Protein 8ATE (pdb70)

Solvent-accessible surface area: 18907 Å² total; per-residue (Å²): 104,132,110,2,36,108,9,0,76,88,70,36,100,125,88,75,72,1,60,82,0,22,36,16,88,166,63,123,50,12,63,74,22,8,84,47,8,5,12,1,48,41,32,55,42,139,97,12,46,91,2,35,0,0,0,6,0,78,44,55,10,1,0,50,3,0,0,47,0,0,110,137,67,59,19,12,8,4,34,1,11,4,4,44,32,42,6,0,12,13,2,6,4,148,81,93,2,0,0,0,0,0,50,54,11,90,70,25,95,17,56,50,172,63,30,6,1,60,0,37,0,0,0,1,2,0,13,3,4,35,88,0,4,97,131,17,99,42,20,0,5,0,6,7,27,50,5,8,20,3,2,14,51,20,2,1,2,0,0,12,0,19,4,0,3,72,44,0,0,0,1,41,16,16,46,26,0,72,0,0,7,15,59,8,140,75,9,52,80,192,64,17,31,96,51,5,2,9,0,0,27,1,1,6,9,38,4,0,1,0,11,6,3,0,65,1,68,3,12,160,4,37,138,52,0,0,0,0,59,12,120,45,31,45,105,96,90,0,12,67,5,0,59,62,0,1,54,0,1,8,115,102,3,44,54,23,0,3,0,22,0,25,1,18,22,34,114,18,128,66,117,75,66,74,4,0,53,0,2,0,17,0,1,0,8,12,67,4,111,103,0,28,71,2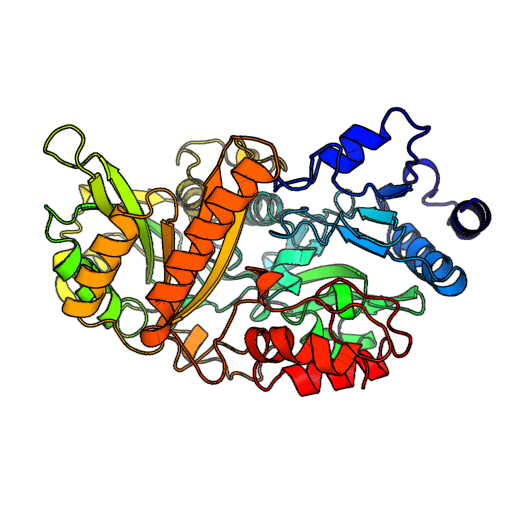0,2,98,143,14,0,72,74,0,50,12,48,96,110,47,16,64,82,22,23,6,2,66,1,12,0,40,11,31,130,28,116,49,122,29,84,27,82,51,0,57,86,42,70,24,121,93,58,26,21,17,2,26,4,2,0,0,0,77,126,29,2,83,84,134,8,0,66,70,1,2,120,57,0,49,101,8,89,43,0,44,0,21,0,0,0,0,7,13,79,0,44,107,25,88,55,89,41,2,0,5,6,0,5,66,50,8,15,2,0,0,11,0,10,0,48,7,109,65,103,46,95,128,12,12,65,118,23,13,80,39,0,91,114,0,30,39,60,0,61,102,39,9,7,154,134,43,34,7,2,1,21,34,18,27,2,49,55,19,17,81,3,132,40,48,121,51,11,70,116,34,0,84,45,0,0,56,55,2,2,44,63,11,2,100,86,0,3,112,3,0,38,166,29,0,86,69,15,12,4,50,12,29,3,0,2,0,33,143

Sequence (502 aa):
HENFIQCLLSHSQPSHPISPAIFTPQNSSFSSVLQAQIRNLRFNSTSTPKPFLIITALHESHIQAAIICARKHGLQMKIRSGGHDYEGLSYVSHVPFFVLDMFNLHSVDVDIETETAWVQTGATLGEVYYRISEKSKTHGFPAGVCPTVGVGGHIGGGGYGNMMRKYGLTVDNIVDAKLVDVSGRLLDRKSMGEDLFWAIRGGGGASFGVVLAYRIKLVRVPETVTVFQVRKTLEQNATEIVYRWQQVASKQLPDDLFVRLILDVVNGTKSGTKTVRASFLSLFLGDSNRLLSIMNESFPELGLAQSDCIETSWIRSVLFWTNFQIDDPLNILLNRTPPTLTFLKRKSDYVKQPIPKNGLEFIWKRMIELETPQMIFNPYGGKMAEIPSTATPFPHRAGNLWKIQYVTNWNEPGTDAANRYLNLTRKLYGYMTPFVSKNPRQAFFNYRDIDLGINHNGKASFEEAKAYGIKYFLGNFNRLVKIKTKVDPGNFFRNEQSIPVL

Radius of gyration: 22.34 Å; Cα contacts (8 Å, |Δi|>4): 1190; chains: 1; bounding box: 68×53×47 Å

Foldseek 3Di:
DVQLVVLLQVQADPVHHQVVQKDFVVPVCQLCVLVVLAQACQCNDPPFDFARMEGADQDLSSQLSNLQSCLVVVAAEAEAANQNQLVSLNTGDPDHYYHHYDLNLADWAQDVPQQKIKGFQNHFQLNNQLVNVVVPLFKHAFFDLDLLHTNQQQQQQFGGYQLCLPQNTQLSFFPKWWFQFSNRDTDMPVRCDPLLSQCSRRVHNLLGGRTGITIGRIDTFDQKKKKFKFKAWVVLVVLVQLLLCLVDQAAPQPSQKWWKWKWAWAQDPPGPAIIIMIITIMIGRDDPVVVVVRCVPRRCSSVDDPVRMDMDGPLLSSCVSNVHDSPPDSCVSVPSDDPDRWNKAKWKFFFLHRQPSVLVVVLGVLCRVLHFKMKMWTAHHRVQQVDALQSHLQRRRNSTGTMIMIIGTHHDDDVVVVVVRVVSSVVSVVSCVVRTDPVPGATRVSRPHCVLFFQPQPPCRQVRLCSVLCNHRPPSLVSSQDSSCVRPVVSSSDTRNHNHHD

InterPro domains:
  IPR006094 FAD linked oxidase, N-terminal [PF01565] (88-221)
  IPR012951 Berberine/berberine-like [PF08031] (477-534)
  IPR016166 FAD-binding domain, PCMH-type [PS51387] (81-255)
  IPR016167 FAD-binding, type PCMH, subdomain 1 [G3DSA:3.30.43.10] (32-139)
  IPR016169 FAD-binding, type PCMH, subdomain 2 [G3DSA:3.30.465.10] (144-534)
  IPR036318 FAD-binding, type PCMH-like superfamily [SSF56176] (30-256)

Secondary structure (DSSP, 8-state):
-HHHHHHHHHH--TTS-SGGGEE-TTSTTHHHHHHHT---GGGGSTTSPPPSEEEE--SHHHHHHHHHHHHHTTPEEEEESS---TT-TTT--SS-EEEEE-TT---EEEETTTTEEEEETTSBHHHHHHHHHHH-TTEE----S-TT-BHHHHHHTT---TTHHHH--GGGSEEEEEEE-TT--EE-HHHHHHHHHHHTTTS-GGGT-EEEEEEEEPEE--SSEEEEEEEEEGGGTHHHHHHHHHHHTTTTS-TTEEEEEEEEEEE-SSTT-EEEEEEEEEEESS-HHHHHHHHHHH-GGG---GGG-EEE-HHHHHHHHTT--TTS-GGGGG--S-S---EEEEEEEEESSPPPHHHHHHHHHHHHHS-S-EEEEEE--THHHHS-TTSSS----SS--EEEEEEEEE---SHHHHHHHHHHHHHHHHHHGGGS--SS----TTS--GGG-----STTHHHHHHHHHHHHHGGGHHHHHHHHHHH-TT--S--TTPPPP-

Nearest PDB structures (foldseek):
  8ate-assembly1_A  TM=1.002E+00  e=0.000E+00  Citrus sinensis
  4ud8-assembly1_A  TM=9.659E-01  e=8.617E-72  Arabidopsis thaliana
  4ud8-assembly2_B  TM=9.690E-01  e=2.531E-70  Arabidopsis thaliana
  7yav-assembly2_A  TM=9.411E-01  e=4.642E-63  Morus alba
  7e2v-assembly1_B  TM=9.566E-01  e=7.819E-59  Morus alba

Structure (mmCIF, N/CA/C/O backbone):
data_8ATE
#
_entry.id   8ATE
#
_cell.length_a   101.653
_cell.length_b   101.653
_cell.length_c   108.746
_cell.angle_alpha   90.00
_cell.angle_beta   90.00
_cell.angle_gamma   120.00
#
_symmetry.space_group_name_H-M   'P 32 2 1'
#
loop_
_entity.id
_entity.type
_entity.pdbx_description
1 polymer 'FAD-binding PCMH-type domain-containing protein'
2 non-polymer 'FLAVIN-ADENINE DINUCLEOTIDE'
3 non-polymer 2-acetamido-2-deoxy-beta-D-glucopyranose
4 non-polymer 'CHLORIDE ION'
5 non-polymer 'IODIDE ION'
6 non-polymer 'SODIUM ION'
7 non-polymer GLYCEROL
8 non-polymer DI(HYDROXYETHYL)ETHER
9 water water
#
loop_
_atom_site.group_PDB
_atom_site.id
_atom_site.type_symbol
_atom_site.label_atom_id
_atom_site.label_alt_id
_atom_site.label_comp_id
_atom_site.label_asym_id
_atom_site.label_entity_id
_atom_site.label_seq_id
_atom_site.pdbx_PDB_ins_code
_atom_site.Cartn_x
_atom_site.Cartn_y
_atom_site.Cartn_z
_atom_site.occupancy
_atom_site.B_iso_or_equiv
_atom_site.auth_seq_id
_atom_site.auth_comp_id
_atom_site.auth_asym_id
_atom_site.auth_atom_id
_atom_site.pdbx_PDB_model_num
ATOM 1 N N . HIS A 1 6 ? -10.544 -4.666 -9.912 1.00 86.35 6 HIS A N 1
ATOM 2 C CA . HIS A 1 6 ? -11.474 -5.782 -10.302 1.00 90.16 6 HIS A CA 1
ATOM 3 C C . HIS A 1 6 ? -11.075 -6.375 -11.666 1.00 93.11 6 HIS A C 1
ATOM 4 O O . HIS A 1 6 ? -11.922 -7.063 -12.273 1.00 89.09 6 HIS A O 1
ATOM 11 N N . GLU A 1 7 ? -9.847 -6.135 -12.145 1.00 91.71 7 GLU A N 1
ATOM 12 C CA . GLU A 1 7 ? -9.415 -6.518 -13.522 1.00 98.52 7 GLU A CA 1
ATOM 13 C C . GLU A 1 7 ? -8.928 -7.974 -13.538 1.00 96.55 7 GLU A C 1
ATOM 14 O O . GLU A 1 7 ? -8.905 -8.583 -14.630 1.00 97.97 7 GLU A O 1
ATOM 20 N N . ASN A 1 8 ? -8.561 -8.518 -12.377 1.00 97.92 8 ASN A N 1
ATOM 21 C CA . ASN A 1 8 ? -8.182 -9.948 -12.211 1.00 105.28 8 ASN A CA 1
ATOM 22 C C . ASN A 1 8 ? -9.464 -10.778 -12.282 1.00 104.70 8 ASN A C 1
ATOM 23 O O . ASN A 1 8 ? -9.424 -11.891 -12.843 1.00 119.37 8 ASN A O 1
ATOM 28 N N . PHE A 1 9 ? -10.555 -10.228 -11.743 1.00 103.75 9 PHE A N 1
ATOM 29 C CA . PHE A 1 9 ? -11.924 -10.801 -11.801 1.00 96.14 9 PHE A CA 1
ATOM 30 C C . PHE A 1 9 ? -12.417 -10.768 -13.253 1.00 91.47 9 PHE A C 1
ATOM 31 O O . PHE A 1 9 ? -12.805 -11.843 -13.765 1.00 88.58 9 PHE A O 1
ATOM 39 N N . ILE A 1 10 ? -12.376 -9.592 -13.897 1.00 80.78 10 ILE A N 1
ATOM 40 C CA . ILE A 1 10 ? -12.777 -9.410 -15.328 1.00 78.96 10 ILE A CA 1
ATOM 41 C C . ILE A 1 10 ? -11.956 -10.363 -16.199 1.00 77.95 10 ILE A C 1
ATOM 42 O O . ILE A 1 10 ? -12.495 -10.824 -17.212 1.00 84.15 10 ILE A O 1
ATOM 47 N N . GLN A 1 11 ? -10.699 -10.619 -15.825 1.00 88.16 11 GLN A N 1
ATOM 48 C CA . GLN A 1 11 ? -9.771 -11.494 -16.588 1.00 87.66 11 GLN A CA 1
ATOM 49 C C . GLN A 1 11 ? -10.133 -12.952 -16.337 1.00 78.07 11 GLN A C 1
ATOM 50 O O . GLN A 1 11 ? -10.071 -13.734 -17.294 1.00 82.92 11 GLN A O 1
ATOM 56 N N . CYS A 1 12 ? -10.457 -13.298 -15.090 1.00 81.05 12 CYS A N 1
ATOM 57 C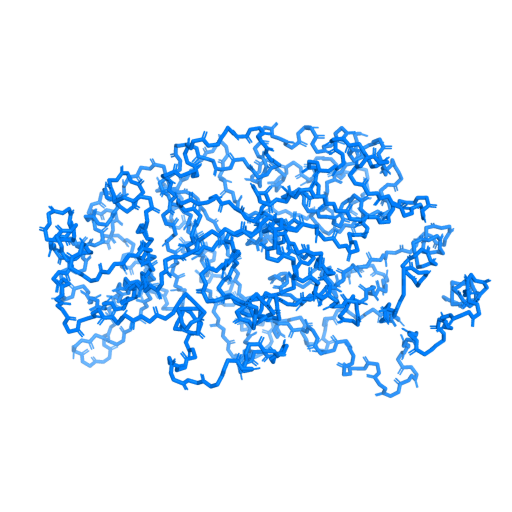 CA . CYS A 1 12 ? -10.949 -14.650 -14.703 1.00 83.73 12 CYS A CA 1
ATOM 58 C C . CYS A 1 12 ? -12.207 -14.978 -15.526 1.00 80.31 12 CYS A C 1
ATOM 59 O O . CYS A 1 12 ? -12.348 -16.155 -15.962 1.00 79.28 12 CYS A O 1
ATOM 62 N N . LEU A 1 13 ? -13.085 -13.987 -15.730 1.00 76.11 13 LEU A N 1
ATOM 63 C CA . LEU A 1 13 ? -14.373 -14.165 -16.453 1.00 80.77 13 LEU A CA 1
ATOM 64 C C . LEU A 1 13 ? -14.056 -14.519 -17.911 1.00 82.79 13 LEU A C 1
ATOM 65 O O . LEU A 1 13 ? -14.494 -15.593 -18.366 1.00 87.24 13 LEU A O 1
ATOM 70 N N . LEU A 1 14 ? -13.306 -13.659 -18.604 1.00 85.75 14 LEU A N 1
ATOM 71 C CA . LEU A 1 14 ? -12.839 -13.929 -19.991 1.00 80.44 14 LEU A CA 1
ATOM 72 C C . LEU A 1 14 ? -12.076 -15.257 -20.004 1.00 71.02 14 LEU A C 1
ATOM 73 O O . LEU A 1 14 ? -12.385 -16.095 -20.855 1.00 70.67 14 LEU A O 1
ATOM 78 N N . SER A 1 15 ? -11.189 -15.473 -19.036 1.00 75.83 15 SER A N 1
ATOM 79 C CA . SER A 1 15 ? -10.392 -16.723 -18.880 1.00 84.40 15 SER A CA 1
ATOM 80 C C . SER A 1 15 ? -11.305 -17.962 -18.896 1.00 86.11 15 SER A C 1
ATOM 81 O O . SER A 1 15 ? -10.871 -18.990 -19.436 1.00 81.35 15 SER A O 1
ATOM 84 N N . HIS A 1 16 ? -12.523 -17.871 -18.341 1.00 97.02 16 HIS A N 1
ATOM 85 C CA . HIS A 1 16 ? -13.472 -19.009 -18.152 1.00 94.07 16 HIS A CA 1
ATOM 86 C C . HIS A 1 16 ? -14.523 -19.079 -19.279 1.00 94.67 16 HIS A C 1
ATOM 87 O O . HIS A 1 16 ? -15.283 -20.066 -19.308 1.00 90.02 16 HIS A O 1
ATOM 94 N N . SER A 1 17 ? -14.553 -18.095 -20.182 1.00 94.06 17 SER A N 1
ATOM 95 C CA . SER A 1 17 ? -15.429 -18.036 -21.386 1.00 91.46 17 SER A CA 1
ATOM 96 C C . SER A 1 17 ? -15.322 -19.324 -22.219 1.00 89.71 17 SER A C 1
ATOM 97 O O . SER A 1 17 ? -14.205 -19.659 -22.645 1.00 88.62 17 SER A O 1
ATOM 100 N N . GLN A 1 18 ? -16.452 -20.002 -22.452 1.00 91.91 18 GLN A N 1
ATOM 101 C CA . GLN A 1 18 ? -16.617 -21.058 -23.490 1.00 93.27 18 GLN A CA 1
ATOM 102 C C . GLN A 1 18 ? -16.719 -20.386 -24.861 1.00 92.58 18 GLN A C 1
ATOM 103 O O . GLN A 1 18 ? -17.497 -19.447 -25.025 1.00 88.00 18 GLN A O 1
ATOM 109 N N . PRO A 1 19 ? -15.944 -20.833 -25.885 1.00 103.22 19 PRO A N 1
ATOM 110 C CA . PRO A 1 19 ? -15.901 -20.151 -27.184 1.00 96.37 19 PRO A CA 1
ATOM 111 C C . PRO A 1 19 ? -17.207 -20.246 -27.992 1.00 87.36 19 PRO A C 1
ATOM 112 O O . PRO A 1 19 ? -17.403 -19.449 -28.891 1.00 71.95 19 PRO A O 1
ATOM 116 N N . SER A 1 20 ? -18.066 -21.216 -27.668 1.00 86.17 20 SER A N 1
ATOM 117 C CA . SER A 1 20 ? -19.399 -21.388 -28.304 1.00 93.87 20 SER A CA 1
ATOM 118 C C . SER A 1 20 ? -20.352 -20.248 -27.894 1.00 93.59 20 SER A C 1
ATOM 119 O O . SER A 1 20 ? -21.223 -19.900 -28.711 1.00 83.85 20 SER A O 1
ATOM 122 N N . HIS A 1 21 ? -20.198 -19.679 -26.686 1.00 103.11 21 HIS A N 1
ATOM 123 C CA . HIS A 1 21 ? -21.065 -18.598 -26.125 1.00 95.36 21 HIS A CA 1
ATOM 124 C C . HIS A 1 21 ? -20.207 -17.520 -25.464 1.00 87.91 21 HIS A C 1
ATOM 125 O O . HIS A 1 21 ? -20.104 -17.475 -24.238 1.00 69.85 21 HIS A O 1
ATOM 132 N N . PRO A 1 22 ? -19.595 -16.602 -26.249 1.00 84.80 22 PRO A N 1
ATOM 133 C CA . PRO A 1 22 ? -18.581 -15.679 -25.725 1.00 84.40 22 PRO A CA 1
ATOM 134 C C . PRO A 1 22 ? -19.084 -14.762 -24.598 1.00 78.98 22 PRO A C 1
ATOM 135 O O . PRO A 1 22 ? -20.109 -14.132 -24.759 1.00 69.47 22 PRO A O 1
ATOM 139 N N . ILE A 1 23 ? -18.341 -14.667 -23.498 1.00 69.86 23 ILE A N 1
ATOM 140 C CA . ILE A 1 23 ? -18.808 -13.919 -22.297 1.00 74.41 23 ILE A CA 1
ATOM 141 C C . ILE A 1 23 ? -18.694 -12.401 -22.509 1.00 72.91 23 ILE A C 1
ATOM 142 O O . ILE A 1 23 ? -19.403 -11.681 -21.792 1.00 73.67 23 ILE A O 1
ATOM 147 N N . SER A 1 24 ? -17.867 -11.912 -23.444 1.00 65.70 24 SER A N 1
ATOM 148 C CA . SER A 1 24 ? -17.517 -10.463 -23.551 1.00 70.26 24 SER A CA 1
ATOM 149 C C . SER A 1 24 ? -18.748 -9.592 -23.813 1.00 70.01 24 SER A C 1
ATOM 150 O O . SER A 1 24 ? -18.887 -8.515 -23.223 1.00 67.79 24 SER A O 1
ATOM 153 N N . PRO A 1 25 ? -19.656 -9.984 -24.737 1.00 65.67 25 PRO A N 1
ATOM 154 C CA . PRO A 1 25 ? -20.853 -9.187 -25.013 1.00 68.67 25 PRO A CA 1
ATOM 155 C C . PRO A 1 25 ? -21.826 -9.106 -23.827 1.00 64.90 25 PRO A C 1
ATOM 156 O O . PRO A 1 25 ? -22.730 -8.289 -23.903 1.00 68.34 25 PRO A O 1
ATOM 160 N N . ALA A 1 26 ? -21.619 -9.945 -22.797 1.00 72.31 26 ALA A N 1
ATOM 161 C CA . ALA A 1 26 ? -22.438 -10.053 -21.561 1.00 73.34 26 ALA A CA 1
ATOM 162 C C . ALA A 1 26 ? -21.858 -9.204 -20.420 1.00 76.12 26 ALA A C 1
ATOM 163 O O . ALA A 1 26 ? -22.557 -9.036 -19.394 1.00 67.51 26 ALA A O 1
ATOM 165 N N . ILE A 1 27 ? -20.627 -8.700 -20.561 1.00 68.46 27 ILE A N 1
ATOM 166 C CA . ILE A 1 27 ? -19.969 -7.915 -19.479 1.00 66.32 27 ILE A CA 1
ATOM 167 C C . ILE A 1 27 ? -20.150 -6.425 -19.760 1.00 65.09 27 ILE A C 1
ATOM 168 O O . ILE A 1 27 ? -19.795 -5.980 -20.850 1.00 66.70 27 ILE A O 1
ATOM 173 N N . PHE A 1 28 ? -20.728 -5.712 -18.802 1.00 53.75 28 PHE A N 1
ATOM 174 C CA . PHE A 1 28 ? -20.936 -4.249 -18.827 1.00 60.07 28 PHE A CA 1
ATOM 175 C C . PHE A 1 28 ? -20.284 -3.686 -17.572 1.00 60.51 28 PHE A C 1
ATOM 176 O O . PHE A 1 28 ? -20.560 -4.193 -16.476 1.00 59.87 28 PHE A O 1
ATOM 184 N N . THR A 1 29 ? -19.377 -2.733 -17.769 1.00 61.54 29 THR A N 1
ATOM 185 C CA . THR A 1 29 ? -18.786 -1.870 -16.726 1.00 61.38 29 THR A CA 1
ATOM 186 C C . THR A 1 29 ? -19.239 -0.459 -17.053 1.00 61.65 29 THR A C 1
ATOM 187 O O . THR A 1 29 ? -19.843 -0.241 -18.108 1.00 62.67 29 THR A O 1
ATOM 191 N N . PRO A 1 30 ? -19.018 0.523 -16.154 1.00 63.97 30 PRO A N 1
ATOM 192 C CA . PRO A 1 30 ? -19.509 1.883 -16.372 1.00 71.31 30 PRO A CA 1
ATOM 193 C C . PRO A 1 30 ? -18.845 2.571 -17.576 1.00 72.50 30 PRO A C 1
ATOM 194 O O . PRO A 1 30 ? -19.432 3.501 -18.089 1.00 70.47 30 PRO A O 1
ATOM 198 N N . GLN A 1 31 ? -17.679 2.080 -18.015 1.00 76.24 31 GLN A N 1
ATOM 199 C CA . GLN A 1 31 ? -16.981 2.604 -19.223 1.00 88.55 31 GLN A CA 1
ATOM 200 C C . GLN A 1 31 ? -17.770 2.259 -20.498 1.00 91.12 31 GLN A C 1
ATOM 201 O O . GLN A 1 31 ? -17.560 2.962 -21.505 1.00 86.71 31 GLN A O 1
ATOM 207 N N . ASN A 1 32 ? -18.641 1.238 -20.486 1.00 84.60 32 ASN A N 1
ATOM 208 C CA . ASN A 1 32 ? -19.616 1.022 -21.594 1.00 80.50 32 ASN A CA 1
ATOM 209 C C . ASN A 1 32 ? -20.745 2.034 -21.372 1.00 82.08 32 ASN A C 1
ATOM 210 O O . ASN A 1 32 ? -21.158 2.212 -20.205 1.00 83.91 32 ASN A O 1
ATOM 215 N N . SER A 1 33 ? -21.186 2.736 -22.417 1.00 71.95 33 SER A N 1
ATOM 216 C CA . SER A 1 33 ? -22.242 3.771 -22.280 1.00 78.77 33 SER A CA 1
ATOM 217 C C . SER A 1 33 ? -23.600 3.077 -22.105 1.00 75.53 33 SER A C 1
ATOM 218 O O . SER A 1 33 ? -24.582 3.786 -21.833 1.00 70.93 33 SER A O 1
ATOM 221 N N . SER A 1 34 ? -23.633 1.753 -22.303 1.00 73.17 34 SER A N 1
ATOM 222 C CA . SER A 1 34 ? -24.803 0.854 -22.107 1.00 76.14 34 SER A CA 1
ATOM 223 C C . SER A 1 34 ? -25.181 0.766 -20.624 1.00 74.36 34 SER A C 1
ATOM 224 O O . SER A 1 34 ? -26.387 0.592 -20.323 1.00 76.22 34 SER A O 1
ATOM 227 N N . PHE A 1 35 ? -24.156 0.811 -19.769 1.00 66.25 35 PHE A N 1
ATOM 228 C CA . PHE A 1 35 ? -24.128 0.297 -18.379 1.00 69.54 35 PHE A CA 1
ATOM 229 C C . PHE A 1 35 ? -25.349 0.780 -17.607 1.00 67.70 35 PHE A C 1
ATOM 230 O O . PHE A 1 35 ? -26.023 -0.095 -17.054 1.00 66.39 35 PHE A O 1
ATOM 238 N N . SER A 1 36 ? -25.592 2.098 -17.612 1.00 65.03 36 SER A N 1
ATOM 239 C CA . SER A 1 36 ? -26.670 2.812 -16.875 1.00 65.74 36 SER A CA 1
ATOM 240 C C . SER A 1 36 ? -28.047 2.234 -17.223 1.00 68.80 36 SER A C 1
ATOM 241 O O . SER A 1 36 ? -28.837 1.984 -16.290 1.00 58.23 36 SER A O 1
ATOM 244 N N . SER A 1 37 ? -28.360 2.048 -18.506 1.00 60.91 37 SER A N 1
ATOM 245 C CA . SER A 1 37 ? -29.711 1.585 -18.920 1.00 66.55 37 SER A CA 1
ATOM 246 C C . SER A 1 37 ? -29.854 0.082 -18.602 1.00 64.01 37 SER A C 1
ATOM 247 O O . SER A 1 37 ? -30.958 -0.351 -18.224 1.00 61.97 37 SER A O 1
ATOM 250 N N . VAL A 1 38 ? -28.774 -0.684 -18.711 1.00 59.49 38 VAL A N 1
ATOM 251 C CA . VAL A 1 38 ? -28.755 -2.129 -18.344 1.00 60.41 38 VAL A CA 1
ATOM 252 C C . VAL A 1 38 ? -29.038 -2.267 -16.840 1.00 64.72 38 VAL A C 1
ATOM 253 O O . VAL A 1 38 ? -29.850 -3.107 -16.457 1.00 58.31 38 VAL A O 1
ATOM 257 N N . LEU A 1 39 ? -28.399 -1.456 -16.006 1.00 59.35 39 LEU A N 1
ATOM 258 C CA . LEU A 1 39 ? -28.671 -1.431 -14.550 1.00 61.51 39 LEU A CA 1
ATOM 259 C C . LEU A 1 39 ? -30.133 -1.023 -14.354 1.00 56.17 39 LEU A C 1
ATOM 260 O O . LEU A 1 39 ? -30.822 -1.642 -13.551 1.00 52.22 39 LEU A O 1
ATOM 265 N N . GLN A 1 40 ? -30.573 0.002 -15.074 1.00 52.91 40 GLN A N 1
ATOM 266 C CA . GLN A 1 40 ? -31.886 0.639 -14.864 1.00 61.19 40 GLN A CA 1
ATOM 267 C C . GLN A 1 40 ? -33.022 -0.229 -15.402 1.00 61.96 40 GLN A C 1
ATOM 268 O O . GLN A 1 40 ? -34.149 0.016 -14.934 1.00 54.74 40 GLN A O 1
ATOM 274 N N . ALA A 1 41 ? -32.755 -1.153 -16.341 1.00 52.43 41 ALA A N 1
ATOM 275 C CA . ALA A 1 41 ? -33.808 -1.822 -17.152 1.00 58.79 41 ALA A CA 1
ATOM 276 C C . ALA A 1 41 ? -34.715 -2.647 -16.226 1.00 52.57 41 ALA A C 1
ATOM 277 O O . ALA A 1 41 ? -35.972 -2.633 -16.414 1.00 45.88 41 ALA A O 1
ATOM 279 N N . GLN A 1 42 ? -34.116 -3.277 -15.215 1.00 52.36 42 GLN A N 1
ATOM 280 C CA . GLN A 1 42 ? -34.846 -4.209 -14.318 1.00 55.92 42 GLN A CA 1
ATOM 281 C C . GLN A 1 42 ? -35.095 -3.569 -12.952 1.00 49.58 42 GLN A C 1
ATOM 282 O O . GLN A 1 42 ? -35.475 -4.316 -12.058 1.00 54.66 42 GLN A O 1
ATOM 288 N N . ILE A 1 43 ? -35.002 -2.245 -12.828 1.00 48.90 43 ILE A N 1
ATOM 289 C CA . ILE A 1 43 ? -35.312 -1.524 -11.557 1.00 50.76 43 ILE A CA 1
ATOM 290 C C . ILE A 1 43 ? -36.825 -1.313 -11.463 1.00 52.06 43 ILE A C 1
ATOM 291 O O . ILE A 1 43 ? -37.443 -0.813 -12.404 1.00 52.85 43 ILE A O 1
ATOM 296 N N . ARG A 1 44 ? -37.419 -1.738 -10.352 1.00 48.38 44 ARG A N 1
ATOM 297 C CA . ARG A 1 44 ? -38.893 -1.737 -10.189 1.00 49.03 44 ARG A CA 1
ATOM 298 C C . ARG A 1 44 ? -39.254 -0.959 -8.931 1.00 47.24 44 ARG A C 1
ATOM 299 O O . ARG A 1 44 ? -40.433 -0.790 -8.672 1.00 54.13 44 ARG A O 1
ATOM 307 N N . ASN A 1 45 ? -38.255 -0.448 -8.223 1.00 50.52 45 ASN A N 1
ATOM 308 C CA . ASN A 1 45 ? -38.475 0.480 -7.082 1.00 52.30 45 ASN A CA 1
ATOM 309 C C . ASN A 1 45 ? -37.570 1.707 -7.288 1.00 48.40 45 ASN A C 1
ATOM 310 O O . ASN A 1 45 ? -36.331 1.573 -7.150 1.00 51.52 45 ASN A O 1
ATOM 315 N N . LEU A 1 46 ? -38.167 2.852 -7.603 1.00 54.74 46 LEU A N 1
ATOM 316 C CA . LEU A 1 46 ? -37.431 4.113 -7.908 1.00 53.22 46 LEU A CA 1
ATOM 317 C C . LEU A 1 46 ? -36.625 4.581 -6.688 1.00 52.68 46 LEU A C 1
ATOM 318 O O . LEU A 1 46 ? -35.637 5.268 -6.895 1.00 47.93 46 LEU A O 1
ATOM 323 N N . ARG A 1 47 ? -36.961 4.146 -5.472 1.00 50.52 47 ARG A N 1
ATOM 324 C CA . ARG A 1 47 ? -36.115 4.406 -4.266 1.00 51.18 47 ARG A CA 1
ATOM 325 C C . ARG A 1 47 ? -34.658 4.013 -4.508 1.00 52.56 47 ARG A C 1
ATOM 326 O O . ARG A 1 47 ? -33.765 4.663 -3.909 1.00 53.40 47 ARG A O 1
ATOM 334 N N . PHE A 1 48 ? -34.437 2.959 -5.291 1.00 47.08 48 PHE A N 1
ATOM 335 C CA . PHE A 1 48 ? -33.113 2.337 -5.532 1.00 51.07 48 PHE A CA 1
ATOM 336 C C . PHE A 1 48 ? -32.606 2.707 -6.929 1.00 51.17 48 PHE A C 1
ATOM 337 O O . PHE A 1 48 ? -31.710 2.041 -7.471 1.00 46.43 48 PHE A O 1
ATOM 345 N N . ASN A 1 49 ? -33.122 3.801 -7.473 1.00 49.85 49 ASN A N 1
ATOM 346 C CA . ASN A 1 49 ? -32.524 4.388 -8.689 1.00 53.44 49 ASN A CA 1
ATOM 347 C C . ASN A 1 49 ? -31.971 5.793 -8.421 1.00 57.70 49 ASN A C 1
ATOM 348 O O . ASN A 1 49 ? -31.621 6.482 -9.396 1.00 59.19 49 ASN A O 1
ATOM 353 N N . SER A 1 50 ? -31.891 6.228 -7.171 1.00 59.64 50 SER A N 1
ATOM 354 C CA . SER A 1 50 ? -31.335 7.561 -6.824 1.00 57.43 50 SER A CA 1
ATOM 355 C C . SER A 1 50 ? -29.823 7.543 -7.075 1.00 63.59 50 SER A C 1
ATOM 356 O O . SER A 1 50 ? -29.181 6.464 -6.938 1.00 57.81 50 SER A O 1
ATOM 359 N N . THR A 1 51 ? -29.265 8.713 -7.380 1.00 71.63 51 THR A N 1
ATOM 360 C CA . THR A 1 51 ? -27.804 8.930 -7.539 1.00 66.51 51 THR A CA 1
ATOM 361 C C . THR A 1 51 ? -27.108 8.370 -6.293 1.00 59.56 51 THR A C 1
ATOM 362 O O . THR A 1 51 ? -26.069 7.707 -6.437 1.00 63.19 51 THR A O 1
ATOM 366 N N . SER A 1 52 ? -27.688 8.538 -5.105 1.00 62.95 52 SER A N 1
ATOM 367 C CA . SER A 1 52 ? -27.051 8.092 -3.832 1.00 69.92 52 SER A CA 1
ATOM 368 C C . SER A 1 52 ? -27.163 6.570 -3.634 1.00 67.07 52 SER A C 1
ATOM 369 O O . SER A 1 52 ? -26.476 6.066 -2.742 1.00 63.35 52 SER A O 1
ATOM 372 N N . THR A 1 53 ? -27.969 5.844 -4.424 1.00 66.28 53 THR A N 1
ATOM 373 C CA . THR A 1 53 ? -28.054 4.355 -4.360 1.00 59.39 53 THR A CA 1
ATOM 374 C C . THR A 1 53 ? -26.750 3.760 -4.862 1.00 50.94 53 THR A C 1
ATOM 375 O O . THR A 1 53 ? -26.329 4.089 -5.958 1.00 53.21 53 THR A O 1
ATOM 379 N N . PRO A 1 54 ? -26.101 2.861 -4.092 1.00 55.26 54 PRO A N 1
ATOM 380 C CA . PRO A 1 54 ? -24.893 2.154 -4.522 1.00 55.23 54 PRO A CA 1
ATOM 381 C C . PRO A 1 54 ? -25.036 1.355 -5.822 1.00 62.77 54 PRO A C 1
ATOM 382 O O . PRO A 1 54 ? -25.957 0.578 -5.944 1.00 63.40 54 PRO A O 1
ATOM 386 N N . LYS A 1 55 ? -24.108 1.572 -6.751 1.00 65.40 55 LYS A N 1
ATOM 387 C CA . LYS A 1 55 ? -24.128 0.978 -8.105 1.00 58.15 55 LYS A CA 1
ATOM 388 C C . LYS A 1 55 ? -23.174 -0.203 -8.110 1.00 60.98 55 LYS A C 1
ATOM 389 O O . LYS A 1 55 ? -22.164 -0.217 -7.422 1.00 54.67 55 LYS A O 1
ATOM 395 N N . PRO A 1 56 ? -23.479 -1.262 -8.875 1.00 57.01 56 PRO A N 1
ATOM 396 C CA . PRO A 1 56 ? -22.547 -2.366 -9.005 1.00 54.66 56 PRO A CA 1
ATOM 397 C C . PRO A 1 56 ? -21.400 -1.829 -9.875 1.00 60.19 56 PRO A C 1
ATOM 398 O O . PRO A 1 56 ? -21.628 -0.879 -10.598 1.00 52.90 56 PRO A O 1
ATOM 402 N N . PHE A 1 57 ? -20.223 -2.444 -9.813 1.00 56.69 57 PHE A N 1
ATOM 403 C CA . PHE A 1 57 ? -19.050 -2.003 -10.610 1.00 66.69 57 PHE A CA 1
ATOM 404 C C . PHE A 1 57 ? -19.111 -2.700 -11.966 1.00 67.99 57 PHE A C 1
ATOM 405 O O . PHE A 1 57 ? -18.391 -2.314 -12.894 1.00 69.01 57 PHE A O 1
ATOM 413 N N . LEU A 1 58 ? -19.985 -3.696 -12.081 1.00 69.45 58 LEU A N 1
ATOM 414 C CA . LEU A 1 58 ? -20.082 -4.550 -13.292 1.00 69.91 58 LEU A CA 1
ATOM 415 C C . LEU A 1 58 ? -21.445 -5.255 -13.337 1.00 66.10 58 LEU A C 1
ATOM 416 O O . LEU A 1 58 ? -22.002 -5.563 -12.277 1.00 61.45 58 LEU A O 1
ATOM 421 N N . ILE A 1 59 ? -21.970 -5.487 -14.535 1.00 66.89 59 ILE A N 1
ATOM 422 C CA . ILE A 1 59 ? -23.201 -6.296 -14.756 1.00 59.70 59 ILE A CA 1
ATOM 423 C C . ILE A 1 59 ? -22.854 -7.348 -15.795 1.00 63.12 59 ILE A C 1
ATOM 424 O O . ILE A 1 59 ? -22.409 -6.953 -16.882 1.00 58.58 59 ILE A O 1
ATOM 429 N N . ILE A 1 60 ? -23.023 -8.621 -15.453 1.00 59.74 60 ILE A N 1
ATOM 430 C CA . ILE A 1 60 ? -23.037 -9.733 -16.441 1.00 56.23 60 ILE A CA 1
ATOM 431 C C . ILE A 1 60 ? -24.505 -9.984 -16.788 1.00 61.81 60 ILE A C 1
ATOM 432 O O . ILE A 1 60 ? -25.267 -10.349 -15.872 1.00 61.13 60 ILE A O 1
ATOM 437 N N . THR A 1 61 ? -24.888 -9.752 -18.041 1.00 58.02 61 THR A N 1
ATOM 438 C CA . THR A 1 61 ? -26.205 -10.148 -18.597 1.00 58.71 61 THR A CA 1
ATOM 439 C C . THR A 1 61 ? -26.058 -11.564 -19.165 1.00 55.35 61 THR A C 1
ATOM 440 O O . THR A 1 61 ? -25.906 -11.695 -20.380 1.00 58.28 61 THR A O 1
ATOM 444 N N . ALA A 1 62 ? -26.085 -12.576 -18.299 1.00 51.35 62 ALA A N 1
ATOM 445 C CA . ALA A 1 62 ? -25.837 -13.995 -18.640 1.00 55.23 62 ALA A CA 1
ATOM 446 C C . ALA A 1 62 ? -26.616 -14.353 -19.913 1.00 62.33 62 ALA A C 1
ATOM 447 O O . ALA A 1 62 ? -27.816 -14.014 -19.974 1.00 54.18 62 ALA A O 1
ATOM 449 N N . LEU A 1 63 ? -25.933 -14.916 -20.921 1.00 55.82 63 LEU A N 1
ATOM 450 C CA . LEU A 1 63 ? -26.546 -15.309 -22.219 1.00 60.50 63 LEU A CA 1
ATOM 451 C C . LEU A 1 63 ? -26.552 -16.832 -22.295 1.00 56.59 63 LEU A C 1
ATOM 452 O O . LEU A 1 63 ? -27.181 -17.353 -23.201 1.00 62.26 63 LEU A O 1
ATOM 457 N N . HIS A 1 64 ? -25.876 -17.505 -21.368 1.00 57.19 64 HIS A N 1
ATOM 458 C CA . HIS A 1 64 ? -25.692 -18.976 -21.389 1.00 59.09 64 HIS A CA 1
ATOM 459 C C . HIS A 1 64 ? -25.341 -19.447 -19.980 1.00 60.41 64 HIS A C 1
ATOM 460 O O . HIS A 1 64 ? -24.805 -18.649 -19.197 1.00 63.16 64 HIS A O 1
ATOM 467 N N . GLU A 1 65 ? -25.583 -20.723 -19.702 1.00 67.00 65 GLU A N 1
ATOM 468 C CA . GLU A 1 65 ? -25.332 -21.346 -18.377 1.00 73.26 65 GLU A CA 1
ATOM 469 C C . GLU A 1 65 ? -23.861 -21.108 -18.005 1.00 68.19 65 GLU A C 1
ATOM 470 O O . GLU A 1 65 ? -23.554 -21.056 -16.814 1.00 65.03 65 GLU A O 1
ATOM 476 N N . SER A 1 66 ? -22.982 -20.969 -19.000 1.00 67.49 66 SER A N 1
ATOM 477 C CA . SER A 1 66 ? -21.512 -20.859 -18.819 1.00 65.81 66 SER A CA 1
ATOM 478 C C . SER A 1 66 ? -21.170 -19.499 -18.200 1.00 63.12 66 SER A C 1
ATOM 479 O O . SER A 1 66 ? -20.202 -19.426 -17.417 1.00 64.57 66 SER A O 1
ATOM 482 N N . HIS A 1 67 ? -21.949 -18.458 -18.513 1.00 57.37 67 HIS A N 1
ATOM 483 C CA . HIS A 1 67 ? -21.736 -17.092 -17.970 1.00 57.81 67 HIS A CA 1
ATOM 484 C C . HIS A 1 67 ? -21.996 -17.094 -16.453 1.00 63.50 67 HIS A C 1
ATOM 485 O O . HIS A 1 67 ? -21.206 -16.459 -15.711 1.00 69.26 67 HIS A O 1
ATOM 492 N N . ILE A 1 68 ? -23.016 -17.839 -16.011 1.00 60.38 68 ILE A N 1
ATOM 493 C CA . ILE A 1 68 ? -23.378 -18.044 -14.579 1.00 59.45 68 ILE A CA 1
ATOM 494 C C . ILE A 1 68 ? -22.238 -18.795 -13.886 1.00 58.62 68 ILE A C 1
ATOM 495 O O . ILE A 1 68 ? -21.795 -18.343 -12.816 1.00 63.69 68 ILE A O 1
ATOM 500 N N . GLN A 1 69 ? -21.825 -19.925 -14.464 1.00 60.57 69 GLN A N 1
ATOM 501 C CA . GLN A 1 69 ? -20.721 -20.776 -13.952 1.00 62.46 69 GLN A CA 1
ATOM 502 C C . GLN A 1 69 ? -19.466 -19.920 -13.777 1.00 61.62 69 GLN A C 1
ATOM 503 O O . GLN A 1 69 ? -18.871 -19.960 -12.691 1.00 63.54 69 GLN A O 1
ATOM 509 N N . ALA A 1 70 ? -19.101 -19.154 -14.802 1.00 66.82 70 ALA A N 1
ATOM 510 C CA . ALA A 1 70 ? -17.941 -18.239 -14.775 1.00 69.89 70 ALA A CA 1
ATOM 511 C C . ALA A 1 70 ? -18.084 -17.308 -13.568 1.00 70.24 70 ALA A C 1
ATOM 512 O O . ALA A 1 70 ? -17.165 -17.285 -12.720 1.00 67.01 70 ALA A O 1
ATOM 514 N N . ALA A 1 71 ? -19.204 -16.586 -13.499 1.00 59.30 71 ALA A N 1
ATOM 515 C CA . ALA A 1 71 ? -19.410 -15.478 -12.540 1.00 59.05 71 ALA A CA 1
ATOM 516 C C . ALA A 1 71 ? -19.326 -16.032 -11.126 1.00 61.06 71 ALA A C 1
ATOM 517 O O . ALA A 1 71 ? -18.763 -15.343 -10.269 1.00 60.76 71 ALA A O 1
ATOM 519 N N . ILE A 1 72 ? -19.889 -17.224 -10.907 1.00 60.34 72 ILE A N 1
ATOM 520 C CA . ILE A 1 72 ? -19.871 -17.902 -9.582 1.00 64.55 72 ILE A CA 1
ATOM 521 C C . ILE A 1 72 ? -18.419 -18.236 -9.238 1.00 72.35 72 ILE A C 1
ATOM 522 O O . ILE A 1 72 ? -17.973 -17.873 -8.138 1.00 63.82 72 ILE A O 1
ATOM 527 N N . ILE A 1 73 ? -17.709 -18.894 -10.152 1.00 73.31 73 ILE A N 1
ATOM 528 C CA . ILE A 1 73 ? -16.352 -19.445 -9.855 1.00 79.66 73 ILE A CA 1
ATOM 529 C C . ILE A 1 73 ? -15.390 -18.285 -9.607 1.00 69.43 73 ILE A C 1
ATOM 530 O O . ILE A 1 73 ? -14.636 -18.352 -8.625 1.00 64.06 73 ILE A O 1
ATOM 535 N N . CYS A 1 74 ? -15.461 -17.256 -10.450 1.00 66.14 74 CYS A N 1
ATOM 536 C CA . CYS A 1 74 ? -14.551 -16.088 -10.412 1.00 70.40 74 CYS A CA 1
ATOM 537 C C . CYS A 1 74 ? -14.854 -15.244 -9.179 1.00 70.47 74 CYS A C 1
ATOM 538 O O . CYS A 1 74 ? -13.911 -15.012 -8.394 1.00 67.00 74 CYS A O 1
ATOM 541 N N . ALA A 1 75 ? -16.120 -14.863 -8.989 1.00 66.58 75 ALA A N 1
ATOM 542 C CA . ALA A 1 75 ? -16.568 -14.052 -7.834 1.00 73.38 75 ALA A CA 1
ATOM 543 C C . ALA A 1 75 ? -16.145 -14.742 -6.539 1.00 66.58 75 ALA A C 1
ATOM 544 O O . ALA A 1 75 ? -15.900 -14.030 -5.542 1.00 72.96 75 ALA A O 1
ATOM 546 N N . ARG A 1 76 ? -16.073 -16.073 -6.556 1.00 65.16 76 ARG A N 1
ATOM 547 C CA . ARG A 1 76 ? -15.883 -16.897 -5.335 1.00 68.94 76 ARG A CA 1
ATOM 548 C C . ARG A 1 76 ? -14.402 -16.815 -4.964 1.00 75.34 76 ARG A C 1
ATOM 549 O O . ARG A 1 76 ? -14.125 -16.330 -3.869 1.00 65.59 76 ARG A O 1
ATOM 557 N N . LYS A 1 77 ? -13.494 -17.194 -5.873 1.00 85.17 77 LYS A N 1
ATOM 558 C CA . LYS A 1 77 ? -12.026 -17.193 -5.596 1.00 88.39 77 LYS A CA 1
ATOM 559 C C . LYS A 1 77 ? -11.527 -15.745 -5.438 1.00 82.18 77 LYS A C 1
ATOM 560 O O . LYS A 1 77 ? -10.545 -15.562 -4.707 1.00 83.52 77 LYS A O 1
ATOM 566 N N . HIS A 1 78 ? -12.221 -14.748 -6.002 1.00 77.57 78 HIS A N 1
ATOM 567 C CA . HIS A 1 78 ? -11.911 -13.299 -5.826 1.00 81.17 78 HIS A CA 1
ATOM 568 C C . HIS A 1 78 ? -12.742 -12.671 -4.685 1.00 79.46 78 HIS A C 1
ATOM 569 O O . HIS A 1 78 ? -12.666 -11.439 -4.537 1.00 73.20 78 HIS A O 1
ATOM 576 N N . GLY A 1 79 ? -13.488 -13.464 -3.895 1.00 71.35 79 GLY A N 1
ATOM 577 C CA . GLY A 1 79 ? -14.228 -12.998 -2.700 1.00 64.36 79 GLY A CA 1
ATOM 578 C C . GLY A 1 79 ? -15.211 -11.872 -2.996 1.00 64.98 79 GLY A C 1
ATOM 579 O O . GLY A 1 79 ? -15.406 -11.006 -2.124 1.00 68.61 79 GLY A O 1
ATOM 580 N N . LEU A 1 80 ? -15.840 -11.859 -4.172 1.00 64.28 80 LEU A N 1
ATOM 581 C CA . LEU A 1 80 ? -16.703 -10.721 -4.582 1.00 73.95 80 LEU A CA 1
ATOM 582 C C . LEU A 1 80 ? -18.174 -11.021 -4.261 1.00 64.25 80 LEU A C 1
ATOM 583 O O . LEU A 1 80 ? -18.599 -12.179 -4.363 1.00 66.14 80 LEU A O 1
ATOM 588 N N . GLN A 1 81 ? -18.897 -9.986 -3.847 1.00 63.09 81 GLN A N 1
ATOM 589 C CA . GLN A 1 81 ? -20.361 -10.009 -3.633 1.00 62.95 81 GLN A CA 1
ATOM 590 C C . GLN A 1 81 ? -21.029 -10.016 -5.006 1.00 62.87 81 GLN A C 1
ATOM 591 O O . GLN A 1 81 ? -20.849 -9.026 -5.765 1.00 62.28 81 GLN A O 1
ATOM 597 N N . MET A 1 82 ? -21.773 -11.085 -5.295 1.00 61.95 82 MET A N 1
ATOM 598 C CA . MET A 1 82 ? -22.655 -11.215 -6.482 1.00 56.10 82 MET A CA 1
ATOM 599 C C . MET A 1 82 ? -24.113 -10.999 -6.058 1.00 56.35 82 MET A C 1
ATOM 600 O O . MET A 1 82 ? -24.514 -11.581 -5.068 1.00 54.19 82 MET A O 1
ATOM 605 N N . LYS A 1 83 ? -24.857 -10.165 -6.780 1.00 60.12 83 LYS A N 1
ATOM 606 C CA . LYS A 1 83 ? -26.324 -10.043 -6.628 1.00 57.30 83 LYS A CA 1
ATOM 607 C C . LYS A 1 83 ? -26.960 -10.650 -7.877 1.00 57.13 83 LYS A C 1
ATOM 608 O O . LYS A 1 83 ? -26.570 -10.258 -8.993 1.00 55.70 83 LYS A O 1
ATOM 614 N N . ILE A 1 84 ? -27.844 -11.625 -7.687 1.00 51.72 84 ILE A N 1
ATOM 615 C CA . ILE A 1 84 ? -28.561 -12.283 -8.813 1.00 53.07 84 ILE A CA 1
ATOM 616 C C . ILE A 1 84 ? -29.827 -11.479 -9.042 1.00 49.96 84 ILE A C 1
ATOM 617 O O . ILE A 1 84 ? -30.513 -11.192 -8.060 1.00 49.67 84 ILE A O 1
ATOM 622 N N . ARG A 1 85 ? -30.100 -11.141 -10.297 1.00 51.11 85 ARG A N 1
ATOM 623 C CA . ARG A 1 85 ? -31.311 -10.393 -10.673 1.00 45.46 85 ARG A CA 1
ATOM 624 C C . ARG A 1 85 ? -32.021 -11.056 -11.847 1.00 52.44 85 ARG A C 1
ATOM 625 O O . ARG A 1 85 ? -31.377 -11.273 -12.890 1.00 47.51 85 ARG A O 1
ATOM 633 N N . SER A 1 86 ? -33.325 -11.309 -11.712 1.00 48.26 86 SER A N 1
ATOM 634 C CA . SER A 1 86 ? -34.143 -11.811 -12.850 1.00 47.51 86 SER A CA 1
ATOM 635 C C . SER A 1 86 ? -35.106 -10.714 -13.297 1.00 46.45 86 SER A C 1
ATOM 636 O O . SER A 1 86 ? -34.864 -10.099 -14.335 1.00 47.40 86 SER A O 1
ATOM 639 N N . GLY A 1 87 ? -36.150 -10.435 -12.530 1.00 42.32 87 GLY A N 1
ATOM 640 C CA . GLY A 1 87 ? -37.151 -9.439 -12.940 1.00 38.29 87 GLY A CA 1
ATOM 641 C C . GLY A 1 87 ? -36.966 -8.144 -12.189 1.00 39.77 87 GLY A C 1
ATOM 642 O O . GLY A 1 87 ? -37.678 -7.167 -12.491 1.00 41.43 87 GLY A O 1
ATOM 643 N N . GLY A 1 88 ? -36.058 -8.141 -11.217 1.00 46.56 88 GLY A N 1
ATOM 644 C CA . GLY A 1 88 ? -35.693 -6.938 -10.460 1.00 43.94 88 GLY A CA 1
ATOM 645 C C . GLY A 1 88 ? -36.814 -6.394 -9.595 1.00 45.57 88 GLY A C 1
ATOM 646 O O . GLY A 1 88 ? -36.720 -5.238 -9.203 1.00 45.60 88 GLY A O 1
ATOM 647 N N . HIS A 1 89 ? -37.822 -7.197 -9.249 1.00 44.32 89 HIS A N 1
ATOM 648 C CA . HIS A 1 89 ? -38.992 -6.706 -8.487 1.00 39.59 89 HIS A CA 1
ATOM 649 C C . HIS A 1 89 ? -38.715 -6.641 -6.986 1.00 40.15 89 HIS A C 1
ATOM 650 O O . HIS A 1 89 ? -39.594 -6.146 -6.274 1.00 41.51 89 HIS A O 1
ATOM 657 N N . ASP A 1 90 ? -37.612 -7.208 -6.517 1.00 41.00 90 ASP A N 1
ATOM 658 C CA . ASP A 1 90 ? -37.263 -7.164 -5.078 1.00 43.45 90 ASP A CA 1
ATOM 659 C C . ASP A 1 90 ? -37.675 -5.799 -4.539 1.00 47.33 90 ASP A C 1
ATOM 660 O O . ASP A 1 90 ? -37.112 -4.773 -4.963 1.00 42.83 90 ASP A O 1
ATOM 665 N N . TYR A 1 91 ? -38.583 -5.795 -3.583 1.00 41.96 91 TYR A N 1
ATOM 666 C CA . TYR A 1 91 ? -39.087 -4.573 -2.931 1.00 42.68 91 TYR A CA 1
ATOM 667 C C . TYR A 1 91 ? -37.971 -3.795 -2.241 1.00 46.94 91 TYR A C 1
ATOM 668 O O . TYR A 1 91 ? -38.178 -2.589 -2.086 1.00 43.01 91 TYR A O 1
ATOM 677 N N . GLU A 1 92 ? -36.856 -4.444 -1.883 1.00 43.64 92 GLU A N 1
ATOM 678 C CA . GLU A 1 92 ? -35.707 -3.787 -1.210 1.00 49.10 92 GLU A CA 1
ATOM 679 C C . GLU A 1 92 ? -34.542 -3.593 -2.179 1.00 47.59 92 GLU A C 1
ATOM 680 O O . GLU A 1 92 ? -33.486 -3.233 -1.706 1.00 48.70 92 GLU A O 1
ATOM 686 N N . GLY A 1 93 ? -34.736 -3.812 -3.485 1.00 49.40 93 GLY A N 1
ATOM 687 C CA . GLY A 1 93 ? -33.657 -3.795 -4.496 1.00 51.47 93 GLY A CA 1
ATOM 688 C C . GLY A 1 93 ? -32.476 -4.709 -4.202 1.00 48.87 93 GLY A C 1
ATOM 689 O O . GLY A 1 93 ? -31.408 -4.445 -4.761 1.00 55.65 93 GLY A O 1
ATOM 690 N N . LEU A 1 94 ? -32.620 -5.789 -3.432 1.00 51.56 94 LEU A N 1
ATOM 691 C CA . LEU A 1 94 ? -31.449 -6.645 -3.054 1.00 47.53 94 LEU A CA 1
ATOM 692 C C . LEU A 1 94 ? -30.865 -7.353 -4.278 1.00 45.86 94 LEU A C 1
ATOM 693 O O . LEU A 1 94 ? -29.722 -7.898 -4.196 1.00 51.33 94 LEU A O 1
ATOM 698 N N . SER A 1 95 ? -31.571 -7.352 -5.394 1.00 47.57 95 SER A N 1
ATOM 699 C CA . SER A 1 95 ? -31.063 -7.962 -6.647 1.00 47.26 95 SER A CA 1
ATOM 700 C C . SER A 1 95 ? -30.039 -7.043 -7.331 1.00 47.37 95 SER A C 1
ATOM 701 O O . SER A 1 95 ? -29.320 -7.564 -8.213 1.00 50.36 95 SER A O 1
ATOM 704 N N . TYR A 1 96 ? -30.015 -5.736 -7.020 1.00 55.21 96 TYR A N 1
ATOM 705 C CA . TYR A 1 96 ? -29.167 -4.752 -7.763 1.00 52.38 96 TYR A CA 1
ATOM 706 C C . TYR A 1 96 ? -28.553 -3.661 -6.872 1.00 56.04 96 TYR A C 1
ATOM 707 O O . TYR A 1 96 ? -28.016 -2.679 -7.431 1.00 54.70 96 TYR A O 1
ATOM 716 N N . VAL A 1 97 ? -28.594 -3.832 -5.549 1.00 56.01 97 VAL A N 1
ATOM 717 C CA . VAL A 1 97 ? -28.098 -2.847 -4.550 1.00 55.11 97 VAL A CA 1
ATOM 718 C C . VAL A 1 97 ? -27.340 -3.629 -3.483 1.00 57.17 97 VAL A C 1
ATOM 719 O O . VAL A 1 97 ? -27.740 -4.745 -3.113 1.00 53.56 97 VAL A O 1
ATOM 723 N N . SER A 1 98 ? -26.273 -3.029 -2.994 1.00 61.54 98 SER A N 1
ATOM 724 C CA . SER A 1 98 ? -25.381 -3.630 -1.978 1.00 60.03 98 SER A CA 1
ATOM 725 C C . SER A 1 98 ? -24.508 -2.503 -1.436 1.00 59.11 98 SER A C 1
ATOM 726 O O . SER A 1 98 ? -24.282 -1.539 -2.184 1.00 64.31 98 SER A O 1
ATOM 729 N N . HIS A 1 99 ? -24.089 -2.594 -0.179 1.00 65.66 99 HIS A N 1
ATOM 730 C CA . HIS A 1 99 ? -23.303 -1.544 0.514 1.00 69.22 99 HIS A CA 1
ATOM 731 C C . HIS A 1 99 ? -21.819 -1.931 0.522 1.00 75.09 99 HIS A C 1
ATOM 732 O O . HIS A 1 99 ? -20.983 -1.054 0.820 1.00 83.02 99 HIS A O 1
ATOM 739 N N . VAL A 1 100 ? -21.496 -3.161 0.118 1.00 75.66 100 VAL A N 1
ATOM 740 C CA . VAL A 1 100 ? -20.105 -3.567 -0.246 1.00 74.94 100 VAL A CA 1
ATOM 741 C C . VAL A 1 100 ? -19.985 -3.494 -1.763 1.00 74.65 100 VAL A C 1
ATOM 742 O O . VAL A 1 100 ? -20.996 -3.470 -2.459 1.00 68.05 100 VAL A O 1
ATOM 746 N N . PRO A 1 101 ? -18.760 -3.408 -2.333 1.00 82.40 101 PRO A N 1
ATOM 747 C CA . PRO A 1 101 ? -18.607 -3.443 -3.786 1.00 75.46 101 PRO A CA 1
ATOM 748 C C . PRO A 1 101 ? -19.258 -4.742 -4.276 1.00 71.84 101 PRO A C 1
ATOM 749 O O . PRO A 1 101 ? -19.148 -5.745 -3.596 1.00 69.79 101 PRO A O 1
ATOM 753 N N . PHE A 1 102 ? -19.948 -4.701 -5.411 1.00 68.97 102 PHE A N 1
ATOM 754 C CA . PHE A 1 102 ? -20.705 -5.875 -5.914 1.00 65.84 102 PHE A CA 1
ATOM 755 C C . PHE A 1 102 ? -20.943 -5.759 -7.410 1.00 63.07 102 PHE A C 1
ATOM 756 O O . PHE A 1 102 ? -21.017 -4.631 -7.924 1.00 60.96 102 PHE A O 1
ATOM 764 N N . PHE A 1 103 ? -21.129 -6.908 -8.053 1.00 64.48 103 PHE A N 1
ATOM 765 C CA . PHE A 1 103 ? -21.652 -6.989 -9.437 1.00 62.07 103 PHE A CA 1
ATOM 766 C C . PHE A 1 103 ? -22.989 -7.727 -9.421 1.00 60.52 103 PHE A C 1
ATOM 767 O O . PHE A 1 103 ? -23.255 -8.548 -8.518 1.00 59.42 103 PHE A O 1
ATOM 775 N N . VAL A 1 104 ? -23.799 -7.425 -10.426 1.00 55.48 104 VAL A N 1
ATOM 776 C CA . VAL A 1 104 ? -25.129 -8.050 -10.637 1.00 52.67 104 VAL A CA 1
ATOM 777 C C . VAL A 1 104 ? -25.017 -9.107 -11.722 1.00 53.92 104 VAL A C 1
ATOM 778 O O . VAL A 1 104 ? -24.517 -8.781 -12.822 1.00 54.67 104 VAL A O 1
ATOM 782 N N . LEU A 1 105 ? -25.481 -10.317 -11.434 1.00 51.51 105 LEU A N 1
ATOM 783 C CA . LEU A 1 105 ? -25.702 -11.337 -12.484 1.00 54.68 105 LEU A CA 1
ATOM 784 C C . LEU A 1 105 ? -27.168 -11.235 -12.906 1.00 57.84 105 LEU A C 1
ATOM 785 O O . LEU A 1 105 ? -28.059 -11.558 -12.077 1.00 50.99 105 LEU A O 1
ATOM 790 N N . ASP A 1 106 ? -27.375 -10.694 -14.105 1.00 52.07 106 ASP A N 1
ATOM 791 C CA . ASP A 1 106 ? -28.689 -10.325 -14.682 1.00 53.59 106 ASP A CA 1
ATOM 792 C C . ASP A 1 106 ? -29.105 -11.497 -15.547 1.00 52.64 106 ASP A C 1
ATOM 793 O O . ASP A 1 106 ? -28.318 -11.904 -16.401 1.00 52.29 106 ASP A O 1
ATOM 798 N N . MET A 1 107 ? -30.305 -12.008 -15.331 1.00 50.73 107 MET A N 1
ATOM 799 C CA . MET A 1 107 ? -30.713 -13.303 -15.900 1.00 50.65 107 MET A CA 1
ATOM 800 C C . MET A 1 107 ? -31.710 -13.111 -17.038 1.00 44.96 107 MET A C 1
ATOM 801 O O . MET A 1 107 ? -32.056 -14.120 -17.626 1.00 48.27 107 MET A O 1
ATOM 806 N N . PHE A 1 108 ? -32.089 -11.875 -17.363 1.00 47.28 108 PHE A N 1
ATOM 807 C CA . PHE A 1 108 ? -33.233 -11.563 -18.260 1.00 48.00 108 PHE A CA 1
ATOM 808 C C . PHE A 1 108 ? -33.066 -12.190 -19.646 1.00 52.41 108 PHE A C 1
ATOM 809 O O . PHE A 1 108 ? -34.116 -12.414 -20.275 1.00 53.22 108 PHE A O 1
ATOM 817 N N . ASN A 1 109 ? -31.843 -12.411 -20.139 1.00 54.97 109 ASN A N 1
ATOM 818 C CA . ASN A 1 109 ? -31.617 -13.013 -21.486 1.00 55.14 109 ASN A CA 1
ATOM 819 C C . ASN A 1 109 ? -31.889 -14.517 -21.445 1.00 51.49 109 ASN A C 1
ATOM 820 O O . ASN A 1 109 ? -32.014 -15.111 -22.496 1.00 50.46 109 ASN A O 1
ATOM 825 N N . LEU A 1 110 ? -31.901 -15.124 -20.260 1.00 60.56 110 LEU A N 1
ATOM 826 C CA . LEU A 1 110 ? -32.272 -16.548 -20.084 1.00 54.81 110 LEU A CA 1
ATOM 827 C C . LEU A 1 110 ? -33.756 -16.595 -19.709 1.00 59.60 110 LEU A C 1
ATOM 828 O O . LEU A 1 110 ? -34.065 -16.610 -18.490 1.00 52.81 110 LEU A O 1
ATOM 833 N N . HIS A 1 111 ? -34.627 -16.507 -20.717 1.00 51.91 111 HIS A N 1
ATOM 834 C CA . HIS A 1 111 ? -36.098 -16.383 -20.545 1.00 52.39 111 HIS A CA 1
ATOM 835 C C . HIS A 1 111 ? -36.836 -17.424 -21.390 1.00 45.80 111 HIS A C 1
ATOM 836 O O . HIS A 1 111 ? -38.029 -17.194 -21.730 1.00 50.36 111 HIS A O 1
ATOM 843 N N . SER A 1 112 ? -36.214 -18.562 -21.663 1.00 49.82 112 SER A N 1
ATOM 844 C CA . SER A 1 112 ? -36.874 -19.638 -22.439 1.00 49.54 112 SER A CA 1
ATOM 845 C C . SER A 1 112 ? -38.041 -20.184 -21.633 1.00 52.31 112 SER A C 1
ATOM 846 O O . SER A 1 112 ? -37.882 -20.498 -20.410 1.00 49.52 112 SER A O 1
ATOM 849 N N . VAL A 1 113 ? -39.165 -20.300 -22.319 1.00 50.29 113 VAL A N 1
ATOM 850 C CA . VAL A 1 113 ? -40.387 -20.931 -21.774 1.00 48.92 113 VAL A CA 1
ATOM 851 C C . VAL A 1 113 ? -40.766 -22.014 -22.770 1.00 49.63 113 VAL A C 1
ATOM 852 O O . VAL A 1 113 ? -41.120 -21.636 -23.886 1.00 50.49 113 VAL A O 1
ATOM 856 N N . ASP A 1 114 ? -40.636 -23.282 -22.362 1.00 47.95 114 ASP A N 1
ATOM 857 C CA . ASP A 1 114 ? -40.919 -24.478 -23.194 1.00 47.93 114 ASP A CA 1
ATOM 858 C C . ASP A 1 114 ? -42.120 -25.199 -22.571 1.00 47.97 114 ASP A C 1
ATOM 859 O O . ASP A 1 114 ? -41.951 -25.960 -21.583 1.00 50.06 114 ASP A O 1
ATOM 864 N N . VAL A 1 115 ? -43.294 -24.881 -23.089 1.00 45.36 115 VAL A N 1
ATOM 865 C CA . VAL A 1 115 ? -44.604 -25.404 -22.621 1.00 53.08 115 VAL A CA 1
ATOM 866 C C . VAL A 1 115 ? -44.812 -26.789 -23.236 1.00 51.87 115 VAL A C 1
ATOM 867 O O . VAL A 1 115 ? -44.741 -26.890 -24.475 1.00 49.46 115 VAL A O 1
ATOM 871 N N . ASP A 1 116 ? -45.088 -27.782 -22.387 1.00 50.22 116 ASP A N 1
ATOM 872 C CA . ASP A 1 116 ? -45.484 -29.152 -22.795 1.00 46.21 116 ASP A CA 1
ATOM 873 C C . ASP A 1 116 ? -46.875 -29.447 -22.254 1.00 47.16 116 ASP A C 1
ATOM 874 O O . ASP A 1 116 ? -46.994 -29.907 -21.097 1.00 47.29 116 ASP A O 1
ATOM 879 N N . ILE A 1 117 ? -47.894 -29.233 -23.069 1.00 46.69 117 ILE A N 1
ATOM 880 C CA . ILE A 1 117 ? -49.300 -29.473 -22.639 1.00 52.74 117 ILE A CA 1
ATOM 881 C C . ILE A 1 117 ? -49.549 -30.970 -22.385 1.00 52.12 117 ILE A C 1
ATOM 882 O O . ILE A 1 117 ? -50.349 -31.241 -21.484 1.00 53.01 117 ILE A O 1
ATOM 887 N N . GLU A 1 118 ? -48.877 -31.881 -23.103 1.00 51.07 118 GLU A N 1
ATOM 888 C CA . GLU A 1 118 ? -48.996 -33.361 -22.947 1.00 59.09 118 GLU A CA 1
ATOM 889 C C . GLU A 1 118 ? -48.752 -33.765 -21.486 1.00 58.33 118 GLU A C 1
ATOM 890 O O . GLU A 1 118 ? -49.569 -34.516 -20.933 1.00 55.08 118 GLU A O 1
ATOM 896 N N . THR A 1 119 ? -47.645 -33.311 -20.896 1.00 50.16 119 THR A N 1
ATOM 897 C CA . THR A 1 119 ? -47.234 -33.649 -19.519 1.00 52.09 119 THR A CA 1
ATOM 898 C C . THR A 1 119 ? -47.725 -32.579 -18.545 1.00 47.12 119 THR A C 1
ATOM 899 O O . THR A 1 119 ? -47.415 -32.731 -17.354 1.00 53.44 119 THR A O 1
ATOM 903 N N . GLU A 1 120 ? -48.445 -31.564 -19.037 1.00 45.71 120 GLU A N 1
ATOM 904 C CA . GLU A 1 120 ? -48.861 -30.345 -18.280 1.00 46.33 120 GLU A CA 1
ATOM 905 C C . GLU A 1 120 ? -47.655 -29.834 -17.481 1.00 46.20 120 GLU A C 1
ATOM 906 O O . GLU A 1 120 ? -47.704 -29.793 -16.261 1.00 45.95 120 GLU A O 1
ATOM 912 N N . THR A 1 121 ? -46.569 -29.527 -18.164 1.00 43.84 121 THR A N 1
ATOM 913 C CA . THR A 1 121 ? -45.341 -29.027 -17.528 1.00 43.10 121 THR A CA 1
ATOM 914 C C . THR A 1 121 ? -44.740 -27.983 -18.456 1.00 46.14 121 THR A C 1
ATOM 915 O O . THR A 1 121 ? -45.198 -27.844 -19.602 1.00 47.74 121 THR A O 1
ATOM 919 N N . ALA A 1 122 ? -43.739 -27.276 -17.969 1.00 43.69 122 ALA A N 1
ATOM 920 C CA . ALA A 1 122 ? -43.092 -26.203 -18.733 1.00 41.76 122 ALA A CA 1
ATOM 921 C C . ALA A 1 122 ? -41.761 -25.950 -18.061 1.00 45.29 122 ALA A C 1
ATOM 922 O O . ALA A 1 122 ? -41.727 -25.900 -16.813 1.00 44.47 122 ALA A O 1
ATOM 924 N N . TRP A 1 123 ? -40.702 -25.944 -18.867 1.00 45.47 123 TRP A N 1
ATOM 925 C CA . TRP A 1 123 ? -39.336 -25.579 -18.446 1.00 46.16 123 TRP A CA 1
ATOM 926 C C . TRP A 1 123 ? -39.243 -24.088 -18.617 1.00 42.44 123 TRP A C 1
ATOM 927 O O . TRP A 1 123 ? -39.557 -23.571 -19.720 1.00 45.13 123 TRP A O 1
ATOM 938 N N . VAL A 1 124 ? -39.048 -23.414 -17.498 1.00 47.33 124 VAL A N 1
ATOM 939 C CA . VAL A 1 124 ? -39.117 -21.940 -17.486 1.00 44.77 124 VAL A CA 1
ATOM 940 C C . VAL A 1 124 ? -37.796 -21.478 -16.914 1.00 47.27 124 VAL A C 1
ATOM 941 O O . VAL A 1 124 ? -37.449 -21.878 -15.774 1.00 46.49 124 VAL A O 1
ATOM 945 N N . GLN A 1 125 ? -37.068 -20.733 -17.729 1.00 44.87 125 GLN A N 1
ATOM 946 C CA . GLN A 1 125 ? -35.822 -20.099 -17.283 1.00 44.10 125 GLN A CA 1
ATOM 947 C C . GLN A 1 125 ? -36.207 -18.940 -16.373 1.00 44.63 125 GLN A C 1
ATOM 948 O O . GLN A 1 125 ? -37.285 -18.305 -16.587 1.00 44.62 125 GLN A O 1
ATOM 954 N N . THR A 1 126 ? -35.351 -18.697 -15.382 1.00 47.69 126 THR A N 1
ATOM 955 C CA . THR A 1 126 ? -35.635 -17.818 -14.227 1.00 47.38 126 THR A CA 1
ATOM 956 C C . THR A 1 126 ? -35.672 -16.370 -14.684 1.00 46.55 126 THR A C 1
ATOM 957 O O . THR A 1 126 ? -36.224 -15.538 -13.948 1.00 45.39 126 THR A O 1
ATOM 961 N N . GLY A 1 127 ? -35.102 -16.093 -15.858 1.00 47.41 127 GLY A N 1
ATOM 962 C CA . GLY A 1 127 ? -35.083 -14.752 -16.449 1.00 47.50 127 GLY A CA 1
ATOM 963 C C . GLY A 1 127 ? -36.412 -14.428 -17.095 1.00 45.35 127 GLY A C 1
ATOM 964 O O . GLY A 1 127 ? -36.640 -13.273 -17.404 1.00 45.71 127 GLY A O 1
ATOM 965 N N . ALA A 1 128 ? -37.269 -15.420 -17.288 1.00 50.81 128 ALA A N 1
ATOM 966 C CA . ALA A 1 128 ? -38.618 -15.220 -17.842 1.00 39.30 128 ALA A CA 1
ATOM 967 C C . ALA A 1 128 ? -39.448 -14.423 -16.843 1.00 39.12 128 ALA A C 1
ATOM 968 O O . ALA A 1 128 ? -39.165 -14.407 -15.631 1.00 43.98 128 ALA A O 1
ATOM 970 N N . THR A 1 129 ? -40.437 -13.728 -17.338 1.00 41.05 129 THR A N 1
ATOM 971 C CA . THR A 1 129 ? -41.407 -13.023 -16.474 1.00 43.60 129 THR A CA 1
ATOM 972 C C . THR A 1 129 ? -42.649 -13.908 -16.363 1.00 43.71 129 THR A C 1
ATOM 973 O O . THR A 1 129 ? -42.801 -14.822 -17.203 1.00 41.76 129 THR A O 1
ATOM 977 N N . LEU A 1 130 ? -43.478 -13.643 -15.356 1.00 40.59 130 LEU A N 1
ATOM 978 C CA . LEU A 1 130 ? -44.753 -14.349 -15.170 1.00 38.77 130 LEU A CA 1
ATOM 979 C C . LEU A 1 130 ? -45.580 -14.134 -16.428 1.00 43.02 130 LEU A C 1
ATOM 980 O O . LEU A 1 130 ? -46.168 -15.107 -16.854 1.00 39.48 130 LEU A O 1
ATOM 985 N N . GLY A 1 131 ? -45.594 -12.920 -16.981 1.00 40.04 131 GLY A N 1
ATOM 986 C CA . GLY A 1 131 ? -46.385 -12.622 -18.189 1.00 40.15 131 GLY A CA 1
ATOM 987 C C . GLY A 1 131 ? -45.935 -13.465 -19.373 1.00 41.38 131 GLY A C 1
ATOM 988 O O . GLY A 1 131 ? -46.796 -13.969 -20.094 1.00 45.72 131 GLY A O 1
ATOM 989 N N . GLU A 1 132 ? -44.633 -13.638 -19.566 1.00 42.11 132 GLU A N 1
ATOM 990 C CA . GLU A 1 132 ? -44.102 -14.498 -20.647 1.00 46.48 132 GLU A CA 1
ATOM 991 C C . GLU A 1 132 ? -44.587 -15.928 -20.413 1.00 47.82 132 GLU A C 1
ATOM 992 O O . GLU A 1 132 ? -45.016 -16.575 -21.378 1.00 46.79 132 GLU A O 1
ATOM 998 N N . VAL A 1 133 ? -44.481 -16.424 -19.184 1.00 46.76 133 VAL A N 1
ATOM 999 C CA . VAL A 1 133 ? -44.937 -17.797 -18.863 1.00 42.20 133 VAL A CA 1
ATOM 1000 C C . VAL A 1 133 ? -46.443 -17.882 -19.167 1.00 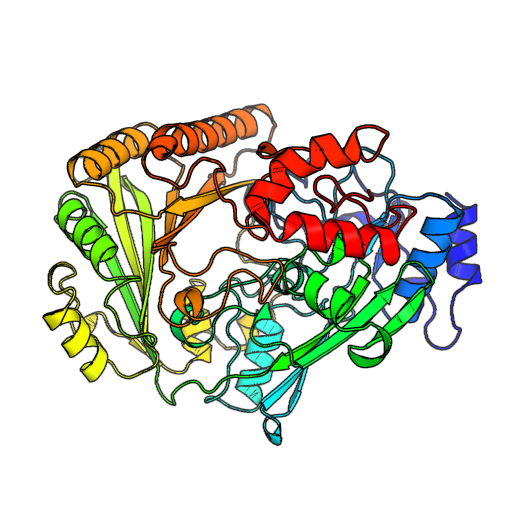40.39 133 VAL A C 1
ATOM 1001 O O . VAL A 1 133 ? -46.870 -18.780 -19.892 1.00 39.45 133 VAL A O 1
ATOM 1005 N N . TYR A 1 134 ? -47.242 -16.956 -18.671 1.00 35.90 134 TYR A N 1
ATOM 1006 C CA . TYR A 1 134 ? -48.699 -17.028 -18.886 1.00 38.58 134 TYR A CA 1
ATOM 1007 C C . TYR A 1 134 ? -48.983 -16.975 -20.388 1.00 46.29 134 TYR A C 1
ATOM 1008 O O . TYR A 1 134 ? -49.739 -17.792 -20.889 1.00 44.30 134 TYR A O 1
ATOM 1017 N N . TYR A 1 135 ? -48.409 -16.001 -21.083 1.00 45.76 135 TYR A N 1
ATOM 1018 C CA . TYR A 1 135 ? -48.554 -15.858 -22.549 1.00 41.43 135 TYR A CA 1
ATOM 1019 C C . TYR A 1 135 ? -48.215 -17.171 -23.237 1.00 41.02 135 TYR A C 1
ATOM 1020 O O . TYR A 1 135 ? -48.920 -17.549 -24.134 1.00 44.57 135 TYR A O 1
ATOM 1029 N N . ARG A 1 136 ? -47.119 -17.807 -22.846 1.00 40.68 136 ARG A N 1
ATOM 1030 C CA . ARG A 1 136 ? -46.644 -19.012 -23.549 1.00 44.21 136 ARG A CA 1
ATOM 1031 C C . ARG A 1 136 ? -47.584 -20.176 -23.249 1.00 47.26 136 ARG A C 1
ATOM 1032 O O . ARG A 1 136 ? -47.718 -21.050 -24.116 1.00 45.15 136 ARG A O 1
ATOM 1040 N N . ILE A 1 137 ? -48.212 -20.225 -22.075 1.00 45.28 137 ILE A N 1
ATOM 1041 C CA . ILE A 1 137 ? -49.176 -21.333 -21.789 1.00 45.39 137 ILE A CA 1
ATOM 1042 C C . ILE A 1 137 ? -50.394 -21.111 -22.684 1.00 40.38 137 ILE A C 1
ATOM 1043 O O . ILE A 1 137 ? -50.861 -22.070 -23.336 1.00 43.49 137 ILE A O 1
ATOM 1048 N N . SER A 1 138 ? -50.880 -19.886 -22.689 1.00 36.93 138 SER A N 1
ATOM 1049 C CA . SER A 1 138 ? -52.151 -19.493 -23.329 1.00 45.04 138 SER A CA 1
ATOM 1050 C C . SER A 1 138 ? -52.045 -19.677 -24.845 1.00 48.46 138 SER A C 1
ATOM 1051 O O . SER A 1 138 ? -53.085 -19.714 -25.491 1.00 47.28 138 SER A O 1
ATOM 1054 N N . GLU A 1 139 ? -50.838 -19.615 -25.399 1.00 47.96 139 GLU A N 1
ATOM 1055 C CA . GLU A 1 139 ? -50.610 -19.816 -26.853 1.00 49.46 139 GLU A CA 1
ATOM 1056 C C . GLU A 1 139 ? -50.873 -21.285 -27.208 1.00 44.52 139 GLU A C 1
ATOM 1057 O O . GLU A 1 139 ? -51.268 -21.542 -28.338 1.00 42.41 139 GLU A O 1
ATOM 1063 N N . LYS A 1 140 ? -50.584 -22.214 -26.296 1.00 43.58 140 LYS A N 1
ATOM 1064 C CA . LYS A 1 140 ? -50.824 -23.655 -26.536 1.00 43.37 140 LYS A CA 1
ATOM 1065 C C . LYS A 1 140 ? -52.227 -24.042 -26.084 1.00 43.91 140 LYS A C 1
ATOM 1066 O O . LYS A 1 140 ? -52.797 -24.954 -26.700 1.00 46.42 140 LYS A O 1
ATOM 1072 N N . SER A 1 141 ? -52.744 -23.459 -25.006 1.00 41.67 141 SER A N 1
ATOM 1073 C CA . SER A 1 141 ? -53.998 -23.954 -24.396 1.00 39.42 141 SER A CA 1
ATOM 1074 C C . SER A 1 141 ? -54.630 -22.863 -23.553 1.00 45.77 141 SER A C 1
ATOM 1075 O O . SER A 1 141 ? -53.932 -22.348 -22.672 1.00 39.32 141 SER A O 1
ATOM 1078 N N . LYS A 1 142 ? -55.921 -22.627 -23.788 1.00 43.30 142 LYS A N 1
ATOM 1079 C CA . LYS A 1 142 ? -56.757 -21.716 -22.985 1.00 43.75 142 LYS A CA 1
ATOM 1080 C C . LYS A 1 142 ? -57.250 -22.404 -21.709 1.00 40.90 142 LYS A C 1
ATOM 1081 O O . LYS A 1 142 ? -57.865 -21.709 -20.920 1.00 39.76 142 LYS A O 1
ATOM 1087 N N . THR A 1 143 ? -56.965 -23.691 -21.497 1.00 40.46 143 THR A N 1
ATOM 1088 C CA . THR A 1 143 ? -57.476 -24.448 -20.320 1.00 43.40 143 THR A CA 1
ATOM 1089 C C . THR A 1 143 ? -56.304 -24.864 -19.443 1.00 40.20 143 THR A C 1
ATOM 1090 O O . THR A 1 143 ? -56.545 -25.667 -18.570 1.00 38.36 143 THR A O 1
ATOM 1094 N N . HIS A 1 144 ? -55.093 -24.323 -19.653 1.00 39.63 144 HIS A N 1
ATOM 1095 C CA . HIS A 1 144 ? -53.995 -24.514 -18.676 1.00 41.29 144 HIS A CA 1
ATOM 1096 C C . HIS A 1 144 ? -53.513 -23.151 -18.201 1.00 45.54 144 HIS A C 1
ATOM 1097 O O . HIS A 1 144 ? -53.719 -22.164 -18.900 1.00 42.94 144 HIS A O 1
ATOM 1104 N N . GLY A 1 145 ? -52.917 -23.151 -17.017 1.00 44.26 145 GLY A N 1
ATOM 1105 C CA . GLY A 1 145 ? -52.433 -21.950 -16.335 1.00 42.77 145 GLY A CA 1
ATOM 1106 C C . GLY A 1 145 ? -51.352 -22.362 -15.381 1.00 40.58 145 GLY A C 1
ATOM 1107 O O . GLY A 1 145 ? -50.884 -23.504 -15.455 1.00 37.80 145 GLY A O 1
ATOM 1108 N N . PHE A 1 146 ? -50.961 -21.458 -14.501 1.00 39.76 146 PHE A N 1
ATOM 1109 C CA . PHE A 1 146 ? -49.937 -21.745 -13.493 1.00 38.98 146 PHE A CA 1
ATOM 1110 C C . PHE A 1 146 ? -50.173 -20.789 -12.330 1.00 41.12 146 PHE A C 1
ATOM 1111 O O . PHE A 1 146 ? -50.549 -19.652 -12.583 1.00 39.17 146 PHE A O 1
ATOM 1119 N N . PRO A 1 147 ? -50.245 -21.295 -11.072 1.00 40.94 147 PRO A N 1
ATOM 1120 C CA . PRO A 1 147 ? -50.715 -20.482 -9.959 1.00 38.03 147 PRO A CA 1
ATOM 1121 C C . PRO A 1 147 ? -49.627 -19.563 -9.405 1.00 35.96 147 PRO A C 1
ATOM 1122 O O . PRO A 1 147 ? -49.271 -19.663 -8.248 1.00 49.15 147 PRO A O 1
ATOM 1126 N N . ALA A 1 148 ? -49.211 -18.616 -10.211 1.00 36.21 148 ALA A N 1
ATOM 1127 C CA . ALA A 1 148 ? -48.187 -17.633 -9.818 1.00 39.25 148 ALA A CA 1
ATOM 1128 C C . ALA A 1 148 ? -48.853 -16.270 -9.656 1.00 37.10 148 ALA A C 1
ATOM 1129 O O . ALA A 1 148 ? -50.096 -16.171 -9.669 1.00 35.74 148 ALA A O 1
ATOM 1131 N N . GLY A 1 149 ? -48.022 -15.251 -9.526 1.00 38.33 149 GLY A N 1
ATOM 1132 C CA . GLY A 1 149 ? -48.389 -13.909 -9.071 1.00 35.61 149 GLY A CA 1
ATOM 1133 C C . GLY A 1 149 ? -49.096 -13.123 -10.132 1.00 38.63 149 GLY A C 1
ATOM 1134 O O . GLY A 1 149 ? -49.146 -13.571 -11.278 1.00 41.77 149 GLY A O 1
ATOM 1135 N N . VAL A 1 150 ? -49.628 -11.980 -9.730 1.00 40.96 150 VAL A N 1
ATOM 1136 C CA . VAL A 1 150 ? -50.533 -11.153 -10.565 1.00 45.61 150 VAL A CA 1
ATOM 1137 C C . VAL A 1 150 ? -49.687 -10.305 -11.496 1.00 49.14 150 VAL A C 1
ATOM 1138 O O . VAL A 1 150 ? -50.159 -10.037 -12.612 1.00 45.47 150 VAL A O 1
ATOM 1142 N N . CYS A 1 151 ? -48.472 -9.954 -11.085 1.00 46.41 151 CYS A N 1
ATOM 1143 C CA . CYS A 1 151 ? -47.678 -8.893 -11.754 1.00 47.64 151 CYS A CA 1
ATOM 1144 C C . CYS A 1 151 ? -46.949 -9.528 -12.940 1.00 42.85 151 CYS A C 1
ATOM 1145 O O . CYS A 1 151 ? -45.979 -10.277 -12.803 1.00 42.50 151 CYS A O 1
ATOM 1148 N N . PRO A 1 152 ? -47.338 -9.199 -14.180 1.00 41.42 152 PRO A N 1
ATOM 1149 C CA . PRO A 1 152 ? -46.731 -9.834 -15.339 1.00 43.42 152 PRO A CA 1
ATOM 1150 C C . PRO A 1 152 ? -45.216 -9.657 -15.467 1.00 42.09 152 PRO A C 1
ATOM 1151 O O . PRO A 1 152 ? -44.599 -10.506 -16.090 1.00 41.78 152 PRO A O 1
ATOM 1155 N N . THR A 1 153 ? -44.639 -8.591 -14.911 1.00 42.74 153 THR A N 1
ATOM 1156 C CA . THR A 1 153 ? -43.208 -8.263 -15.142 1.00 40.97 153 THR A CA 1
ATOM 1157 C C . THR A 1 153 ? -42.385 -8.896 -14.032 1.00 45.55 153 THR A C 1
ATOM 1158 O O . THR A 1 153 ? -41.149 -8.800 -14.067 1.00 43.93 153 THR A O 1
ATOM 1162 N N . VAL A 1 154 ? -43.033 -9.559 -13.072 1.00 44.31 154 VAL A N 1
ATOM 1163 C CA . VAL A 1 154 ? -42.238 -10.257 -12.039 1.00 39.13 154 VAL A CA 1
ATOM 1164 C C . VAL A 1 154 ? -41.422 -11.348 -12.714 1.00 43.69 154 VAL A C 1
ATOM 1165 O O . VAL A 1 154 ? -41.934 -12.037 -13.605 1.00 50.39 154 VAL A O 1
ATOM 1169 N N . GLY A 1 155 ? -40.204 -11.509 -12.226 1.00 38.29 155 GLY A N 1
ATOM 1170 C CA . GLY A 1 155 ? -39.235 -12.509 -12.679 1.00 44.67 155 GLY A CA 1
ATOM 1171 C C . GLY A 1 155 ? -39.469 -13.835 -11.998 1.00 45.41 155 GLY A C 1
ATOM 1172 O O . GLY A 1 155 ? -39.841 -13.872 -10.774 1.00 42.60 155 GLY A O 1
ATOM 1173 N N . VAL A 1 156 ? -39.254 -14.898 -12.756 1.00 42.63 156 VAL A N 1
ATOM 1174 C CA . VAL A 1 156 ? -39.531 -16.277 -12.282 1.00 45.53 156 VAL A CA 1
ATOM 1175 C C . VAL A 1 156 ? -38.544 -16.585 -11.160 1.00 45.37 156 VAL A C 1
ATOM 1176 O O . VAL A 1 156 ? -38.960 -17.242 -10.167 1.00 48.08 156 VAL A O 1
ATOM 1180 N N . GLY A 1 157 ? -37.291 -16.147 -11.317 1.00 47.56 157 GLY A N 1
ATOM 1181 C CA . GLY A 1 157 ? -36.203 -16.455 -10.373 1.00 43.85 157 GLY A CA 1
ATOM 1182 C C . GLY A 1 157 ? -36.594 -16.090 -8.956 1.00 42.03 157 GLY A C 1
ATOM 1183 O O . GLY A 1 157 ? -36.618 -16.956 -8.073 1.00 44.66 157 GLY A O 1
ATOM 1184 N N . GLY A 1 158 ? -36.931 -14.829 -8.753 1.00 45.02 158 GLY A N 1
ATOM 1185 C CA . GLY A 1 158 ? -37.227 -14.341 -7.405 1.00 42.28 158 GLY A CA 1
ATOM 1186 C C . GLY A 1 158 ? -38.586 -14.836 -6.983 1.00 47.17 158 GLY A C 1
ATOM 1187 O O . GLY A 1 158 ? -38.741 -15.228 -5.822 1.00 41.62 158 GLY A O 1
ATOM 1188 N N . HIS A 1 159 ? -39.528 -14.888 -7.919 1.00 42.80 159 HIS A N 1
ATOM 1189 C CA . HIS A 1 159 ? -40.946 -15.154 -7.600 1.00 43.31 159 HIS A CA 1
ATOM 1190 C C . HIS A 1 159 ? -41.090 -16.562 -7.004 1.00 40.83 159 HIS A C 1
ATOM 1191 O O . HIS A 1 159 ? -41.717 -16.737 -5.936 1.00 40.14 159 HIS A O 1
ATOM 1198 N N . ILE A 1 160 ? -40.544 -17.543 -7.690 1.00 39.40 160 ILE A N 1
ATOM 1199 C CA . ILE A 1 160 ? -40.633 -18.964 -7.289 1.00 42.12 160 ILE A CA 1
ATOM 1200 C C . ILE A 1 160 ? -39.667 -19.198 -6.142 1.00 43.21 160 ILE A C 1
ATOM 1201 O O . ILE A 1 160 ? -40.085 -19.814 -5.135 1.00 44.54 160 ILE A O 1
ATOM 1206 N N . GLY A 1 161 ? -38.450 -18.686 -6.278 1.00 44.55 161 GLY A N 1
ATOM 1207 C CA . GLY A 1 161 ? -37.423 -18.777 -5.236 1.00 43.62 161 GLY A CA 1
ATOM 1208 C C . GLY A 1 161 ? -38.025 -18.462 -3.890 1.00 45.74 161 GLY A C 1
ATOM 1209 O O . GLY A 1 161 ? -37.776 -19.218 -2.958 1.00 56.50 161 GLY A O 1
ATOM 1210 N N . GLY A 1 162 ? -38.819 -17.391 -3.826 1.00 42.89 162 GLY A N 1
ATOM 1211 C CA . GLY A 1 162 ? -39.342 -16.809 -2.588 1.00 40.34 162 GLY A CA 1
ATOM 1212 C C . GLY A 1 162 ? -40.732 -17.314 -2.234 1.00 44.12 162 GLY A C 1
ATOM 1213 O O . GLY A 1 162 ? -41.299 -16.779 -1.269 1.00 41.47 162 GLY A O 1
ATOM 1214 N N . GLY A 1 163 ? -41.297 -18.269 -2.987 1.00 38.98 163 GLY A N 1
ATOM 1215 C CA . GLY A 1 163 ? -42.576 -18.893 -2.612 1.00 42.03 163 GLY A CA 1
ATOM 1216 C C . GLY A 1 163 ? -43.755 -18.125 -3.167 1.00 43.65 163 GLY A C 1
ATOM 1217 O O . GLY A 1 163 ? -44.682 -17.837 -2.418 1.00 44.72 163 GLY A O 1
ATOM 1218 N N . GLY A 1 164 ? -43.713 -17.783 -4.443 1.00 38.95 164 GLY A N 1
ATOM 1219 C CA . GLY A 1 164 ? -44.712 -16.922 -5.075 1.00 38.32 164 GLY A CA 1
ATOM 1220 C C . GLY A 1 164 ? -46.121 -17.471 -4.993 1.00 37.23 164 GLY A C 1
ATOM 1221 O O . GLY A 1 164 ? -46.356 -18.690 -5.099 1.00 37.30 164 GLY A O 1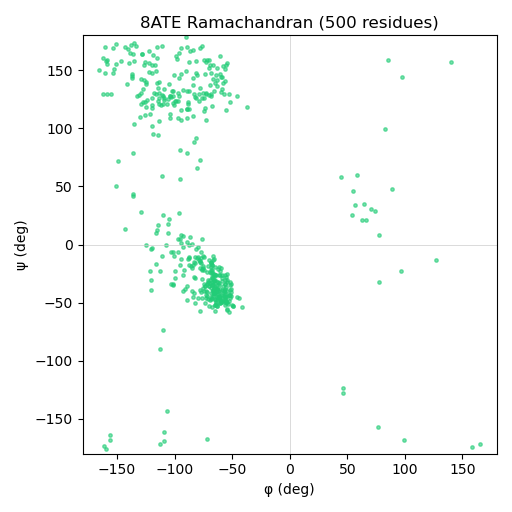
ATOM 1222 N N . TYR A 1 165 ? -47.067 -16.574 -4.835 1.00 38.70 165 TYR A N 1
ATOM 1223 C CA . TYR A 1 165 ? -48.487 -16.953 -4.743 1.00 36.98 165 TYR A CA 1
ATOM 1224 C C . TYR A 1 165 ? -49.244 -16.110 -5.746 1.00 40.24 165 TYR A C 1
ATOM 1225 O O . TYR A 1 165 ? -48.723 -15.091 -6.199 1.00 38.93 165 TYR A O 1
ATOM 1234 N N . GLY A 1 166 ? -50.464 -16.519 -6.044 1.00 34.49 166 GLY A N 1
ATOM 1235 C CA . GLY A 1 166 ? -51.356 -15.674 -6.817 1.00 35.20 166 GLY A CA 1
ATOM 1236 C C . GLY A 1 166 ? -52.751 -16.072 -6.508 1.00 35.86 166 GLY A C 1
ATOM 1237 O O . GLY A 1 166 ? -52.999 -16.771 -5.503 1.00 34.34 166 GLY A O 1
ATOM 1238 N N . ASN A 1 167 ? -53.647 -15.638 -7.356 1.00 35.18 167 ASN A N 1
ATOM 1239 C CA . ASN A 1 167 ? -55.077 -15.675 -7.057 1.00 34.17 167 ASN A CA 1
ATOM 1240 C C . ASN A 1 167 ? -55.643 -17.096 -7.198 1.00 36.78 167 ASN A C 1
ATOM 1241 O O . ASN A 1 167 ? -56.864 -17.243 -6.980 1.00 37.27 167 ASN A O 1
ATOM 1246 N N . MET A 1 168 ? -54.830 -18.120 -7.464 1.00 39.99 168 MET A N 1
ATOM 1247 C CA . MET A 1 168 ? -55.345 -19.504 -7.456 1.00 40.89 168 MET A CA 1
ATOM 1248 C C . MET A 1 168 ? -54.714 -20.318 -6.332 1.00 39.22 168 MET A C 1
ATOM 1249 O O . MET A 1 168 ? -54.910 -21.548 -6.316 1.00 40.74 168 MET A O 1
ATOM 1254 N N . MET A 1 169 ? -54.105 -19.677 -5.329 1.00 39.53 169 MET A N 1
ATOM 1255 C CA . MET A 1 169 ? -53.413 -20.455 -4.274 1.00 36.79 169 MET A CA 1
ATOM 1256 C C . MET A 1 169 ? -54.438 -21.264 -3.482 1.00 36.29 169 MET A C 1
ATOM 1257 O O . MET A 1 169 ? -54.062 -22.283 -2.945 1.00 41.11 169 MET A O 1
ATOM 1262 N N . ARG A 1 170 ? -55.666 -20.790 -3.325 1.00 37.84 170 ARG A N 1
ATOM 1263 C CA . ARG A 1 170 ? -56.645 -21.556 -2.523 1.00 39.09 170 ARG A CA 1
ATOM 1264 C C . ARG A 1 170 ? -56.985 -22.871 -3.239 1.00 40.36 170 ARG A C 1
ATOM 1265 O O . ARG A 1 170 ? -57.372 -23.822 -2.555 1.00 39.78 170 ARG A O 1
ATOM 1273 N N . LYS A 1 171 ? -56.846 -22.915 -4.553 1.00 41.91 171 LYS A N 1
ATOM 1274 C CA . LYS A 1 171 ? -57.128 -24.131 -5.347 1.00 39.90 171 LYS A CA 1
ATOM 1275 C C . LYS A 1 171 ? -55.856 -24.970 -5.446 1.00 43.96 171 LYS A C 1
ATOM 1276 O O . LYS A 1 171 ? -55.924 -26.150 -5.166 1.00 36.86 171 LYS A O 1
ATOM 1282 N N . TYR A 1 172 ? -54.719 -24.360 -5.780 1.00 39.23 172 TYR A N 1
ATOM 1283 C CA . TYR A 1 172 ? -53.531 -25.077 -6.296 1.00 36.72 172 TYR A CA 1
ATOM 1284 C C . TYR A 1 172 ? -52.315 -24.857 -5.405 1.00 38.37 172 TYR A C 1
ATOM 1285 O O . TYR A 1 172 ? -51.295 -25.472 -5.656 1.00 38.92 172 TYR A O 1
ATOM 1294 N N . GLY A 1 173 ? -52.450 -24.029 -4.372 1.00 40.96 173 GLY A N 1
ATOM 1295 C CA . GLY A 1 173 ? -51.324 -23.702 -3.487 1.00 41.48 173 GLY A CA 1
ATOM 1296 C C . GLY A 1 173 ? -50.438 -22.714 -4.199 1.00 40.61 173 GLY A C 1
ATOM 1297 O O . GLY A 1 173 ? -50.891 -22.091 -5.166 1.00 36.62 173 GLY A O 1
ATOM 1298 N N . LEU A 1 174 ? -49.194 -22.678 -3.788 1.00 39.89 174 LEU A N 1
ATOM 1299 C CA . LEU A 1 174 ? -48.187 -21.753 -4.307 1.00 40.84 174 LEU A CA 1
ATOM 1300 C C . LEU A 1 174 ? -47.589 -22.318 -5.577 1.00 39.31 174 LEU A C 1
ATOM 1301 O O . LEU A 1 174 ? -47.658 -23.485 -5.888 1.00 37.27 174 LEU A O 1
ATOM 1306 N N . THR A 1 175 ? -46.890 -21.437 -6.209 1.00 35.87 175 THR A N 1
ATOM 1307 C CA . THR A 1 175 ? -45.913 -21.721 -7.269 1.00 39.18 175 THR A CA 1
ATOM 1308 C C . THR A 1 175 ? -45.018 -22.897 -6.836 1.00 40.02 175 THR A C 1
ATOM 1309 O O . THR A 1 175 ? -44.810 -23.823 -7.603 1.00 39.57 175 THR A O 1
ATOM 1313 N N . VAL A 1 176 ? -44.544 -22.887 -5.607 1.00 39.71 176 VAL A N 1
ATOM 1314 C CA . VAL A 1 176 ? -43.508 -23.830 -5.118 1.00 38.47 176 VAL A CA 1
ATOM 1315 C C . VAL A 1 176 ? -44.182 -25.158 -4.801 1.00 39.40 176 VAL A C 1
ATOM 1316 O O . VAL A 1 176 ? -43.468 -26.113 -4.526 1.00 44.54 176 VAL A O 1
ATOM 1320 N N . ASP A 1 177 ? -45.511 -25.198 -4.793 1.00 38.10 177 ASP A N 1
ATOM 1321 C CA . ASP A 1 177 ? -46.286 -26.442 -4.600 1.00 37.63 177 ASP A CA 1
ATOM 1322 C C . ASP A 1 177 ? -46.509 -27.118 -5.968 1.00 38.82 177 ASP A C 1
ATOM 1323 O O . ASP A 1 177 ? -47.251 -28.137 -6.021 1.00 41.60 177 ASP A O 1
ATOM 1328 N N . ASN A 1 178 ? -46.000 -26.513 -7.043 1.00 38.89 178 ASN A N 1
ATOM 1329 C CA . ASN A 1 178 ? -46.279 -26.889 -8.455 1.00 38.91 178 ASN A CA 1
ATOM 1330 C C . ASN A 1 178 ? -44.981 -26.882 -9.267 1.00 43.51 178 ASN A C 1
ATOM 1331 O O . ASN A 1 178 ? -45.006 -26.440 -10.413 1.00 43.95 178 ASN A O 1
ATOM 1336 N N . ILE A 1 179 ? -43.903 -27.393 -8.691 1.00 41.37 179 ILE A N 1
ATOM 1337 C CA . ILE A 1 179 ? -42.579 -27.531 -9.366 1.00 46.65 179 ILE A CA 1
ATOM 1338 C C . ILE A 1 179 ? -42.269 -29.021 -9.453 1.00 50.39 179 ILE A C 1
ATOM 1339 O O . ILE A 1 179 ? -42.363 -29.661 -8.380 1.00 49.13 179 ILE A O 1
ATOM 1344 N N . VAL A 1 180 ? -41.899 -29.532 -10.631 1.00 44.24 180 VAL A N 1
ATOM 1345 C CA . VAL A 1 180 ? -41.531 -30.975 -10.773 1.00 48.45 180 VAL A CA 1
ATOM 1346 C C . VAL A 1 180 ? -40.011 -31.102 -10.759 1.00 47.53 180 VAL A C 1
ATOM 1347 O O . VAL A 1 180 ? -39.512 -32.156 -10.379 1.00 46.41 180 VAL A O 1
ATOM 1351 N N . ASP A 1 181 ? -39.297 -30.075 -11.205 1.00 45.25 181 ASP A N 1
ATOM 1352 C CA . ASP A 1 181 ? -37.832 -30.177 -11.378 1.00 45.53 181 ASP A CA 1
ATOM 1353 C C . ASP A 1 181 ? -37.303 -28.757 -11.420 1.00 46.18 181 ASP A C 1
ATOM 1354 O O . ASP A 1 181 ? -38.119 -27.827 -11.495 1.00 47.48 181 ASP A O 1
ATOM 1359 N N . ALA A 1 182 ? -35.990 -28.605 -11.360 1.00 45.00 182 ALA A N 1
ATOM 1360 C CA . ALA A 1 182 ? -35.326 -27.300 -11.539 1.00 46.91 182 ALA A CA 1
ATOM 1361 C C . ALA A 1 182 ? -33.875 -27.537 -11.933 1.00 46.95 182 ALA A C 1
ATOM 1362 O O . ALA A 1 182 ? -33.359 -28.608 -11.640 1.00 45.48 182 ALA A O 1
ATOM 1364 N N . LYS A 1 183 ? -33.270 -26.531 -12.544 1.00 48.95 183 LYS A N 1
ATOM 1365 C CA . LYS A 1 183 ? -31.831 -26.488 -12.826 1.00 56.17 183 LYS A CA 1
ATOM 1366 C C . LYS A 1 183 ? -31.236 -25.356 -12.000 1.00 53.43 183 LYS A C 1
ATOM 1367 O O . LYS A 1 183 ? -31.801 -24.262 -11.998 1.00 50.89 183 LYS A O 1
ATOM 1373 N N . LEU A 1 184 ? -30.111 -25.623 -11.352 1.00 54.25 184 LEU A N 1
ATOM 1374 C CA . LEU A 1 184 ? -29.452 -24.681 -10.421 1.00 53.12 184 LEU A CA 1
ATOM 1375 C C . LEU A 1 184 ? -27.947 -24.812 -10.629 1.00 57.12 184 LEU A C 1
ATOM 1376 O O . LEU A 1 184 ? -27.467 -25.965 -10.843 1.00 52.10 184 LEU A O 1
ATOM 1381 N N . VAL A 1 185 ? -27.234 -23.689 -10.640 1.00 56.43 185 VAL A N 1
ATOM 1382 C CA . VAL A 1 185 ? -25.744 -23.701 -10.576 1.00 56.26 185 VAL A CA 1
ATOM 1383 C C . VAL A 1 185 ? -25.341 -23.430 -9.130 1.00 52.63 185 VAL A C 1
ATOM 1384 O O . VAL A 1 185 ? -25.797 -22.393 -8.582 1.00 55.55 185 VAL A O 1
ATOM 1388 N N . ASP A 1 186 ? -24.560 -24.341 -8.539 1.00 52.07 186 ASP A N 1
ATOM 1389 C CA . ASP A 1 186 ? -24.124 -24.288 -7.112 1.00 56.83 186 ASP A CA 1
ATOM 1390 C C . ASP A 1 186 ? -22.804 -23.521 -6.991 1.00 57.19 186 ASP A C 1
ATOM 1391 O O . ASP A 1 186 ? -22.265 -23.083 -8.025 1.00 56.90 186 ASP A O 1
ATOM 1396 N N . VAL A 1 187 ? -22.325 -23.379 -5.755 1.00 58.00 187 VAL A N 1
ATOM 1397 C CA . VAL A 1 187 ? -21.088 -22.638 -5.362 1.00 61.23 187 VAL A CA 1
ATOM 1398 C C . VAL A 1 187 ? -19.871 -23.193 -6.120 1.00 58.56 187 VAL A C 1
ATOM 1399 O O . VAL A 1 187 ? -19.000 -22.399 -6.459 1.00 60.59 187 VAL A O 1
ATOM 1403 N N . SER A 1 188 ? -19.845 -24.497 -6.400 1.00 60.93 188 SER A N 1
ATOM 1404 C CA . SER A 1 188 ? -18.763 -25.185 -7.160 1.00 66.76 188 SER A CA 1
ATOM 1405 C C . SER A 1 188 ? -18.886 -24.933 -8.665 1.00 67.47 188 SER A C 1
ATOM 1406 O O . SER A 1 188 ? -18.031 -25.418 -9.391 1.00 61.81 188 SER A O 1
ATOM 1409 N N . GLY A 1 189 ? -19.948 -24.278 -9.133 1.00 71.38 189 GLY A N 1
ATOM 1410 C CA . GLY A 1 189 ? -20.197 -24.095 -10.575 1.00 63.04 189 GLY A CA 1
ATOM 1411 C C . GLY A 1 189 ? -20.755 -25.346 -11.257 1.00 58.66 189 GLY A C 1
ATOM 1412 O O . GLY A 1 189 ? -20.866 -25.316 -12.487 1.00 55.70 189 GLY A O 1
ATOM 1413 N N . ARG A 1 190 ? -21.128 -26.408 -10.532 1.00 60.20 190 ARG A N 1
ATOM 1414 C CA . ARG A 1 190 ? -21.865 -27.558 -11.130 1.00 61.89 190 ARG A CA 1
ATOM 1415 C C . ARG A 1 190 ? -23.288 -27.109 -11.483 1.00 65.33 190 ARG A C 1
ATOM 1416 O O . ARG A 1 190 ? -23.959 -26.492 -10.618 1.00 65.42 190 ARG A O 1
ATOM 1424 N N . LEU A 1 191 ? -23.687 -27.363 -12.731 1.00 66.23 191 LEU A N 1
ATOM 1425 C CA . LEU A 1 191 ? -25.086 -27.373 -13.220 1.00 64.30 191 LEU A CA 1
ATOM 1426 C C . LEU A 1 191 ? -25.783 -28.647 -12.716 1.00 70.43 191 LEU A C 1
ATOM 1427 O O . LEU A 1 191 ? -25.393 -29.755 -13.134 1.00 73.63 191 LEU A O 1
ATOM 1432 N N . LEU A 1 192 ? -26.794 -28.478 -11.859 1.00 62.28 192 LEU A N 1
ATOM 1433 C CA . LEU A 1 192 ? -27.535 -29.563 -11.175 1.00 57.37 192 LEU A CA 1
ATOM 1434 C C . LEU A 1 192 ? -29.017 -29.502 -11.561 1.00 57.41 192 LEU A C 1
ATOM 1435 O O . LEU A 1 192 ? -29.554 -28.405 -11.702 1.00 52.36 192 LEU A O 1
ATOM 1440 N N . ASP A 1 193 ? -29.688 -30.644 -11.623 1.00 57.11 193 ASP A N 1
ATOM 1441 C CA . ASP A 1 193 ? -31.168 -30.664 -11.678 1.00 54.17 193 ASP A CA 1
ATOM 1442 C C . ASP A 1 193 ? -31.688 -31.264 -10.376 1.00 54.95 193 ASP A C 1
ATOM 1443 O O . ASP A 1 193 ? -30.875 -31.478 -9.444 1.00 55.62 193 ASP A O 1
ATOM 1448 N N . ARG A 1 194 ? -32.990 -31.526 -10.285 1.00 54.09 194 ARG A N 1
ATOM 1449 C CA . ARG A 1 194 ? -33.574 -32.076 -9.035 1.00 56.31 194 ARG A CA 1
ATOM 1450 C C . ARG A 1 194 ? -32.726 -33.276 -8.587 1.00 59.98 194 ARG A C 1
ATOM 1451 O O . ARG A 1 194 ? -32.263 -33.317 -7.415 1.00 54.95 194 ARG A O 1
ATOM 1459 N N . LYS A 1 195 ? -32.539 -34.219 -9.509 1.00 62.04 195 LYS A N 1
ATOM 1460 C CA . LYS A 1 195 ? -31.857 -35.520 -9.283 1.00 66.53 195 LYS A CA 1
ATOM 1461 C C . LYS A 1 195 ? -30.449 -35.321 -8.686 1.00 59.35 195 LYS A C 1
ATOM 1462 O O . LYS A 1 195 ? -30.177 -35.924 -7.643 1.00 64.35 195 LYS A O 1
ATOM 1468 N N . SER A 1 196 ? -29.578 -34.534 -9.326 1.00 58.59 196 SER A N 1
ATOM 1469 C CA . SER A 1 196 ? -28.169 -34.295 -8.902 1.00 59.09 196 SER A CA 1
ATOM 1470 C C . SER A 1 196 ? -28.096 -33.322 -7.710 1.00 59.17 196 SER A C 1
ATOM 1471 O O . SER A 1 196 ? -27.177 -33.413 -6.907 1.00 56.93 196 SER A O 1
ATOM 1474 N N . MET A 1 197 ? -29.049 -32.406 -7.609 1.00 61.56 197 MET A N 1
ATOM 1475 C CA . MET A 1 197 ? -29.163 -31.374 -6.547 1.00 60.85 197 MET A CA 1
ATOM 1476 C C . MET A 1 197 ? -29.543 -32.004 -5.194 1.00 58.27 197 MET A C 1
ATOM 1477 O O . MET A 1 197 ? -29.087 -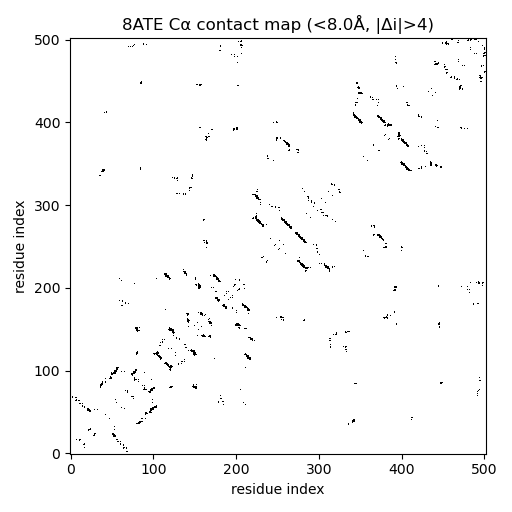31.496 -4.135 1.00 50.89 197 MET A O 1
ATOM 1482 N N . GLY A 1 198 ? -30.371 -33.051 -5.211 1.00 54.11 198 GLY A N 1
ATOM 1483 C CA . GLY A 1 198 ? -30.946 -33.684 -3.998 1.00 58.77 198 GLY A CA 1
ATOM 1484 C C . GLY A 1 198 ? -32.232 -33.006 -3.493 1.00 48.16 198 GLY A C 1
ATOM 1485 O O . GLY A 1 198 ? -32.462 -31.856 -3.777 1.00 49.07 198 GLY A O 1
ATOM 1486 N N . GLU A 1 199 ? -33.039 -33.699 -2.714 1.00 47.82 199 GLU A N 1
ATOM 1487 C CA . GLU A 1 199 ? -34.355 -33.183 -2.245 1.00 57.27 199 GLU A CA 1
ATOM 1488 C C . GLU A 1 199 ? -34.180 -32.004 -1.271 1.00 53.11 199 GLU A C 1
ATOM 1489 O O . GLU A 1 199 ? -35.070 -31.177 -1.231 1.00 56.69 199 GLU A O 1
ATOM 1495 N N . ASP A 1 200 ? -33.066 -31.927 -0.539 1.00 50.78 200 ASP A N 1
ATOM 1496 C CA . ASP A 1 200 ? -32.762 -30.831 0.415 1.00 52.12 200 ASP A CA 1
ATOM 1497 C C . ASP A 1 200 ? -32.666 -29.522 -0.373 1.00 55.45 200 ASP A C 1
ATOM 1498 O O . ASP A 1 200 ? -33.398 -28.567 -0.048 1.00 51.39 200 ASP A O 1
ATOM 1503 N N . LEU A 1 201 ? -31.842 -29.489 -1.415 1.00 50.63 201 LEU A N 1
ATOM 1504 C CA . LEU A 1 201 ? -31.605 -28.232 -2.158 1.00 51.48 201 LEU A CA 1
ATOM 1505 C C . LEU A 1 201 ? -32.856 -27.942 -2.988 1.00 52.05 201 LEU A C 1
ATOM 1506 O O . LEU A 1 201 ? -33.276 -26.775 -3.064 1.00 48.36 201 LEU A O 1
ATOM 1511 N N . PHE A 1 202 ? -33.522 -28.967 -3.507 1.00 46.36 202 PHE A N 1
ATOM 1512 C CA . PHE A 1 202 ? -34.741 -28.752 -4.325 1.00 49.00 202 PHE A CA 1
ATOM 1513 C C . PHE A 1 202 ? -35.870 -28.171 -3.457 1.00 44.98 202 PHE A C 1
ATOM 1514 O O . PHE A 1 202 ? -36.690 -27.397 -3.951 1.00 45.12 202 PHE A O 1
ATOM 1522 N N . TRP A 1 203 ? -35.934 -28.568 -2.196 1.00 41.62 203 TRP A N 1
ATOM 1523 C CA . TRP A 1 203 ? -36.819 -27.973 -1.170 1.00 42.47 203 TRP A CA 1
ATOM 1524 C C . TRP A 1 203 ? -36.458 -26.506 -0.914 1.00 42.39 203 TRP A C 1
ATOM 1525 O O . TRP A 1 203 ? -37.358 -25.662 -0.957 1.00 44.15 203 TRP A O 1
ATOM 1536 N N . ALA A 1 204 ? -35.186 -26.229 -0.613 1.00 45.97 204 ALA A N 1
ATOM 1537 C CA . ALA A 1 204 ? -34.678 -24.890 -0.230 1.00 47.57 204 ALA A CA 1
ATOM 1538 C C . ALA A 1 204 ? -34.997 -23.863 -1.319 1.00 48.46 204 ALA A C 1
ATOM 1539 O O . ALA A 1 204 ? -35.345 -22.700 -0.977 1.00 44.17 204 ALA A O 1
ATOM 1541 N N . ILE A 1 205 ? -34.883 -24.239 -2.591 1.00 41.44 205 ILE A N 1
ATOM 1542 C CA . ILE A 1 205 ? -35.040 -23.217 -3.669 1.00 45.42 205 ILE A CA 1
ATOM 1543 C C . ILE A 1 205 ? -36.522 -23.070 -4.036 1.00 50.37 205 ILE A C 1
ATOM 1544 O O . ILE A 1 205 ? -36.844 -22.317 -4.970 1.00 49.88 205 ILE A O 1
ATOM 1549 N N . ARG A 1 206 ? -37.408 -23.724 -3.301 1.00 47.16 206 ARG A N 1
ATOM 1550 C CA . ARG A 1 206 ? -38.858 -23.604 -3.539 1.00 46.15 206 ARG A CA 1
ATOM 1551 C C . ARG A 1 206 ? -39.460 -22.865 -2.365 1.00 44.97 206 ARG A C 1
ATOM 1552 O O . ARG A 1 206 ? -40.325 -23.440 -1.686 1.00 44.89 206 ARG A O 1
ATOM 1560 N N . GLY A 1 207 ? -38.982 -21.645 -2.132 1.00 46.38 207 GLY A N 1
ATOM 1561 C CA . GLY A 1 207 ? -39.553 -20.746 -1.125 1.00 49.86 207 GLY A CA 1
ATOM 1562 C C . GLY A 1 207 ? -38.528 -20.213 -0.140 1.00 45.27 207 GLY A C 1
ATOM 1563 O O . GLY A 1 207 ? -38.913 -19.320 0.605 1.00 44.84 207 GLY A O 1
ATOM 1564 N N . GLY A 1 208 ? -37.315 -20.771 -0.088 1.00 47.64 208 GLY A N 1
ATOM 1565 C CA . GLY A 1 208 ? -36.299 -20.418 0.920 1.00 49.20 208 GLY A CA 1
ATOM 1566 C C . GLY A 1 208 ? -35.353 -19.329 0.441 1.00 47.70 208 GLY A C 1
ATOM 1567 O O . GLY A 1 208 ? -34.418 -19.016 1.173 1.00 50.64 208 GLY A O 1
ATOM 1568 N N . GLY A 1 209 ? -35.623 -18.738 -0.716 1.00 48.31 209 GLY A N 1
ATOM 1569 C CA . GLY A 1 209 ? -34.795 -17.682 -1.327 1.00 50.63 209 GLY A CA 1
ATOM 1570 C C . GLY A 1 209 ? -33.646 -18.313 -2.067 1.00 50.86 209 GLY A C 1
ATOM 1571 O O . GLY A 1 209 ? -32.657 -18.715 -1.385 1.00 52.37 209 GLY A O 1
ATOM 1572 N N . GLY A 1 210 ? -33.784 -18.446 -3.392 1.00 49.06 210 GLY A N 1
ATOM 1573 C CA . GLY A 1 210 ? -32.808 -19.140 -4.244 1.00 51.49 210 GLY A CA 1
ATOM 1574 C C . GLY A 1 210 ? -31.404 -18.609 -4.018 1.00 52.80 210 GLY A C 1
ATOM 1575 O O . GLY A 1 210 ? -30.471 -19.437 -3.974 1.00 51.31 210 GLY A O 1
ATOM 1576 N N . ALA A 1 211 ? -31.283 -17.283 -3.835 1.00 55.13 211 ALA A N 1
ATOM 1577 C CA . ALA A 1 211 ? -30.011 -16.519 -3.814 1.00 56.90 211 ALA A CA 1
ATOM 1578 C C . ALA A 1 211 ? -29.153 -16.890 -2.596 1.00 57.57 211 ALA A C 1
ATOM 1579 O O . ALA A 1 211 ? -27.999 -16.406 -2.541 1.00 57.11 211 ALA A O 1
ATOM 1581 N N . SER A 1 212 ? -29.693 -17.651 -1.633 1.00 51.15 212 SER A N 1
ATOM 1582 C CA . SER A 1 212 ? -28.932 -18.188 -0.479 1.00 48.83 212 SER A CA 1
ATOM 1583 C C . SER A 1 212 ? -28.222 -19.487 -0.856 1.00 52.52 212 SER A C 1
ATOM 1584 O O . SER A 1 212 ? -27.305 -19.870 -0.108 1.00 52.75 212 SER A O 1
ATOM 1587 N N . PHE A 1 213 ? -28.628 -20.143 -1.945 1.00 50.82 213 PHE A N 1
ATOM 1588 C CA . PHE A 1 213 ? -28.222 -21.541 -2.265 1.00 54.98 213 PHE A CA 1
ATOM 1589 C C . PHE A 1 213 ? -27.508 -21.657 -3.615 1.00 55.48 213 PHE A C 1
ATOM 1590 O O . PHE A 1 213 ? -26.766 -22.647 -3.812 1.00 54.95 213 PHE A O 1
ATOM 1598 N N . GLY A 1 214 ? -27.733 -20.708 -4.523 1.00 50.25 214 GLY A N 1
ATOM 1599 C CA . GLY A 1 214 ? -27.156 -20.784 -5.869 1.00 49.38 214 GLY A CA 1
ATOM 1600 C C . GLY A 1 214 ? -27.927 -19.938 -6.841 1.00 48.05 214 GLY A C 1
ATOM 1601 O O . GLY A 1 214 ? -28.803 -19.155 -6.412 1.00 58.88 214 GLY A O 1
ATOM 1602 N N . VAL A 1 215 ? -27.549 -20.052 -8.100 1.00 44.07 215 VAL A N 1
ATOM 1603 C CA . VAL A 1 215 ? -28.235 -19.404 -9.244 1.00 48.56 215 VAL A CA 1
ATOM 1604 C C . VAL A 1 215 ? -29.157 -20.460 -9.826 1.00 50.55 215 VAL A C 1
ATOM 1605 O O . VAL A 1 215 ? -28.646 -21.488 -10.333 1.00 47.86 215 VAL A O 1
ATOM 1609 N N . VAL A 1 216 ? -30.458 -20.257 -9.625 1.00 48.90 216 VAL A N 1
ATOM 1610 C CA . VAL A 1 216 ? -31.478 -21.149 -10.222 1.00 51.02 216 VAL A CA 1
ATOM 1611 C C . VAL A 1 216 ? -31.525 -20.732 -11.680 1.00 43.52 216 VAL A C 1
ATOM 1612 O O . VAL A 1 216 ? -31.633 -19.537 -11.947 1.00 45.10 216 VAL A O 1
ATOM 1616 N N . LEU A 1 217 ? -31.348 -21.686 -12.586 1.00 48.96 217 LEU A N 1
ATOM 1617 C CA . LEU A 1 217 ? -31.340 -21.377 -14.036 1.00 46.44 217 LEU A CA 1
ATOM 1618 C C . LEU A 1 217 ? -32.752 -21.555 -14.602 1.00 45.20 217 LEU A C 1
ATOM 1619 O O . LEU A 1 217 ? -33.156 -20.743 -15.477 1.00 42.77 217 LEU A O 1
ATOM 1624 N N . ALA A 1 218 ? -33.459 -22.600 -14.161 1.00 51.91 218 ALA A N 1
ATOM 1625 C CA . ALA A 1 218 ? -34.825 -22.925 -14.633 1.00 48.10 218 ALA A CA 1
ATOM 1626 C C . ALA A 1 218 ? -35.608 -23.693 -13.558 1.00 47.08 218 ALA A C 1
ATOM 1627 O O . ALA A 1 218 ? -35.027 -24.439 -12.748 1.00 45.82 218 ALA A O 1
ATOM 1629 N N . TYR A 1 219 ? -36.913 -23.466 -13.524 1.00 44.12 219 TYR A N 1
ATOM 1630 C CA . TYR A 1 219 ? -37.882 -24.348 -12.845 1.00 47.08 219 TYR A CA 1
ATOM 1631 C C . TYR A 1 219 ? -38.603 -25.128 -13.946 1.00 47.05 219 TYR A C 1
ATOM 1632 O O . TYR A 1 219 ? -38.946 -24.529 -15.020 1.00 43.99 219 TYR A O 1
ATOM 1641 N N . ARG A 1 220 ? -38.814 -26.418 -13.709 1.00 41.79 220 ARG A N 1
ATOM 1642 C CA . ARG A 1 220 ? -39.849 -27.156 -14.467 1.00 41.64 220 ARG A CA 1
ATOM 1643 C C . ARG A 1 220 ? -41.164 -27.027 -13.713 1.00 42.58 220 ARG A C 1
ATOM 1644 O O . ARG A 1 220 ? -41.336 -27.659 -12.661 1.00 40.67 220 ARG A O 1
ATOM 1652 N N . ILE A 1 221 ? -42.094 -26.260 -14.244 1.00 38.29 221 ILE A N 1
ATOM 1653 C CA . ILE A 1 221 ? -43.340 -25.977 -13.489 1.00 42.15 221 ILE A CA 1
ATOM 1654 C C . ILE A 1 221 ? -44.423 -26.966 -13.910 1.00 43.21 221 ILE A C 1
ATOM 1655 O O . ILE A 1 221 ? -44.478 -27.370 -15.075 1.00 45.97 221 ILE A O 1
ATOM 1660 N N . LYS A 1 222 ? -45.266 -27.323 -12.970 1.00 45.91 222 LYS A N 1
ATOM 1661 C CA . LYS A 1 222 ? -46.455 -28.144 -13.250 1.00 44.77 222 LYS A CA 1
ATOM 1662 C C . LYS A 1 222 ? -47.604 -27.198 -13.601 1.00 45.73 222 LYS A C 1
ATOM 1663 O O . LYS A 1 222 ? -48.027 -26.440 -12.722 1.00 46.16 222 LYS A O 1
ATOM 1669 N N . LEU A 1 223 ? -48.127 -27.271 -14.815 1.00 44.49 223 LEU A N 1
ATOM 1670 C CA . LEU A 1 223 ? -49.325 -26.485 -15.210 1.00 41.57 223 LEU A CA 1
ATOM 1671 C C . LEU A 1 223 ? -50.529 -27.057 -14.476 1.00 42.83 223 LEU A C 1
ATOM 1672 O O . LEU A 1 223 ? -50.451 -28.162 -13.963 1.00 43.03 223 LEU A O 1
ATOM 1677 N N . VAL A 1 224 ? -51.566 -26.260 -14.362 1.00 39.91 224 VAL A N 1
ATOM 1678 C CA . VAL A 1 224 ? -52.822 -26.664 -13.702 1.00 39.45 224 VAL A CA 1
ATOM 1679 C C . VAL A 1 224 ? -53.938 -26.399 -14.694 1.00 42.24 224 VAL A C 1
ATOM 1680 O O . VAL A 1 224 ? -53.755 -25.550 -15.637 1.00 43.59 224 VAL A O 1
ATOM 1684 N N . ARG A 1 225 ? -55.017 -27.143 -14.521 1.00 47.83 225 ARG A N 1
ATOM 1685 C CA . ARG A 1 225 ? -56.248 -26.998 -15.321 1.00 47.89 225 ARG A CA 1
ATOM 1686 C C . ARG A 1 225 ? -56.907 -25.716 -14.853 1.00 46.03 225 ARG A C 1
ATOM 1687 O O . ARG A 1 225 ? -56.978 -25.458 -13.654 1.00 46.48 225 ARG A O 1
ATOM 1695 N N . VAL A 1 226 ? -57.265 -24.873 -15.797 1.00 42.33 226 VAL A N 1
ATOM 1696 C CA . VAL A 1 226 ? -58.227 -23.804 -15.512 1.00 42.13 226 VAL A CA 1
ATOM 1697 C C . VAL A 1 226 ? -59.454 -24.092 -16.376 1.00 45.77 226 VAL A C 1
ATOM 1698 O O . VAL A 1 226 ? -59.357 -24.612 -17.488 1.00 49.22 226 VAL A O 1
ATOM 1702 N N . PRO A 1 227 ? -60.643 -23.706 -15.892 1.00 48.68 227 PRO A N 1
ATOM 1703 C CA . PRO A 1 227 ? -61.880 -23.840 -16.648 1.00 47.94 227 PRO A CA 1
ATOM 1704 C C . PRO A 1 227 ? -61.872 -23.057 -17.964 1.00 44.07 227 PRO A C 1
ATOM 1705 O O . PRO A 1 227 ? -61.104 -22.135 -18.128 1.00 41.21 227 PRO A O 1
ATOM 1709 N N . GLU A 1 228 ? -62.799 -23.430 -18.839 1.00 43.52 228 GLU A N 1
ATOM 1710 C CA . GLU A 1 228 ? -62.938 -22.890 -20.213 1.00 46.42 228 GLU A CA 1
ATOM 1711 C C . GLU A 1 228 ? -63.370 -21.441 -20.058 1.00 49.67 228 GLU A C 1
ATOM 1712 O O . GLU A 1 228 ? -62.984 -20.630 -20.912 1.00 51.34 228 GLU A O 1
ATOM 1718 N N . THR A 1 229 ? -64.073 -21.171 -18.948 1.00 47.86 229 THR A N 1
ATOM 1719 C CA . THR A 1 229 ? -64.599 -19.846 -18.542 1.00 52.41 229 THR A CA 1
ATOM 1720 C C . THR A 1 229 ? -64.240 -19.614 -17.079 1.00 46.66 229 THR A C 1
ATOM 1721 O O . THR A 1 229 ? -64.541 -20.472 -16.260 1.00 41.21 229 THR A O 1
ATOM 1725 N N . VAL A 1 230 ? -63.627 -18.481 -16.766 1.00 41.41 230 VAL A N 1
ATOM 1726 C CA . VAL A 1 230 ? -63.472 -18.048 -15.346 1.00 41.20 230 VAL A CA 1
ATOM 1727 C C . VAL A 1 230 ? -64.265 -16.767 -15.137 1.00 46.51 230 VAL A C 1
ATOM 1728 O O . VAL A 1 230 ? -64.632 -16.132 -16.126 1.00 43.24 230 VAL A O 1
ATOM 1732 N N . THR A 1 231 ? -64.574 -16.448 -13.887 1.00 44.78 231 THR A N 1
ATOM 1733 C CA . THR A 1 231 ? -65.287 -15.210 -13.548 1.00 42.97 231 THR A CA 1
ATOM 1734 C C . THR A 1 231 ? -64.368 -14.317 -12.721 1.00 45.57 231 THR A C 1
ATOM 1735 O O . THR A 1 231 ? -63.688 -14.785 -11.809 1.00 42.63 231 THR A O 1
ATOM 1739 N N . VAL A 1 232 ? -64.409 -13.041 -13.028 1.00 41.81 232 VAL A N 1
ATOM 1740 C CA . VAL A 1 232 ? -63.759 -11.992 -12.223 1.00 42.46 232 VAL A CA 1
ATOM 1741 C C . VAL A 1 232 ? -64.821 -10.970 -11.876 1.00 46.94 232 VAL A C 1
ATOM 1742 O O . VAL A 1 232 ? -65.844 -10.850 -12.595 1.00 44.56 232 VAL A O 1
ATOM 1746 N N . PHE A 1 233 ? -64.546 -10.250 -10.802 1.00 42.53 233 PHE A N 1
ATOM 1747 C CA . PHE A 1 233 ? -65.282 -9.026 -10.437 1.00 42.17 233 PHE A CA 1
ATOM 1748 C C . PHE A 1 233 ? -64.331 -8.120 -9.668 1.00 43.89 233 PHE A C 1
ATOM 1749 O O . PHE A 1 233 ? -63.293 -8.601 -9.089 1.00 42.31 233 PHE A O 1
ATOM 1757 N N . GLN A 1 234 ? -64.639 -6.832 -9.719 1.00 45.23 234 GLN A N 1
ATOM 1758 C CA . GLN A 1 234 ? -64.221 -5.883 -8.674 1.00 44.74 234 GLN A CA 1
ATOM 1759 C C . GLN A 1 234 ? -65.426 -5.079 -8.189 1.00 50.04 234 GLN A C 1
ATOM 1760 O O . GLN A 1 234 ? -66.069 -4.401 -9.000 1.00 56.46 234 GLN A O 1
ATOM 1766 N N . VAL A 1 235 ? -65.714 -5.173 -6.901 1.00 50.85 235 VAL A N 1
ATOM 1767 C CA . VAL A 1 235 ? -66.810 -4.415 -6.234 1.00 51.50 235 VAL A CA 1
ATOM 1768 C C . VAL A 1 235 ? -66.139 -3.534 -5.190 1.00 55.40 235 VAL A C 1
ATOM 1769 O O . VAL A 1 235 ? -65.240 -4.053 -4.475 1.00 47.65 235 VAL A O 1
ATOM 1773 N N . ARG A 1 236 ? -66.486 -2.248 -5.188 1.00 55.35 236 ARG A N 1
ATOM 1774 C CA . ARG A 1 236 ? -65.897 -1.220 -4.288 1.00 57.17 236 ARG A CA 1
ATOM 1775 C C . ARG A 1 236 ? -66.995 -0.737 -3.338 1.00 51.45 236 ARG A C 1
ATOM 1776 O O . ARG A 1 236 ? -68.124 -0.497 -3.779 1.00 52.66 236 ARG A O 1
ATOM 1784 N N . LYS A 1 237 ? -66.685 -0.716 -2.049 1.00 53.77 237 LYS A N 1
ATOM 1785 C CA . LYS A 1 237 ? -67.596 -0.242 -0.984 1.00 52.56 237 LYS A CA 1
ATOM 1786 C C . LYS A 1 237 ? -66.827 0.771 -0.140 1.00 58.11 237 LYS A C 1
ATOM 1787 O O . LYS A 1 237 ? -65.698 0.448 0.226 1.00 51.47 237 LYS A O 1
ATOM 1793 N N . THR A 1 238 ? -67.392 1.952 0.133 1.00 55.03 238 THR A N 1
ATOM 1794 C CA . THR A 1 238 ? -66.794 2.924 1.093 1.00 49.15 238 THR A CA 1
ATOM 1795 C C . THR A 1 238 ? -67.359 2.574 2.475 1.00 49.73 238 THR A C 1
ATOM 1796 O O . THR A 1 238 ? -68.344 1.779 2.536 1.00 46.11 238 THR A O 1
ATOM 1800 N N . LEU A 1 239 ? -66.822 3.162 3.548 1.00 48.64 239 LEU A N 1
ATOM 1801 C CA . LEU A 1 239 ? -67.465 3.048 4.887 1.00 49.11 239 LEU A CA 1
ATOM 1802 C C . LEU A 1 239 ? -68.946 3.453 4.801 1.00 53.86 239 LEU A C 1
ATOM 1803 O O . LEU A 1 239 ? -69.776 2.858 5.509 1.00 56.03 239 LEU A O 1
ATOM 1808 N N . GLU A 1 240 ? -69.289 4.389 3.918 1.00 54.27 240 GLU A N 1
ATOM 1809 C CA . GLU A 1 240 ? -70.675 4.902 3.816 1.00 64.98 240 GLU A CA 1
ATOM 1810 C C . GLU A 1 240 ? -71.543 3.853 3.110 1.00 65.89 240 GLU A C 1
ATOM 1811 O O . GLU A 1 240 ? -72.760 3.885 3.310 1.00 61.43 240 GLU A O 1
ATOM 1817 N N . GLN A 1 241 ? -70.948 2.916 2.364 1.00 63.36 241 GLN A N 1
ATOM 1818 C CA . GLN A 1 241 ? -71.702 1.762 1.788 1.00 63.31 241 GLN A CA 1
ATOM 1819 C C . GLN A 1 241 ? -71.558 0.531 2.692 1.00 57.85 241 GLN A C 1
ATOM 1820 O O . GLN A 1 241 ? -71.685 -0.578 2.192 1.00 56.54 241 GLN A O 1
ATOM 1826 N N . ASN A 1 242 ? -71.343 0.714 3.990 1.00 57.53 242 ASN A N 1
ATOM 1827 C CA . ASN A 1 242 ? -71.438 -0.397 4.967 1.00 58.57 242 ASN A CA 1
ATOM 1828 C C . ASN A 1 242 ? -70.191 -1.286 4.801 1.00 57.37 242 ASN A C 1
ATOM 1829 O O . ASN A 1 242 ? -70.255 -2.489 5.076 1.00 55.69 242 ASN A O 1
ATOM 1834 N N . ALA A 1 243 ? -69.072 -0.717 4.368 1.00 51.60 243 ALA A N 1
ATOM 1835 C CA . ALA A 1 243 ? -67.828 -1.467 4.144 1.00 53.35 243 ALA A CA 1
ATOM 1836 C C . ALA A 1 243 ? -67.425 -2.192 5.433 1.00 54.31 243 ALA A C 1
ATOM 1837 O O . ALA A 1 243 ? -66.849 -3.267 5.292 1.00 50.12 243 ALA A O 1
ATOM 1839 N N . THR A 1 244 ? -67.730 -1.679 6.631 1.00 48.96 244 THR A N 1
ATOM 1840 C CA . THR A 1 244 ? -67.257 -2.339 7.873 1.00 49.39 244 THR A CA 1
ATOM 1841 C C . THR A 1 244 ? -67.911 -3.722 7.997 1.00 52.37 244 THR A C 1
ATOM 1842 O O . THR A 1 244 ? -67.169 -4.690 8.260 1.00 46.98 244 THR A O 1
ATOM 1846 N N . GLU A 1 245 ? -69.224 -3.796 7.787 1.00 47.03 245 GLU A N 1
ATOM 1847 C CA . GLU A 1 245 ? -70.031 -5.043 7.849 1.00 56.08 245 GLU A CA 1
ATOM 1848 C C . GLU A 1 245 ? -69.547 -5.995 6.762 1.00 46.07 245 GLU A C 1
ATOM 1849 O O . GLU A 1 245 ? -69.496 -7.197 7.007 1.00 46.04 245 GLU A O 1
ATOM 1855 N N . ILE A 1 246 ? -69.205 -5.438 5.604 1.00 45.05 246 ILE A N 1
ATOM 1856 C CA . ILE A 1 246 ? -68.860 -6.240 4.404 1.00 45.68 246 ILE A CA 1
ATOM 1857 C C . ILE A 1 246 ? -67.475 -6.848 4.614 1.00 44.94 246 ILE A C 1
ATOM 1858 O O . ILE A 1 246 ? -67.305 -8.071 4.348 1.00 45.74 246 ILE A O 1
ATOM 1863 N N . VAL A 1 247 ? -66.511 -6.016 5.002 1.00 41.51 247 VAL A N 1
ATOM 1864 C CA . VAL A 1 247 ? -65.135 -6.463 5.354 1.00 43.45 247 VAL A CA 1
ATOM 1865 C C . VAL A 1 247 ? -65.256 -7.512 6.464 1.00 44.45 247 VAL A C 1
ATOM 1866 O O . VAL A 1 247 ? -64.551 -8.517 6.401 1.00 46.45 247 VAL A O 1
ATOM 1870 N N . TYR A 1 248 ? -66.120 -7.273 7.439 1.00 40.49 248 TYR A N 1
ATOM 1871 C CA . TYR A 1 248 ? -66.210 -8.123 8.638 1.00 44.74 248 TYR A CA 1
ATOM 1872 C C . TYR A 1 248 ? -66.644 -9.500 8.154 1.00 46.02 248 TYR A C 1
ATOM 1873 O O . TYR A 1 248 ? -66.123 -10.488 8.624 1.00 46.80 248 TYR A O 1
ATOM 1882 N N . ARG A 1 249 ? -67.560 -9.530 7.196 1.00 47.05 249 ARG A N 1
ATOM 1883 C CA . ARG A 1 249 ? -68.139 -10.804 6.723 1.00 48.47 249 ARG A CA 1
ATOM 1884 C C . ARG A 1 249 ? -67.077 -11.491 5.869 1.00 45.20 249 ARG A C 1
ATOM 1885 O O . ARG A 1 249 ? -66.940 -12.699 5.976 1.00 41.73 249 ARG A O 1
ATOM 1893 N N . TRP A 1 250 ? -66.354 -10.713 5.060 1.00 41.00 250 TRP A N 1
ATOM 1894 C CA . TRP A 1 250 ? -65.248 -11.221 4.220 1.00 42.70 250 TRP A CA 1
ATOM 1895 C C . TRP A 1 250 ? -64.300 -12.033 5.098 1.00 43.77 250 TRP A C 1
ATOM 1896 O O . TRP A 1 250 ? -63.877 -13.134 4.709 1.00 40.99 250 TRP A O 1
ATOM 1907 N N . GLN A 1 251 ? -63.989 -11.508 6.265 1.00 40.13 251 GLN A N 1
ATOM 1908 C CA . GLN A 1 251 ? -63.008 -12.109 7.187 1.00 43.67 251 GLN A CA 1
ATOM 1909 C C . GLN A 1 251 ? -63.485 -13.492 7.606 1.00 40.02 251 GLN A C 1
ATOM 1910 O O . GLN A 1 251 ? -62.634 -14.320 7.918 1.00 43.59 251 GLN A O 1
ATOM 1916 N N . GLN A 1 252 ? -64.794 -13.681 7.708 1.00 41.62 252 GLN A N 1
ATOM 1917 C CA . GLN A 1 252 ? -65.335 -14.938 8.277 1.00 45.42 252 GLN A CA 1
ATOM 1918 C C . GLN A 1 252 ? -65.430 -15.968 7.144 1.00 44.85 252 GLN A C 1
ATOM 1919 O O . GLN A 1 252 ? -65.414 -17.147 7.453 1.00 42.36 252 GLN A O 1
ATOM 1925 N N . VAL A 1 253 ? -65.419 -15.556 5.871 1.00 42.37 253 VAL A N 1
ATOM 1926 C CA . VAL A 1 253 ? -65.710 -16.526 4.786 1.00 40.61 253 VAL A CA 1
ATOM 1927 C C . VAL A 1 253 ? -64.554 -16.657 3.812 1.00 39.46 253 VAL A C 1
ATOM 1928 O O . VAL A 1 253 ? -64.408 -17.761 3.272 1.00 38.09 253 VAL A O 1
ATOM 1932 N N . ALA A 1 254 ? -63.749 -15.617 3.575 1.00 38.73 254 ALA A N 1
ATOM 1933 C CA . ALA A 1 254 ? -62.853 -15.595 2.403 1.00 40.86 254 ALA A CA 1
ATOM 1934 C C . ALA A 1 254 ? -61.824 -16.732 2.429 1.00 42.14 254 ALA A C 1
ATOM 1935 O O . ALA A 1 254 ? -61.424 -17.188 1.340 1.00 35.46 254 ALA A O 1
ATOM 1937 N N . SER A 1 255 ? -61.328 -17.135 3.593 1.00 37.71 255 SER A N 1
ATOM 1938 C CA . SER A 1 255 ? -60.399 -18.292 3.728 1.00 42.51 255 SER A CA 1
ATOM 1939 C C . SER A 1 255 ? -61.138 -19.520 4.257 1.00 43.66 255 SER A C 1
ATOM 1940 O O . SER A 1 255 ? -60.734 -20.632 3.914 1.00 46.32 255 SER A O 1
ATOM 1943 N N . LYS A 1 256 ? -62.120 -19.322 5.115 1.00 43.49 256 LYS A N 1
ATOM 1944 C CA . LYS A 1 256 ? -62.728 -20.422 5.894 1.00 47.67 256 LYS A CA 1
ATOM 1945 C C . LYS A 1 256 ? -63.830 -21.121 5.105 1.00 41.76 256 LYS A C 1
ATOM 1946 O O . LYS A 1 256 ? -63.928 -22.315 5.278 1.00 46.15 256 LYS A O 1
ATOM 1952 N N . GLN A 1 257 ? -64.671 -20.404 4.352 1.00 45.26 257 GLN A N 1
ATOM 1953 C CA . GLN A 1 257 ? -65.976 -20.929 3.859 1.00 47.84 257 GLN A CA 1
ATOM 1954 C C . GLN A 1 257 ? -66.049 -20.913 2.324 1.00 49.25 257 GLN A C 1
ATOM 1955 O O . GLN A 1 257 ? -66.712 -21.798 1.780 1.00 44.20 257 GLN A O 1
ATOM 1961 N N . LEU A 1 258 ? -65.536 -19.886 1.645 1.00 40.25 258 LEU A N 1
ATOM 1962 C CA . LEU A 1 258 ? -65.681 -19.797 0.172 1.00 39.95 258 LEU A CA 1
ATOM 1963 C C . LEU A 1 258 ? -64.951 -20.984 -0.454 1.00 41.48 258 LEU A C 1
ATOM 1964 O O . LEU A 1 258 ? -63.897 -21.454 0.023 1.00 39.39 258 LEU A O 1
ATOM 1969 N N . PRO A 1 259 ? -65.596 -21.613 -1.449 1.00 42.43 259 PRO A N 1
ATOM 1970 C CA . PRO A 1 259 ? -65.016 -22.778 -2.102 1.00 41.63 259 PRO A CA 1
ATOM 1971 C C . PRO A 1 259 ? -63.616 -22.415 -2.598 1.00 42.08 259 PRO A C 1
ATOM 1972 O O . PRO A 1 259 ? -63.374 -21.209 -2.904 1.00 40.13 259 PRO A O 1
ATOM 1976 N N . ASP A 1 260 ? -62.786 -23.445 -2.755 1.00 37.37 260 ASP A N 1
ATOM 1977 C CA . ASP A 1 260 ? -61.348 -23.370 -3.106 1.00 42.88 260 ASP A CA 1
ATOM 1978 C C . ASP A 1 260 ? -61.209 -22.696 -4.486 1.00 42.86 260 ASP A C 1
ATOM 1979 O O . ASP A 1 260 ? -60.142 -22.203 -4.836 1.00 44.08 260 ASP A O 1
ATOM 1984 N N . ASP A 1 261 ? -62.278 -22.682 -5.262 1.00 37.86 261 ASP A N 1
ATOM 1985 C CA . ASP A 1 261 ? -62.279 -22.125 -6.629 1.00 35.97 261 ASP A CA 1
ATOM 1986 C C . ASP A 1 261 ? -62.356 -20.599 -6.567 1.00 38.33 261 ASP A C 1
ATOM 1987 O O . ASP A 1 261 ? -62.174 -19.953 -7.618 1.00 35.62 261 ASP A O 1
ATOM 1992 N N . LEU A 1 262 ? -62.710 -20.058 -5.398 1.00 36.92 262 LEU A N 1
ATOM 1993 C CA . LEU A 1 262 ? -63.032 -18.634 -5.273 1.00 42.94 262 LEU A CA 1
ATOM 1994 C C . LEU A 1 262 ? -61.936 -17.942 -4.470 1.00 41.56 262 LEU A C 1
ATOM 1995 O O . LEU A 1 262 ? -61.682 -18.287 -3.325 1.00 38.29 262 LEU A O 1
ATOM 2000 N N . PHE A 1 263 ? -61.319 -16.969 -5.104 1.00 43.82 263 PHE A N 1
ATOM 2001 C CA . PHE A 1 263 ? -60.353 -16.099 -4.437 1.00 36.24 263 PHE A CA 1
ATOM 2002 C C . PHE A 1 263 ? -60.962 -14.713 -4.393 1.00 42.37 263 PHE A C 1
ATOM 2003 O O . PHE A 1 263 ? -61.217 -14.157 -5.464 1.00 41.75 263 PHE A O 1
ATOM 2011 N N . VAL A 1 264 ? -61.150 -14.155 -3.200 1.00 36.77 264 VAL A N 1
ATOM 2012 C CA . VAL A 1 264 ? -61.617 -12.743 -3.050 1.00 38.95 264 VAL A CA 1
ATOM 2013 C C . VAL A 1 264 ? -60.547 -11.958 -2.292 1.00 38.87 264 VAL A C 1
ATOM 2014 O O . VAL A 1 264 ? -60.406 -12.119 -1.078 1.00 40.06 264 VAL A O 1
ATOM 2018 N N . ARG A 1 265 ? -59.769 -11.174 -3.020 1.00 37.62 265 ARG A N 1
ATOM 2019 C CA . ARG A 1 265 ? -58.754 -10.287 -2.421 1.00 39.69 265 ARG A CA 1
ATOM 2020 C C . ARG A 1 265 ? -59.504 -9.046 -1.930 1.00 38.97 265 ARG A C 1
ATOM 2021 O O . ARG A 1 265 ? -60.500 -8.635 -2.550 1.00 41.70 265 ARG A O 1
ATOM 2029 N N . LEU A 1 266 ? -59.049 -8.474 -0.841 1.00 42.03 266 LEU A N 1
ATOM 2030 C CA . LEU A 1 266 ? -59.611 -7.207 -0.317 1.00 39.76 266 LEU A CA 1
ATOM 2031 C C . LEU A 1 266 ? -58.474 -6.194 -0.297 1.00 38.84 266 LEU A C 1
ATOM 2032 O O . LEU A 1 266 ? -57.391 -6.484 0.277 1.00 39.16 266 LEU A O 1
ATOM 2037 N N . ILE A 1 267 ? -58.672 -5.110 -1.037 1.00 40.85 26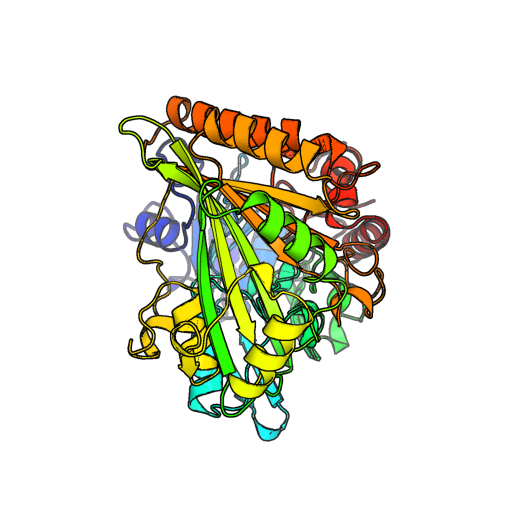7 ILE A N 1
ATOM 2038 C CA . ILE A 1 267 ? -57.750 -3.947 -1.062 1.00 39.37 267 ILE A CA 1
ATOM 2039 C C . ILE A 1 267 ? -58.421 -2.820 -0.274 1.00 38.67 267 ILE A C 1
ATOM 2040 O O . ILE A 1 267 ? -59.554 -2.408 -0.583 1.00 41.77 267 ILE A O 1
ATOM 2045 N N . LEU A 1 268 ? -57.701 -2.317 0.704 1.00 40.63 268 LEU A N 1
ATOM 2046 C CA . LEU A 1 268 ? -58.164 -1.214 1.569 1.00 43.51 268 LEU A CA 1
ATOM 2047 C C . LEU A 1 268 ? -57.307 0.011 1.274 1.00 39.61 268 LEU A C 1
ATOM 2048 O O . LEU A 1 268 ? -56.072 -0.036 1.429 1.00 44.60 268 LEU A O 1
ATOM 2053 N N . ASP A 1 269 ? -57.946 1.074 0.833 1.00 44.70 269 ASP A N 1
ATOM 2054 C CA . ASP A 1 269 ? -57.194 2.319 0.574 1.00 45.11 269 ASP A CA 1
ATOM 2055 C C . ASP A 1 269 ? -58.032 3.515 1.035 1.00 45.45 269 ASP A C 1
ATOM 2056 O O . ASP A 1 269 ? -59.216 3.338 1.415 1.00 45.87 269 ASP A O 1
ATOM 2061 N N . VAL A 1 270 ? -57.399 4.680 1.097 1.00 47.79 270 VAL A N 1
ATOM 2062 C CA . VAL A 1 270 ? -58.100 5.891 1.590 1.00 45.10 270 VAL A CA 1
ATOM 2063 C C . VAL A 1 270 ? -58.441 6.704 0.359 1.00 44.78 270 VAL A C 1
ATOM 2064 O O . VAL A 1 270 ? -57.551 6.901 -0.442 1.00 39.08 270 VAL A O 1
ATOM 2068 N N . VAL A 1 271 ? -59.705 7.075 0.218 1.00 46.69 271 VAL A N 1
ATOM 2069 C CA . VAL A 1 271 ? -60.165 7.901 -0.935 1.00 53.64 271 VAL A CA 1
ATOM 2070 C C . VAL A 1 271 ? -60.939 9.105 -0.388 1.00 52.83 271 VAL A C 1
ATOM 2071 O O . VAL A 1 271 ? -61.350 9.071 0.800 1.00 48.98 271 VAL A O 1
ATOM 2075 N N . ASN A 1 272 ? -61.133 10.119 -1.231 1.00 54.81 272 ASN A N 1
ATOM 2076 C CA . ASN A 1 272 ? -62.015 11.282 -0.950 1.00 59.10 272 ASN A CA 1
ATOM 2077 C C . ASN A 1 272 ? -63.398 10.768 -0.536 1.00 60.66 272 ASN A C 1
ATOM 2078 O O . ASN A 1 272 ? -63.951 9.913 -1.253 1.00 53.74 272 ASN A O 1
ATOM 2083 N N . GLY A 1 273 ? -63.927 11.268 0.586 1.00 61.20 273 GLY A N 1
ATOM 2084 C CA . GLY A 1 273 ? -65.267 10.914 1.087 1.00 66.57 273 GLY A CA 1
ATOM 2085 C C . GLY A 1 273 ? -66.346 11.535 0.224 1.00 74.15 273 GLY A C 1
ATOM 2086 O O . GLY A 1 273 ? -66.007 12.025 -0.868 1.00 63.65 273 GLY A O 1
ATOM 2087 N N . THR A 1 274 ? -67.594 11.529 0.697 1.00 85.19 274 THR A N 1
ATOM 2088 C CA . THR A 1 274 ? -68.759 12.146 0.000 1.00 90.35 274 THR A CA 1
ATOM 2089 C C . THR A 1 274 ? -68.796 13.654 0.333 1.00 81.90 274 THR A C 1
ATOM 2090 O O . THR A 1 274 ? -68.930 14.433 -0.608 1.00 67.58 274 THR A O 1
ATOM 2094 N N . LYS A 1 275 ? -68.624 14.067 1.597 1.00 83.63 275 LYS A N 1
ATOM 2095 C CA . LYS A 1 275 ? -68.411 15.503 1.969 1.00 83.95 275 LYS A CA 1
ATOM 2096 C C . LYS A 1 275 ? -67.023 15.933 1.466 1.00 85.97 275 LYS A C 1
ATOM 2097 O O . LYS A 1 275 ? -66.067 15.150 1.600 1.00 89.98 275 LYS A O 1
ATOM 2099 N N . SER A 1 276 ? -66.923 17.129 0.882 1.00 83.08 276 SER A N 1
ATOM 2100 C CA . SER A 1 276 ? -65.692 17.674 0.252 1.00 92.49 276 SER A CA 1
ATOM 2101 C C . SER A 1 276 ? -64.557 17.791 1.286 1.00 92.31 276 SER A C 1
ATOM 2102 O O . SER A 1 276 ? -64.864 18.047 2.465 1.00 84.39 276 SER A O 1
ATOM 2105 N N . GLY A 1 277 ? -63.296 17.592 0.871 1.00 88.96 277 GLY A N 1
ATOM 2106 C CA . GLY A 1 277 ? -62.107 17.650 1.751 1.00 81.86 277 GLY A CA 1
ATOM 2107 C C . GLY A 1 277 ? -61.934 16.400 2.612 1.00 83.56 277 GLY A C 1
ATOM 2108 O O . GLY A 1 277 ? -60.778 16.043 2.890 1.00 80.87 277 GLY A O 1
ATOM 2109 N N . THR A 1 278 ? -63.031 15.747 3.024 1.00 82.69 278 THR A N 1
ATOM 2110 C CA . THR A 1 278 ? -63.032 14.563 3.934 1.00 83.08 278 THR A CA 1
ATOM 2111 C C . THR A 1 278 ? -62.528 13.312 3.202 1.00 77.18 278 THR A C 1
ATOM 2112 O O . THR A 1 278 ? -62.643 13.240 1.964 1.00 66.66 278 THR A O 1
ATOM 2116 N N . LYS A 1 279 ? -62.033 12.336 3.959 1.00 70.85 279 LYS A N 1
ATOM 2117 C CA . LYS A 1 279 ? -61.522 11.052 3.414 1.00 64.70 279 LYS A CA 1
ATOM 2118 C C . LYS A 1 279 ? -62.340 9.911 4.002 1.00 59.63 279 LYS A C 1
ATOM 2119 O O . LYS A 1 279 ? -62.946 10.067 5.084 1.00 60.41 279 LYS A O 1
ATOM 2125 N N . THR A 1 280 ? -62.384 8.806 3.274 1.00 53.21 280 THR A N 1
ATOM 2126 C CA . THR A 1 280 ? -63.045 7.571 3.727 1.00 54.86 280 THR A CA 1
ATOM 2127 C C . THR A 1 280 ? -62.146 6.395 3.339 1.00 51.16 280 THR A C 1
ATOM 2128 O O . THR A 1 280 ? -61.150 6.574 2.590 1.00 50.28 280 THR A O 1
ATOM 2132 N N . VAL A 1 281 ? -62.507 5.228 3.831 1.00 51.34 281 VAL A N 1
ATOM 2133 C CA . VAL A 1 281 ? -61.826 3.973 3.452 1.00 46.45 281 VAL A CA 1
ATOM 2134 C C . VAL A 1 281 ? -62.668 3.339 2.359 1.00 46.15 281 VAL A C 1
ATOM 2135 O O . VAL A 1 281 ? -63.924 3.228 2.500 1.00 40.66 281 VAL A O 1
ATOM 2139 N N . ARG A 1 282 ? -61.986 2.966 1.296 1.00 46.54 282 ARG A N 1
ATOM 2140 C CA . ARG A 1 282 ? -62.619 2.166 0.232 1.00 47.79 282 ARG A CA 1
ATOM 2141 C C . ARG A 1 282 ? -62.139 0.725 0.367 1.00 43.91 282 ARG A C 1
ATOM 2142 O O . ARG A 1 282 ? -60.909 0.496 0.411 1.00 40.09 282 ARG A O 1
ATOM 2150 N N . ALA A 1 283 ? -63.092 -0.197 0.405 1.00 43.88 283 ALA A N 1
ATOM 2151 C CA . ALA A 1 283 ? -62.809 -1.647 0.425 1.00 42.30 283 ALA A CA 1
ATOM 2152 C C . ALA A 1 283 ? -63.107 -2.160 -0.977 1.00 43.91 283 ALA A C 1
ATOM 2153 O O . ALA A 1 283 ? -64.256 -2.068 -1.409 1.00 42.69 283 ALA A O 1
ATOM 2155 N N . SER A 1 284 ? -62.074 -2.569 -1.694 1.00 43.17 284 SER A N 1
ATOM 2156 C CA . SER A 1 284 ? -62.201 -3.137 -3.050 1.00 43.17 284 SER A CA 1
ATOM 2157 C C . SER A 1 284 ? -62.121 -4.660 -2.932 1.00 46.09 284 SER A C 1
ATOM 2158 O O . SER A 1 284 ? -61.118 -5.135 -2.425 1.00 45.05 284 SER A O 1
ATOM 2161 N N . PHE A 1 285 ? -63.131 -5.376 -3.425 1.00 40.23 285 PHE A N 1
ATOM 2162 C CA . PHE A 1 285 ? -63.155 -6.857 -3.475 1.00 39.46 285 PHE A CA 1
ATOM 2163 C C . PHE A 1 285 ? -62.883 -7.299 -4.910 1.00 39.06 285 PHE A C 1
ATOM 2164 O O . PHE A 1 285 ? -63.688 -7.001 -5.782 1.00 44.87 285 PHE A O 1
ATOM 2172 N N . LEU A 1 286 ? -61.707 -7.867 -5.134 1.00 38.24 286 LEU A N 1
ATOM 2173 C CA . LEU A 1 286 ? -61.169 -8.287 -6.453 1.00 38.94 286 LEU A CA 1
ATOM 2174 C C . LEU A 1 286 ? -61.074 -9.801 -6.441 1.00 39.56 286 LEU A C 1
ATOM 2175 O O . LEU A 1 286 ? -60.488 -10.340 -5.514 1.00 42.24 286 LEU A O 1
ATOM 2180 N N . SER A 1 287 ? -61.669 -10.468 -7.419 1.00 42.08 287 SER A N 1
ATOM 2181 C CA . SER A 1 287 ? -61.927 -11.911 -7.340 1.00 40.05 287 SER A CA 1
ATOM 2182 C C . SER A 1 287 ? -61.603 -12.602 -8.661 1.00 39.17 287 SER A C 1
ATOM 2183 O O . SER A 1 287 ? -61.704 -11.971 -9.721 1.00 36.37 287 SER A O 1
ATOM 2186 N N . LEU A 1 288 ? -61.099 -13.825 -8.544 1.00 38.35 288 LEU A N 1
ATOM 2187 C CA . LEU A 1 288 ? -61.018 -14.859 -9.588 1.00 36.26 288 LEU A CA 1
ATOM 2188 C C . LEU A 1 288 ? -61.829 -16.035 -9.076 1.00 39.86 288 LEU A C 1
ATOM 2189 O O . LEU A 1 288 ? -61.558 -16.500 -7.973 1.00 37.33 288 LEU A O 1
ATOM 2194 N N . PHE A 1 289 ? -62.877 -16.364 -9.795 1.00 37.59 289 PHE A N 1
ATOM 2195 C CA . PHE A 1 289 ? -63.629 -17.597 -9.586 1.00 36.90 289 PHE A CA 1
ATOM 2196 C C . PHE A 1 289 ? -63.300 -18.531 -10.733 1.00 36.91 289 PHE A C 1
ATOM 2197 O O . PHE A 1 289 ? -63.557 -18.152 -11.897 1.00 43.27 289 PHE A O 1
ATOM 2205 N N . LEU A 1 290 ? -62.767 -19.697 -10.413 1.00 41.00 290 LEU A N 1
ATOM 2206 C CA . LEU A 1 290 ? -62.527 -20.776 -11.396 1.00 43.61 290 LEU A CA 1
ATOM 2207 C C . LEU A 1 290 ? -63.860 -21.478 -11.673 1.00 42.24 290 LEU A C 1
ATOM 2208 O O . LEU A 1 290 ? -64.031 -22.608 -11.251 1.00 47.07 290 LEU A O 1
ATOM 2213 N N . GLY A 1 291 ? -64.742 -20.807 -12.406 1.00 41.85 291 GLY A N 1
ATOM 2214 C CA . GLY A 1 291 ? -66.070 -21.326 -12.763 1.00 44.16 291 GLY A CA 1
ATOM 2215 C C . GLY A 1 291 ? -66.915 -20.189 -13.259 1.00 44.88 291 GLY A C 1
ATOM 2216 O O . GLY A 1 291 ? -66.353 -19.083 -13.432 1.00 42.15 291 GLY A O 1
ATOM 2217 N N . ASP A 1 292 ? -68.204 -20.431 -13.473 1.00 47.47 292 ASP A N 1
ATOM 2218 C CA . ASP A 1 292 ? -69.101 -19.468 -14.158 1.00 52.87 292 ASP A CA 1
ATOM 2219 C C . ASP A 1 292 ? -69.861 -18.635 -13.137 1.00 48.66 292 ASP A C 1
ATOM 2220 O O . ASP A 1 292 ? -69.915 -19.014 -11.972 1.00 47.70 292 ASP A O 1
ATOM 2225 N N . SER A 1 293 ? -70.450 -17.550 -13.614 1.00 47.10 293 SER A N 1
ATOM 2226 C CA . SER A 1 293 ? -71.113 -16.504 -12.810 1.00 51.43 293 SER A CA 1
ATOM 2227 C C . SER A 1 293 ? -72.307 -17.091 -12.065 1.00 49.59 293 SER A C 1
ATOM 2228 O O . SER A 1 293 ? -72.592 -16.609 -10.970 1.00 52.98 293 SER A O 1
ATOM 2231 N N . ASN A 1 294 ? -72.988 -18.084 -12.633 1.00 49.20 294 ASN A N 1
ATOM 2232 C CA . ASN A 1 294 ? -74.205 -18.641 -11.995 1.00 56.10 294 ASN A CA 1
ATOM 2233 C C . ASN A 1 294 ? -73.790 -19.369 -10.724 1.00 50.43 294 ASN A C 1
ATOM 2234 O O . ASN A 1 294 ? -74.408 -19.131 -9.694 1.00 51.29 294 ASN A O 1
ATOM 2239 N N . ARG A 1 295 ? -72.761 -20.198 -10.790 1.00 43.34 295 ARG A N 1
ATOM 2240 C CA . ARG A 1 295 ? -72.273 -20.867 -9.571 1.00 44.45 295 ARG A CA 1
ATOM 2241 C C . ARG A 1 295 ? -71.728 -19.791 -8.617 1.00 47.66 295 ARG A C 1
ATOM 2242 O O . ARG A 1 295 ? -72.073 -19.836 -7.438 1.00 50.68 295 ARG A O 1
ATOM 2250 N N . LEU A 1 296 ? -70.998 -18.788 -9.106 1.00 48.31 296 LEU A N 1
ATOM 2251 C CA . LEU A 1 296 ? -70.435 -17.726 -8.227 1.00 48.04 296 LEU A CA 1
ATOM 2252 C C . LEU A 1 296 ? -71.591 -17.016 -7.508 1.00 51.89 296 LEU A C 1
ATOM 2253 O O . LEU A 1 296 ? -71.536 -16.846 -6.269 1.00 47.32 296 LEU A O 1
ATOM 2258 N N . LEU A 1 297 ? -72.611 -16.606 -8.250 1.00 48.30 297 LEU A N 1
ATOM 2259 C CA . LEU A 1 297 ? -73.708 -15.782 -7.688 1.00 55.20 297 LEU A CA 1
ATOM 2260 C C . LEU A 1 297 ? -74.456 -16.568 -6.619 1.00 56.11 297 LEU A C 1
ATOM 2261 O O . LEU A 1 297 ? -74.833 -15.931 -5.619 1.00 53.56 297 LEU A O 1
ATOM 2266 N N . SER A 1 298 ? -74.594 -17.889 -6.784 1.00 55.25 298 SER A N 1
ATOM 2267 C CA . SER A 1 298 ? -75.196 -18.773 -5.758 1.00 52.90 298 SER A CA 1
ATOM 2268 C C . SER A 1 298 ? -74.309 -18.796 -4.510 1.00 52.25 298 SER A C 1
ATOM 2269 O O . SER A 1 298 ? -74.833 -18.754 -3.400 1.00 50.22 298 SER A O 1
ATOM 2272 N N . ILE A 1 299 ? -72.997 -18.869 -4.692 1.00 48.05 299 ILE A N 1
ATOM 2273 C CA . ILE A 1 299 ? -72.045 -18.917 -3.557 1.00 50.42 299 ILE A CA 1
ATOM 2274 C C . ILE A 1 299 ? -72.156 -17.597 -2.796 1.00 45.73 299 ILE A C 1
ATOM 2275 O O . ILE A 1 299 ? -72.230 -17.630 -1.564 1.00 54.05 299 ILE A O 1
ATOM 2280 N N . MET A 1 300 ? -72.091 -16.490 -3.516 1.00 49.23 300 MET A N 1
ATOM 2281 C CA . MET A 1 300 ? -72.033 -15.145 -2.911 1.00 53.17 300 MET A CA 1
ATOM 2282 C C . MET A 1 300 ? -73.395 -14.796 -2.298 1.00 53.36 300 MET A C 1
ATOM 2283 O O . MET A 1 300 ? -73.390 -14.154 -1.248 1.00 51.01 300 MET A O 1
ATOM 2288 N N . ASN A 1 301 ? -74.509 -15.249 -2.878 1.00 55.24 301 ASN A N 1
ATOM 2289 C CA . ASN A 1 301 ? -75.858 -14.983 -2.319 1.00 55.07 301 ASN A CA 1
ATOM 2290 C C . ASN A 1 301 ? -75.995 -15.727 -0.998 1.00 57.80 301 ASN A C 1
ATOM 2291 O O . ASN A 1 301 ? -76.599 -15.175 -0.093 1.00 64.79 301 ASN A O 1
ATOM 2296 N N . GLU A 1 302 ? -75.389 -16.906 -0.889 1.00 57.24 302 GLU A N 1
ATOM 2297 C CA . GLU A 1 302 ? -75.455 -17.725 0.335 1.00 58.61 302 GLU A CA 1
ATOM 2298 C C . GLU A 1 302 ? -74.432 -17.276 1.382 1.00 59.09 302 GLU A C 1
ATOM 2299 O O . GLU A 1 302 ? -74.829 -17.147 2.532 1.00 53.23 302 GLU A O 1
ATOM 2305 N N . SER A 1 303 ? -73.159 -17.121 1.017 1.00 46.75 303 SER A N 1
ATOM 2306 C CA . SER A 1 303 ? -72.042 -17.040 1.987 1.00 51.98 303 SER A CA 1
ATOM 2307 C C . SER A 1 303 ? -71.631 -15.588 2.215 1.00 51.75 303 SER A C 1
ATOM 2308 O O . SER A 1 303 ? -71.017 -15.304 3.252 1.00 51.21 303 SER A O 1
ATOM 2311 N N . PHE A 1 304 ? -71.922 -14.701 1.272 1.00 48.23 304 PHE A N 1
ATOM 2312 C CA . PHE A 1 304 ? -71.396 -13.325 1.320 1.00 47.41 304 PHE A CA 1
ATOM 2313 C C . PHE A 1 304 ? -72.374 -12.394 0.635 1.00 43.78 304 PHE A C 1
ATOM 2314 O O . PHE A 1 304 ? -71.991 -11.618 -0.227 1.00 45.17 304 PHE A O 1
ATOM 2322 N N . PRO A 1 305 ? -73.674 -12.449 0.990 1.00 53.54 305 PRO A N 1
ATOM 2323 C CA . PRO A 1 305 ? -74.665 -11.582 0.353 1.00 55.36 305 PRO A CA 1
ATOM 2324 C C . PRO A 1 305 ? -74.425 -10.090 0.627 1.00 51.86 305 PRO A C 1
ATOM 2325 O O . PRO A 1 305 ? -74.804 -9.288 -0.172 1.00 50.95 305 PRO A O 1
ATOM 2329 N N . GLU A 1 306 ? -73.771 -9.757 1.739 1.00 52.00 306 GLU A N 1
ATOM 2330 C CA . GLU A 1 306 ? -73.484 -8.356 2.143 1.00 52.07 306 GLU A CA 1
ATOM 2331 C C . GLU A 1 306 ? -72.709 -7.626 1.044 1.00 50.46 306 GLU A C 1
ATOM 2332 O O . GLU A 1 306 ? -72.822 -6.398 0.978 1.00 54.03 306 GLU A O 1
ATOM 2338 N N . LEU A 1 307 ? -71.951 -8.330 0.194 1.00 50.20 307 LEU A N 1
ATOM 2339 C CA . LEU A 1 307 ? -71.198 -7.653 -0.893 1.00 49.47 307 LEU A CA 1
ATOM 2340 C C . LEU A 1 307 ? -72.176 -7.081 -1.929 1.00 50.71 307 LEU A C 1
ATOM 2341 O O . LEU A 1 307 ? -71.817 -6.119 -2.590 1.00 53.73 307 LEU A O 1
ATOM 2346 N N . GLY A 1 308 ? -73.381 -7.638 -2.029 1.00 56.26 308 GLY A N 1
ATOM 2347 C CA . GLY A 1 308 ? -74.376 -7.230 -3.037 1.00 57.76 308 GLY A CA 1
ATOM 2348 C C . GLY A 1 308 ? -73.884 -7.534 -4.436 1.00 56.93 308 GLY A C 1
ATOM 2349 O O . GLY A 1 308 ? -74.176 -6.743 -5.345 1.00 54.77 308 GLY A O 1
ATOM 2350 N N . LEU A 1 309 ? -73.150 -8.638 -4.620 1.00 52.84 309 LEU A N 1
ATOM 2351 C CA . LEU A 1 309 ? -72.610 -9.009 -5.958 1.00 55.66 309 LEU A CA 1
ATOM 2352 C C . LEU A 1 309 ? -73.799 -9.382 -6.846 1.00 56.20 309 LEU A C 1
ATOM 2353 O O . LEU A 1 309 ? -74.601 -10.210 -6.398 1.00 57.40 309 LEU A O 1
ATOM 2358 N N . ALA A 1 310 ? -73.872 -8.804 -8.045 1.00 60.08 310 ALA A N 1
ATOM 2359 C CA . ALA A 1 310 ? -74.961 -8.995 -9.036 1.00 67.32 310 ALA A CA 1
ATOM 2360 C C . ALA A 1 310 ? -74.372 -9.519 -10.357 1.00 62.25 310 ALA A C 1
ATOM 2361 O O . ALA A 1 310 ? -73.146 -9.424 -10.532 1.00 60.17 310 ALA A O 1
ATOM 2363 N N . GLN A 1 311 ? -75.205 -10.018 -11.279 1.00 68.39 311 GLN A N 1
ATOM 2364 C CA . GLN A 1 311 ? -74.741 -10.539 -12.599 1.00 73.30 311 GLN A CA 1
ATOM 2365 C C . GLN A 1 311 ? -73.924 -9.458 -13.331 1.00 61.71 311 GLN A C 1
ATOM 2366 O O . GLN A 1 311 ? -72.926 -9.812 -13.971 1.00 71.00 311 GLN A O 1
ATOM 2372 N N . SER A 1 312 ? -74.305 -8.185 -13.210 1.00 63.50 312 SER A N 1
ATOM 2373 C CA . SER A 1 312 ? -73.665 -7.040 -13.913 1.00 68.20 312 SER A CA 1
ATOM 2374 C C . SER A 1 312 ? -72.245 -6.803 -13.389 1.00 65.21 312 SER A C 1
ATOM 2375 O O . SER A 1 312 ? -71.494 -6.099 -14.051 1.00 58.66 312 SER A O 1
ATOM 2378 N N . ASP A 1 313 ? -71.902 -7.341 -12.220 1.00 64.98 313 ASP A N 1
ATOM 2379 C CA . ASP A 1 313 ? -70.548 -7.196 -11.631 1.00 64.46 313 ASP A CA 1
ATOM 2380 C C . ASP A 1 313 ? -69.602 -8.244 -12.221 1.00 59.29 313 ASP A C 1
ATOM 2381 O O . ASP A 1 313 ? -68.393 -7.983 -12.262 1.00 66.28 313 ASP A O 1
ATOM 2386 N N . CYS A 1 314 ? -70.137 -9.388 -12.643 1.00 55.59 314 CYS A N 1
ATOM 2387 C CA . CYS A 1 314 ? -69.364 -10.565 -13.100 1.00 58.15 314 CYS A CA 1
ATOM 2388 C C . CYS A 1 314 ? -68.878 -10.339 -14.514 1.00 54.49 314 CYS A C 1
ATOM 2389 O O . CYS A 1 314 ? -69.689 -9.924 -15.334 1.00 52.90 314 CYS A O 1
ATOM 2392 N N . ILE A 1 315 ? -67.594 -10.552 -14.751 1.00 49.12 315 ILE A N 1
ATOM 2393 C CA . ILE A 1 315 ? -67.084 -10.666 -16.138 1.00 52.18 315 ILE A CA 1
ATOM 2394 C C . ILE A 1 315 ? -66.658 -12.105 -16.336 1.00 47.26 315 ILE A C 1
ATOM 2395 O O . ILE A 1 315 ? -65.901 -12.614 -15.508 1.00 45.45 315 ILE A O 1
ATOM 2400 N N . GLU A 1 316 ? -67.128 -12.733 -17.399 1.00 49.21 316 GLU A N 1
ATOM 2401 C CA . GLU A 1 316 ? -66.742 -14.119 -17.726 1.00 48.64 316 GLU A CA 1
ATOM 2402 C C . GLU A 1 316 ? -65.703 -14.061 -18.834 1.00 49.79 316 GLU A C 1
ATOM 2403 O O . GLU A 1 316 ? -65.938 -13.343 -19.797 1.00 53.05 316 GLU A O 1
ATOM 2409 N N . THR A 1 317 ? -64.584 -14.780 -18.727 1.00 44.41 317 THR A N 1
ATOM 2410 C CA . THR A 1 317 ? -63.524 -14.646 -19.752 1.00 44.75 317 THR A CA 1
ATOM 2411 C C . THR A 1 317 ? -62.595 -15.854 -19.677 1.00 45.38 317 THR A C 1
ATOM 2412 O O . THR A 1 317 ? -62.932 -16.835 -19.004 1.00 42.26 317 THR A O 1
ATOM 2416 N N . SER A 1 318 ? -61.519 -15.834 -20.438 1.00 39.13 318 SER A N 1
ATOM 2417 C CA . SER A 1 318 ? -60.516 -16.912 -20.417 1.00 40.39 318 SER A CA 1
ATOM 2418 C C . SER A 1 318 ? -59.729 -16.721 -19.113 1.00 43.09 318 SER A C 1
ATOM 2419 O O . SER A 1 318 ? -59.744 -15.607 -18.558 1.00 45.03 318 SER A O 1
ATOM 2422 N N . TRP A 1 319 ? -59.075 -17.765 -18.648 1.00 43.08 319 TRP A N 1
ATOM 2423 C CA . TRP A 1 319 ? -58.113 -17.645 -17.544 1.00 44.44 319 TRP A CA 1
ATOM 2424 C C . TRP A 1 319 ? -57.054 -16.604 -17.936 1.00 47.31 319 TRP A C 1
ATOM 2425 O O . TRP A 1 319 ? -56.799 -15.681 -17.154 1.00 42.19 319 TRP A O 1
ATOM 2436 N N . ILE A 1 320 ? -56.509 -16.677 -19.141 1.00 44.43 320 ILE A N 1
ATOM 2437 C CA . ILE A 1 320 ? -55.479 -15.684 -19.553 1.00 43.15 320 ILE A CA 1
ATOM 2438 C C . ILE A 1 320 ? -56.033 -14.254 -19.481 1.00 41.93 320 ILE A C 1
ATOM 2439 O O . ILE A 1 320 ? -55.302 -13.369 -19.058 1.00 42.60 320 ILE A O 1
ATOM 2444 N N . ARG A 1 321 ? -57.274 -13.987 -19.855 1.00 44.25 321 ARG A N 1
ATOM 2445 C CA . ARG A 1 321 ? -57.761 -12.579 -19.816 1.00 42.88 321 ARG A CA 1
ATOM 2446 C C . ARG A 1 321 ? -58.059 -12.190 -18.357 1.00 40.37 321 ARG A C 1
ATOM 2447 O O . ARG A 1 321 ? -58.072 -10.997 -18.066 1.00 40.45 321 ARG A O 1
ATOM 2455 N N . SER A 1 322 ? -58.292 -13.142 -17.464 1.00 45.74 322 SER A N 1
ATOM 2456 C CA . SER A 1 322 ? -58.421 -12.884 -16.006 1.00 43.63 322 SER A CA 1
ATOM 2457 C C . SER A 1 322 ? -57.118 -12.290 -15.493 1.00 39.06 322 SER A C 1
ATOM 2458 O O . SER A 1 322 ? -57.190 -11.395 -14.627 1.00 40.17 322 SER A O 1
ATOM 2461 N N . VAL A 1 323 ? -55.992 -12.768 -16.001 1.00 40.38 323 VAL A N 1
ATOM 2462 C CA . VAL A 1 323 ? -54.650 -12.243 -15.638 1.00 40.46 323 VAL A CA 1
ATOM 2463 C C . VAL A 1 323 ? -54.597 -10.762 -16.007 1.00 46.83 323 VAL A C 1
ATOM 2464 O O . VAL A 1 323 ? -54.155 -9.931 -15.170 1.00 40.86 323 VAL A O 1
ATOM 2468 N N . LEU A 1 324 ? -55.021 -10.438 -17.229 1.00 44.94 324 LEU A N 1
ATOM 2469 C CA . LEU A 1 324 ? -55.025 -9.036 -17.706 1.00 48.18 324 LEU A CA 1
ATOM 2470 C C . LEU A 1 324 ? -55.827 -8.228 -16.695 1.00 40.87 324 LEU A C 1
ATOM 2471 O O . LEU A 1 324 ? -55.321 -7.220 -16.194 1.00 53.43 324 LEU A O 1
ATOM 2476 N N . PHE A 1 325 ? -57.020 -8.699 -16.362 1.00 45.76 325 PHE A N 1
ATOM 2477 C CA . PHE A 1 325 ? -57.947 -7.962 -15.480 1.00 42.36 325 PHE A CA 1
ATOM 2478 C C . PHE A 1 325 ? -57.270 -7.753 -14.131 1.00 48.67 325 PHE A C 1
ATOM 2479 O O . PHE A 1 325 ? -57.259 -6.632 -13.627 1.00 44.60 325 PHE A O 1
ATOM 2487 N N . TRP A 1 326 ? -56.638 -8.805 -13.611 1.00 41.37 326 TRP A N 1
ATOM 2488 C CA . TRP A 1 326 ? -56.002 -8.794 -12.276 1.00 42.06 326 TRP A CA 1
ATOM 2489 C C . TRP A 1 326 ? -54.792 -7.873 -12.244 1.00 44.53 326 TRP A C 1
ATOM 2490 O O . TRP A 1 326 ? -54.516 -7.355 -11.155 1.00 45.89 326 TRP A O 1
ATOM 2501 N N . THR A 1 327 ? -54.231 -7.491 -13.395 1.00 45.60 327 THR A N 1
ATOM 2502 C CA . THR A 1 327 ? -53.150 -6.462 -13.372 1.00 50.42 327 THR A CA 1
ATOM 2503 C C . THR A 1 327 ? -53.577 -5.118 -13.957 1.00 50.17 327 THR A C 1
ATOM 2504 O O . THR A 1 327 ? -52.700 -4.399 -14.446 1.00 52.76 327 THR A O 1
ATOM 2508 N N . ASN A 1 328 ? -54.864 -4.807 -13.928 1.00 51.15 328 ASN A N 1
ATOM 2509 C CA . ASN A 1 328 ? -55.360 -3.475 -14.374 1.00 82.14 328 ASN A CA 1
ATOM 2510 C C . ASN A 1 328 ? -55.085 -3.230 -15.851 1.00 69.65 328 ASN A C 1
ATOM 2511 O O . ASN A 1 328 ? -55.034 -2.055 -16.243 1.00 59.53 328 ASN A O 1
ATOM 2516 N N . PHE A 1 329 ? -54.866 -4.291 -16.617 1.00 59.96 329 PHE A N 1
ATOM 2517 C CA . PHE A 1 329 ? -54.790 -4.146 -18.081 1.00 56.83 329 PHE A CA 1
ATOM 2518 C C . PHE A 1 329 ? -56.238 -4.348 -18.513 1.00 62.86 329 PHE A C 1
ATOM 2519 O O . PHE A 1 329 ? -56.965 -5.060 -17.815 1.00 73.15 329 PHE A O 1
ATOM 2527 N N . GLN A 1 330 ? -56.656 -3.717 -19.596 1.00 66.24 330 GLN A N 1
ATOM 2528 C CA . GLN A 1 330 ? -58.047 -3.845 -20.108 1.00 64.61 330 GLN A CA 1
ATOM 2529 C C . GLN A 1 330 ? -58.240 -5.307 -20.518 1.00 61.21 330 GLN A C 1
ATOM 2530 O O . GLN A 1 330 ? -57.280 -5.953 -20.979 1.00 54.65 330 GLN A O 1
ATOM 2536 N N . ILE A 1 331 ? -59.449 -5.811 -20.338 1.00 62.70 331 ILE A N 1
ATOM 2537 C CA . ILE A 1 331 ? -59.771 -7.248 -20.521 1.00 63.05 331 ILE A CA 1
ATOM 2538 C C . ILE A 1 331 ? -59.740 -7.599 -22.017 1.00 63.96 331 ILE A C 1
ATOM 2539 O O . ILE A 1 331 ? -59.500 -8.780 -22.349 1.00 59.58 331 ILE A O 1
ATOM 2544 N N . ASP A 1 332 ? -59.925 -6.613 -22.899 1.00 59.29 332 ASP A N 1
ATOM 2545 C CA . ASP A 1 332 ? -59.850 -6.811 -24.374 1.00 64.06 332 ASP A CA 1
ATOM 2546 C C . ASP A 1 332 ? -58.453 -6.409 -24.903 1.00 62.38 332 ASP A C 1
ATOM 2547 O O . ASP A 1 332 ? -58.251 -6.508 -26.109 1.00 58.48 332 ASP A O 1
ATOM 2552 N N . ASP A 1 333 ? -57.484 -6.053 -24.047 1.00 60.60 333 ASP A N 1
ATOM 2553 C CA . ASP A 1 333 ? -56.087 -5.793 -24.498 1.00 58.21 333 ASP A CA 1
ATOM 2554 C C . ASP A 1 333 ? -55.534 -7.012 -25.235 1.00 58.48 333 ASP A C 1
ATOM 2555 O O . ASP A 1 333 ? -55.881 -8.138 -24.915 1.00 51.96 333 ASP A O 1
ATOM 2560 N N . PRO A 1 334 ? -54.607 -6.835 -26.199 1.00 52.31 334 PRO A N 1
ATOM 2561 C CA . PRO A 1 334 ? -53.972 -7.972 -26.848 1.00 56.38 334 PRO A CA 1
ATOM 2562 C C . PRO A 1 334 ? -53.113 -8.688 -25.804 1.00 54.65 334 PRO A C 1
ATOM 2563 O O . PRO A 1 334 ? -52.498 -8.005 -24.987 1.00 50.13 334 PRO A O 1
ATOM 2567 N N . LEU A 1 335 ? -53.080 -10.017 -25.870 1.00 50.35 335 LEU A N 1
ATOM 2568 C CA . LEU A 1 335 ? -52.408 -10.884 -24.877 1.00 54.60 335 LEU A CA 1
ATOM 2569 C C . LEU A 1 335 ? -50.915 -10.575 -24.850 1.00 52.27 335 LEU A C 1
ATOM 2570 O O . LEU A 1 335 ? -50.299 -10.814 -23.808 1.00 49.52 335 LEU A O 1
ATOM 2575 N N . ASN A 1 336 ? -50.345 -10.069 -25.939 1.00 47.80 336 ASN A N 1
ATOM 2576 C CA . ASN A 1 336 ? -48.868 -9.926 -25.999 1.00 50.59 336 ASN A CA 1
ATOM 2577 C C . ASN A 1 336 ? -48.428 -8.747 -25.124 1.00 41.15 336 ASN A C 1
ATOM 2578 O O . ASN A 1 336 ? -47.224 -8.632 -24.916 1.00 42.24 336 ASN A O 1
ATOM 2583 N N . ILE A 1 337 ? -49.353 -7.925 -24.638 1.00 43.38 337 ILE A N 1
ATOM 2584 C CA . ILE A 1 337 ? -49.039 -6.922 -23.577 1.00 51.50 337 ILE A CA 1
ATOM 2585 C C . ILE A 1 337 ? -48.394 -7.646 -22.382 1.00 53.17 337 ILE A C 1
ATOM 2586 O O . ILE A 1 337 ? -47.617 -7.022 -21.681 1.00 51.66 337 ILE A O 1
ATOM 2591 N N . LEU A 1 338 ? -48.660 -8.937 -22.194 1.00 47.45 338 LEU A N 1
ATOM 2592 C CA . LEU A 1 338 ? -48.018 -9.744 -21.112 1.00 45.84 338 LEU A CA 1
ATOM 2593 C C . LEU A 1 338 ? -46.529 -9.950 -21.358 1.00 44.34 338 LEU A C 1
ATOM 2594 O O . LEU A 1 338 ? -45.873 -10.387 -20.440 1.00 47.11 338 LEU A O 1
ATOM 2599 N N . LEU A 1 339 ? -46.037 -9.718 -22.571 1.00 44.87 339 LEU A N 1
ATOM 2600 C CA . LEU A 1 339 ? -44.600 -9.890 -22.925 1.00 49.80 339 LEU A CA 1
ATOM 2601 C C . LEU A 1 339 ? -43.812 -8.612 -22.625 1.00 50.15 339 LEU A C 1
ATOM 2602 O O . LEU A 1 339 ? -42.577 -8.651 -22.736 1.00 49.42 339 LEU A O 1
ATOM 2607 N N . ASN A 1 340 ? -44.489 -7.509 -22.322 1.00 50.31 340 ASN A N 1
ATOM 2608 C CA . ASN A 1 340 ? -43.794 -6.270 -21.908 1.00 56.48 340 ASN A CA 1
ATOM 2609 C C . ASN A 1 340 ? -43.145 -6.546 -20.542 1.00 54.61 340 ASN A C 1
ATOM 2610 O O . ASN A 1 340 ? -43.879 -6.926 -19.597 1.00 49.75 340 ASN A O 1
ATOM 2615 N N . ARG A 1 341 ? -41.813 -6.445 -20.471 1.00 49.91 341 ARG A N 1
ATOM 2616 C CA . ARG A 1 341 ? -41.003 -6.689 -19.243 1.00 55.55 341 ARG A CA 1
ATOM 2617 C C . ARG A 1 341 ? -41.026 -5.470 -18.322 1.00 53.01 341 ARG A C 1
ATOM 2618 O O . ARG A 1 341 ? -40.598 -5.585 -17.158 1.00 51.38 341 ARG A O 1
ATOM 2626 N N . THR A 1 342 ? -41.514 -4.355 -18.825 1.00 47.98 342 THR A N 1
ATOM 2627 C CA . THR A 1 342 ? -41.510 -3.070 -18.103 1.00 56.59 342 THR A CA 1
ATOM 2628 C C . THR A 1 342 ? -42.925 -2.719 -17.715 1.00 49.82 342 THR A C 1
ATOM 2629 O O . THR A 1 342 ? -43.806 -2.681 -18.560 1.00 56.16 342 THR A O 1
ATOM 2633 N N . PRO A 1 343 ? -43.178 -2.422 -16.429 1.00 55.24 343 PRO A N 1
ATOM 2634 C CA . PRO A 1 343 ? -44.509 -2.001 -16.008 1.00 51.89 343 PRO A CA 1
ATOM 2635 C C . PRO A 1 343 ? -44.804 -0.620 -16.565 1.00 61.08 343 PRO A C 1
ATOM 2636 O O . PRO A 1 343 ? -43.886 0.151 -16.814 1.00 62.85 343 PRO A O 1
ATOM 2640 N N . PRO A 1 344 ? -46.094 -0.279 -16.749 1.00 63.27 344 PRO A N 1
ATOM 2641 C CA . PRO A 1 344 ? -46.478 1.011 -17.312 1.00 66.88 344 PRO A CA 1
ATOM 2642 C C . PRO A 1 344 ? -46.109 2.178 -16.374 1.00 70.61 344 PRO A C 1
ATOM 2643 O O . PRO A 1 344 ? -45.833 3.254 -16.868 1.00 67.61 344 PRO A O 1
ATOM 2647 N N . THR A 1 345 ? -46.081 1.929 -15.061 1.00 67.39 345 THR A N 1
ATOM 2648 C CA . THR A 1 345 ? -45.767 2.925 -14.000 1.00 66.47 345 THR A CA 1
ATOM 2649 C C . THR A 1 345 ? -44.665 2.385 -13.104 1.00 64.87 345 THR A C 1
ATOM 2650 O O . THR A 1 345 ? -44.768 1.224 -12.675 1.00 78.01 345 THR A O 1
ATOM 2654 N N . LEU A 1 346 ? -43.670 3.207 -12.810 1.00 59.84 346 LEU A N 1
ATOM 2655 C CA . LEU A 1 346 ? -42.693 2.928 -11.741 1.00 48.39 346 LEU A CA 1
ATOM 2656 C C . LEU A 1 346 ? -42.889 3.973 -10.657 1.00 54.86 346 LEU A C 1
ATOM 2657 O O . LEU A 1 346 ? -43.204 5.139 -10.982 1.00 54.14 346 LEU A O 1
ATOM 2662 N N . THR A 1 347 ? -42.810 3.554 -9.404 1.00 51.48 347 THR A N 1
ATOM 2663 C CA . THR A 1 347 ? -42.982 4.465 -8.262 1.00 47.64 347 THR A CA 1
ATOM 2664 C C . THR A 1 347 ? -41.894 4.180 -7.239 1.00 47.91 347 THR A C 1
ATOM 2665 O O . THR A 1 347 ? -41.070 3.261 -7.441 1.00 43.35 347 THR A O 1
ATOM 2669 N N . PHE A 1 348 ? -41.863 5.031 -6.220 1.00 43.82 348 PHE A N 1
ATOM 2670 C CA . PHE A 1 348 ? -41.122 4.793 -4.976 1.00 42.43 348 PHE A CA 1
ATOM 2671 C C . PHE A 1 348 ? -42.094 3.948 -4.172 1.00 40.73 348 PHE A C 1
ATOM 2672 O O . PHE A 1 348 ? -43.300 4.243 -4.242 1.00 39.77 348 PHE A O 1
ATOM 2680 N N . LEU A 1 349 ? -41.610 2.912 -3.507 1.00 44.49 349 LEU A N 1
ATOM 2681 C CA . LEU A 1 349 ? -42.549 2.036 -2.779 1.00 46.94 349 LEU A CA 1
ATOM 2682 C C . LEU A 1 349 ? -41.881 1.354 -1.582 1.00 41.90 349 LEU A C 1
ATOM 2683 O O . LEU A 1 349 ? -40.684 1.000 -1.594 1.00 39.56 349 LEU A O 1
ATOM 2688 N N . LYS A 1 350 ? -42.728 1.088 -0.614 1.00 43.91 350 LYS A N 1
ATOM 2689 C CA . LYS A 1 350 ? -42.383 0.275 0.554 1.00 44.70 350 LYS A CA 1
ATOM 2690 C C . LYS A 1 350 ? -43.428 -0.830 0.636 1.00 40.91 350 LYS A C 1
ATOM 2691 O O . LYS A 1 350 ? -44.623 -0.556 0.384 1.00 39.41 350 LYS A O 1
ATOM 2697 N N . ARG A 1 351 ? -42.986 -2.024 1.007 1.00 38.55 351 ARG A N 1
ATOM 2698 C CA . ARG A 1 351 ? -43.908 -3.144 1.285 1.00 41.90 351 ARG A CA 1
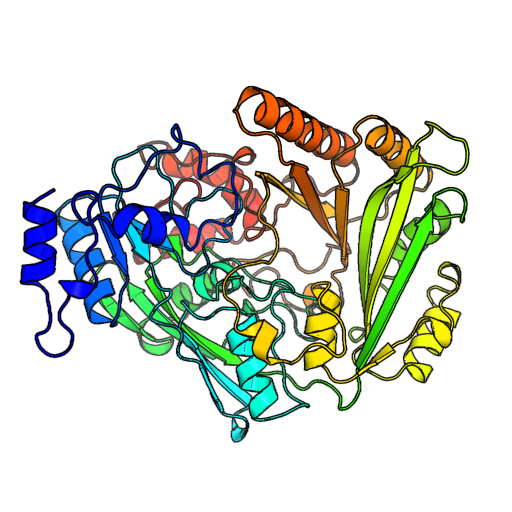ATOM 2699 C C . ARG A 1 351 ? -43.549 -3.732 2.645 1.00 36.18 351 ARG A C 1
ATOM 2700 O O . ARG A 1 351 ? -42.388 -3.797 2.980 1.00 43.05 351 ARG A O 1
ATOM 2708 N N . LYS A 1 352 ? -44.567 -4.125 3.379 1.00 37.37 352 LYS A N 1
ATOM 2709 C CA . LYS A 1 352 ? -44.407 -5.029 4.523 1.00 40.39 352 LYS A CA 1
ATOM 2710 C C . LYS A 1 352 ? -45.500 -6.088 4.392 1.00 40.02 352 LYS A C 1
ATOM 2711 O O . LYS A 1 352 ? -46.436 -5.903 3.582 1.00 38.29 352 LYS A O 1
ATOM 2717 N N . SER A 1 353 ? -45.426 -7.111 5.220 1.00 38.21 353 SER A N 1
ATOM 2718 C CA . SER A 1 353 ? -46.460 -8.169 5.239 1.00 39.75 353 SER A CA 1
ATOM 2719 C C . SER A 1 353 ? -46.803 -8.500 6.665 1.00 43.77 353 SER A C 1
ATOM 2720 O O . SER A 1 353 ? -46.051 -8.127 7.545 1.00 38.89 353 SER A O 1
ATOM 2723 N N . ASP A 1 354 ? -47.930 -9.171 6.828 1.00 39.48 354 ASP A N 1
ATOM 2724 C CA . ASP A 1 354 ? -48.360 -9.732 8.118 1.00 39.19 354 ASP A CA 1
ATOM 2725 C C . ASP A 1 354 ? -49.263 -10.913 7.785 1.00 37.63 354 ASP A C 1
ATOM 2726 O O . ASP A 1 354 ? -49.738 -11.009 6.616 1.00 37.66 354 ASP A O 1
ATOM 2731 N N . TYR A 1 355 ? -49.569 -11.695 8.795 1.00 36.72 355 TYR A N 1
ATOM 2732 C CA . TYR A 1 355 ? -50.561 -12.776 8.708 1.00 40.14 355 TYR A CA 1
ATOM 2733 C C . TYR A 1 355 ? -51.558 -12.528 9.807 1.00 36.47 355 TYR A C 1
ATOM 2734 O O . TYR A 1 355 ? -51.172 -12.056 10.899 1.00 37.26 355 TYR A O 1
ATOM 2743 N N . VAL A 1 356 ? -52.804 -12.758 9.460 1.00 35.80 356 VAL A N 1
ATOM 2744 C CA . VAL A 1 356 ? -53.932 -12.691 10.403 1.00 42.08 356 VAL A CA 1
ATOM 2745 C C . VAL A 1 356 ? -54.427 -14.116 10.644 1.00 40.65 356 VAL A C 1
ATOM 2746 O O . VAL A 1 356 ? -54.591 -14.877 9.669 1.00 39.59 356 VAL A O 1
ATOM 2750 N N . LYS A 1 357 ? -54.650 -14.427 11.915 1.00 39.46 357 LYS A N 1
ATOM 2751 C CA . LYS A 1 357 ? -55.045 -15.761 12.396 1.00 43.71 357 LYS A CA 1
ATOM 2752 C C . LYS A 1 357 ? -56.428 -15.695 13.012 1.00 47.94 357 LYS A C 1
ATOM 2753 O O . LYS A 1 357 ? -57.024 -16.742 13.132 1.00 42.44 357 LYS A O 1
ATOM 2759 N N . GLN A 1 358 ? -56.936 -14.510 13.350 1.00 40.25 358 GLN A N 1
ATOM 2760 C CA . GLN A 1 358 ? -58.317 -14.373 13.861 1.00 44.09 358 GLN A CA 1
ATOM 2761 C C . GLN A 1 358 ? -58.955 -13.178 13.198 1.00 42.43 358 GLN A C 1
ATOM 2762 O O . GLN A 1 358 ? -58.280 -12.195 12.928 1.00 43.86 358 GLN A O 1
ATOM 2768 N N . PRO A 1 359 ? -60.271 -13.223 12.955 1.00 42.15 359 PRO A N 1
ATOM 2769 C CA . PRO A 1 359 ? -60.968 -12.074 12.396 1.00 44.23 359 PRO A CA 1
ATOM 2770 C C . PRO A 1 359 ? -60.805 -10.883 13.354 1.00 43.86 359 PRO A C 1
ATOM 2771 O O . PRO A 1 359 ? -60.768 -11.052 14.545 1.00 42.94 359 PRO A O 1
ATOM 2775 N N . ILE A 1 360 ? -60.692 -9.699 12.784 1.00 45.76 360 ILE A N 1
ATOM 2776 C CA . ILE A 1 360 ? -60.664 -8.419 13.537 1.00 44.54 360 ILE A CA 1
ATOM 2777 C C . ILE A 1 360 ? -62.096 -8.085 13.896 1.00 45.73 360 ILE A C 1
ATOM 2778 O O . ILE A 1 360 ? -62.991 -8.063 13.039 1.00 40.00 360 ILE A O 1
ATOM 2783 N N . PRO A 1 361 ? -62.392 -7.899 15.197 1.00 45.96 361 PRO A N 1
ATOM 2784 C CA . PRO A 1 361 ? -63.728 -7.454 15.591 1.00 43.83 361 PRO A CA 1
ATOM 2785 C C . PRO A 1 361 ? -64.056 -6.144 14.853 1.00 44.76 361 PRO A C 1
ATOM 2786 O O . PRO A 1 361 ? -63.159 -5.424 14.442 1.00 40.41 361 PRO A O 1
ATOM 2790 N N . LYS A 1 362 ? -65.336 -5.883 14.660 1.00 44.37 362 LYS A N 1
ATOM 2791 C CA . LYS A 1 362 ? -65.844 -4.629 14.046 1.00 47.44 362 LYS A CA 1
ATOM 2792 C C . LYS A 1 362 ? -65.233 -3.416 14.738 1.00 51.95 362 LYS A C 1
ATOM 2793 O O . LYS A 1 362 ? -64.902 -2.468 14.032 1.00 52.01 362 LYS A O 1
ATOM 2799 N N . ASN A 1 363 ? -65.113 -3.437 16.068 1.00 54.08 363 ASN A N 1
ATOM 2800 C CA . ASN A 1 363 ? -64.493 -2.317 16.813 1.00 51.81 363 ASN A CA 1
ATOM 2801 C C . ASN A 1 363 ? -63.087 -2.121 16.271 1.00 46.42 363 ASN A C 1
ATOM 2802 O O . ASN A 1 363 ? -62.684 -0.978 16.166 1.00 46.71 363 ASN A O 1
ATOM 2807 N N . GLY A 1 364 ? -62.343 -3.212 16.069 1.00 48.32 364 GLY A N 1
ATOM 2808 C CA . GLY A 1 364 ? -60.951 -3.172 15.572 1.00 42.25 364 GLY A CA 1
ATOM 2809 C C . GLY A 1 364 ? -60.888 -2.664 14.132 1.00 41.57 364 GLY A C 1
ATOM 2810 O O . GLY A 1 364 ? -59.963 -1.918 13.772 1.00 43.33 364 GLY A O 1
ATOM 2811 N N . LEU A 1 365 ? -61.829 -3.056 13.296 1.00 44.70 365 LEU A N 1
ATOM 2812 C CA . LEU A 1 365 ? -61.922 -2.521 11.908 1.00 46.93 365 LEU A CA 1
ATOM 2813 C C . LEU A 1 365 ? -62.154 -1.003 11.941 1.00 44.27 365 LEU A C 1
ATOM 2814 O O . LEU A 1 365 ? -61.488 -0.324 11.187 1.00 42.26 365 LEU A O 1
ATOM 2819 N N . GLU A 1 366 ? -63.062 -0.507 12.778 1.00 44.38 366 GLU A N 1
ATOM 2820 C CA . GLU A 1 366 ? -63.367 0.951 12.840 1.00 46.91 366 GLU A CA 1
ATOM 2821 C C . GLU A 1 366 ? -62.112 1.650 13.345 1.00 47.86 366 GLU A C 1
ATOM 2822 O O . GLU A 1 366 ? -61.745 2.697 12.827 1.00 44.50 366 GLU A O 1
ATOM 2828 N N . PHE A 1 367 ? -61.393 0.991 14.246 1.00 46.05 367 PHE A N 1
ATOM 2829 C CA . PHE A 1 367 ? -60.083 1.490 14.709 1.00 44.79 367 PHE A CA 1
ATOM 2830 C C . PHE A 1 367 ? -59.191 1.674 13.498 1.00 43.68 367 PHE A C 1
ATOM 2831 O O . PHE A 1 367 ? -58.546 2.738 13.311 1.00 39.18 367 PHE A O 1
ATOM 2839 N N . ILE A 1 368 ? -59.082 0.619 12.691 1.00 43.95 368 ILE A N 1
ATOM 2840 C CA . ILE A 1 368 ? -58.136 0.643 11.554 1.00 44.51 368 ILE A CA 1
ATOM 2841 C C . ILE A 1 368 ? -58.586 1.753 10.600 1.00 38.16 368 ILE A C 1
ATOM 2842 O O . ILE A 1 368 ? -57.711 2.370 10.011 1.00 39.18 368 ILE A O 1
ATOM 2847 N N . TRP A 1 369 ? -59.893 1.944 10.405 1.00 37.23 369 TRP A N 1
ATOM 2848 C CA . TRP A 1 369 ? -60.370 2.948 9.423 1.00 41.01 369 TRP A CA 1
ATOM 2849 C C . TRP A 1 369 ? -59.867 4.309 9.907 1.00 49.86 369 TRP A C 1
ATOM 2850 O O . TRP A 1 369 ? -59.277 5.053 9.081 1.00 46.10 369 TRP A O 1
ATOM 2861 N N . LYS A 1 370 ? -59.948 4.579 11.215 1.00 47.21 370 LYS A N 1
ATOM 2862 C CA . LYS A 1 370 ? -59.549 5.925 11.696 1.00 49.76 370 LYS A CA 1
ATOM 2863 C C . LYS A 1 370 ? -58.053 6.095 11.477 1.00 48.70 370 LYS A C 1
ATOM 2864 O O . LYS A 1 370 ? -57.699 7.153 10.971 1.00 49.31 370 LYS A O 1
ATOM 2870 N N . ARG A 1 371 ? -57.232 5.075 11.752 1.00 44.55 371 ARG A N 1
ATOM 2871 C CA . ARG A 1 371 ? -55.760 5.146 11.598 1.00 41.36 371 ARG A CA 1
ATOM 2872 C C . ARG A 1 371 ? -55.426 5.310 10.129 1.00 47.32 371 ARG A C 1
ATOM 2873 O O . ARG A 1 371 ? -54.515 6.090 9.821 1.00 43.20 371 ARG A O 1
ATOM 2881 N N . MET A 1 372 ? -56.106 4.565 9.262 1.00 42.48 372 MET A N 1
ATOM 2882 C CA . MET A 1 372 ? -55.801 4.625 7.823 1.00 46.89 372 MET A CA 1
ATOM 2883 C C . MET A 1 372 ? -56.213 6.002 7.323 1.00 46.93 372 MET A C 1
ATOM 2884 O O . MET A 1 372 ? -55.509 6.525 6.478 1.00 46.88 372 MET A O 1
ATOM 2889 N N . ILE A 1 373 ? -57.314 6.566 7.810 1.00 48.19 373 ILE A N 1
ATOM 2890 C CA . ILE A 1 373 ? -57.733 7.899 7.298 1.00 49.12 373 ILE A CA 1
ATOM 2891 C C . ILE A 1 373 ? -56.664 8.909 7.732 1.00 50.89 373 ILE A C 1
ATOM 2892 O O . ILE A 1 373 ? -56.250 9.712 6.899 1.00 44.99 373 ILE A O 1
ATOM 2897 N N . GLU A 1 374 ? -56.095 8.769 8.924 1.00 50.54 374 GLU A N 1
ATOM 2898 C CA . GLU A 1 374 ? -55.162 9.799 9.438 1.00 59.09 374 GLU A CA 1
ATOM 2899 C C . GLU A 1 374 ? -53.799 9.610 8.737 1.00 55.83 374 GLU A C 1
ATOM 2900 O O . GLU A 1 374 ? -53.205 10.585 8.344 1.00 47.45 374 GLU A O 1
ATOM 2906 N N . LEU A 1 375 ? -53.326 8.399 8.495 1.00 53.57 375 LEU A N 1
ATOM 2907 C CA . LEU A 1 375 ? -52.219 8.176 7.542 1.00 50.54 375 LEU A CA 1
ATOM 2908 C C . LEU A 1 375 ? -52.958 8.031 6.236 1.00 61.56 375 LEU A C 1
ATOM 2909 O O . LEU A 1 375 ? -53.929 7.266 6.231 1.00 83.82 375 LEU A O 1
ATOM 2914 N N . GLU A 1 376 ? -52.585 8.679 5.170 1.00 56.04 376 GLU A N 1
ATOM 2915 C CA . GLU A 1 376 ? -53.575 8.656 4.047 1.00 56.58 376 GLU A CA 1
ATOM 2916 C C . GLU A 1 376 ? -53.167 7.630 2.988 1.00 48.20 376 GLU A C 1
ATOM 2917 O O . GLU A 1 376 ? -54.047 7.049 2.299 1.00 45.85 376 GLU A O 1
ATOM 2923 N N . THR A 1 377 ? -51.863 7.518 2.820 1.00 45.26 377 THR A N 1
ATOM 2924 C CA . THR A 1 377 ? -51.193 6.923 1.648 1.00 49.62 377 THR A CA 1
ATOM 2925 C C . THR A 1 377 ? -51.118 5.415 1.769 1.00 42.32 377 THR A C 1
ATOM 2926 O O . THR A 1 377 ? -51.310 4.744 0.779 1.00 48.26 377 THR A O 1
ATOM 2930 N N . PRO A 1 378 ? -50.808 4.842 2.947 1.00 44.14 378 PRO A N 1
ATOM 2931 C CA . PRO A 1 378 ? -50.735 3.390 3.072 1.00 43.56 378 PRO A CA 1
ATOM 2932 C C . PRO A 1 378 ? -52.059 2.762 2.670 1.00 40.99 378 PRO A C 1
ATOM 2933 O O . PRO A 1 378 ? -53.136 3.246 3.006 1.00 40.82 378 PRO A O 1
ATOM 2937 N N . GLN A 1 379 ? -51.931 1.666 1.943 1.00 44.14 379 GLN A N 1
ATOM 2938 C CA . GLN A 1 379 ? -53.072 0.774 1.672 1.00 41.28 379 GLN A CA 1
ATOM 2939 C C . GLN A 1 379 ? -52.741 -0.592 2.253 1.00 43.96 379 GLN A C 1
ATOM 2940 O O . GLN A 1 379 ? -51.580 -0.845 2.549 1.00 40.93 379 GLN A O 1
ATOM 2946 N N . MET A 1 380 ? -53.761 -1.431 2.426 1.00 43.34 380 MET A N 1
ATOM 2947 C CA . MET A 1 380 ? -53.520 -2.820 2.842 1.00 42.69 380 MET A CA 1
ATOM 2948 C C . MET A 1 380 ? -54.192 -3.720 1.824 1.00 40.95 380 MET A C 1
ATOM 2949 O O . MET A 1 380 ? -55.330 -3.440 1.437 1.00 37.21 380 MET A O 1
ATOM 2954 N N . ILE A 1 381 ? -53.506 -4.783 1.457 1.00 39.07 381 ILE A N 1
ATOM 2955 C CA . ILE A 1 381 ? -54.124 -5.850 0.633 1.00 39.34 381 ILE A CA 1
ATOM 2956 C C . ILE A 1 381 ? -54.183 -7.126 1.473 1.00 36.67 381 ILE A C 1
ATOM 2957 O O . ILE A 1 381 ? -53.176 -7.533 2.036 1.00 38.40 381 ILE A O 1
ATOM 2962 N N . PHE A 1 382 ? -55.386 -7.640 1.610 1.00 36.06 382 PHE A N 1
ATOM 2963 C CA . PHE A 1 382 ? -55.706 -8.891 2.321 1.00 35.20 382 PHE A CA 1
ATOM 2964 C C . PHE A 1 382 ? -55.890 -9.999 1.286 1.00 36.40 382 PHE A C 1
ATOM 2965 O O . PHE A 1 382 ? -56.785 -9.879 0.427 1.00 38.49 382 PHE A O 1
ATOM 2973 N N . ASN A 1 383 ? -55.067 -11.031 1.382 1.00 39.82 383 ASN A N 1
ATOM 2974 C CA . ASN A 1 383 ? -55.076 -12.211 0.481 1.00 38.03 383 ASN A CA 1
ATOM 2975 C C . ASN A 1 383 ? -55.489 -13.455 1.260 1.00 40.30 383 ASN A C 1
ATOM 2976 O O . ASN A 1 383 ? -54.711 -13.954 2.058 1.00 36.56 383 ASN A O 1
ATOM 2981 N N . PRO A 1 384 ? -56.735 -13.964 1.049 1.00 36.56 384 PRO A N 1
ATOM 2982 C CA . PRO A 1 384 ? -57.217 -15.073 1.831 1.00 38.48 384 PRO A CA 1
ATOM 2983 C C . PRO A 1 384 ? -56.428 -16.356 1.590 1.00 37.72 384 PRO A C 1
ATOM 2984 O O . PRO A 1 384 ? -56.055 -16.640 0.490 1.00 38.11 384 PRO A O 1
ATOM 2988 N N . TYR A 1 385 ? -56.167 -17.064 2.670 1.00 36.84 385 TYR A N 1
ATOM 2989 C CA . TYR A 1 385 ? -55.512 -18.378 2.544 1.00 35.34 385 TYR A CA 1
ATOM 2990 C C . TYR A 1 385 ? -56.656 -19.333 2.900 1.00 36.53 385 TYR A C 1
ATOM 2991 O O . TYR A 1 385 ? -57.788 -18.885 2.921 1.00 35.90 385 TYR A O 1
ATOM 3000 N N . GLY A 1 386 ? -56.364 -20.579 3.261 1.00 39.95 386 GLY A N 1
ATOM 3001 C CA . GLY A 1 386 ? -57.407 -21.599 3.478 1.00 42.42 386 GLY A CA 1
ATOM 3002 C C . GLY A 1 386 ? -57.372 -22.351 2.156 1.00 38.98 386 GLY A C 1
ATOM 3003 O O . GLY A 1 386 ? -56.452 -22.129 1.381 1.00 38.08 386 GLY A O 1
ATOM 3004 N N . GLY A 1 387 ? -58.366 -23.203 1.899 1.00 41.86 387 GLY A N 1
ATOM 3005 C CA . GLY A 1 387 ? -58.335 -24.222 0.833 1.00 39.08 387 GLY A CA 1
ATOM 3006 C C . GLY A 1 387 ? -57.023 -24.989 0.816 1.00 36.84 387 GLY A C 1
ATOM 3007 O O . GLY A 1 387 ? -56.640 -25.533 1.827 1.00 39.11 387 GLY A O 1
ATOM 3008 N N . LYS A 1 388 ? -56.309 -24.998 -0.305 1.00 40.29 388 LYS A N 1
ATOM 3009 C CA . LYS A 1 388 ? -55.068 -25.811 -0.455 1.00 47.06 388 LYS A CA 1
ATOM 3010 C C . LYS A 1 388 ? -53.996 -25.280 0.484 1.00 43.29 388 LYS A C 1
ATOM 3011 O O . LYS A 1 388 ? -53.117 -26.054 0.925 1.00 46.13 388 LYS A O 1
ATOM 3017 N N . MET A 1 389 ? -54.036 -23.977 0.755 1.00 44.98 389 MET A N 1
ATOM 3018 C CA . MET A 1 389 ? -53.034 -23.331 1.631 1.00 43.66 389 MET A CA 1
ATOM 3019 C C . MET A 1 389 ? -53.167 -23.898 3.057 1.00 42.48 389 MET A C 1
ATOM 3020 O O . MET A 1 389 ? -52.151 -23.935 3.758 1.00 46.79 389 MET A O 1
ATOM 3025 N N . ALA A 1 390 ? -54.346 -24.378 3.459 1.00 41.94 390 ALA A N 1
ATOM 3026 C CA . ALA A 1 390 ? -54.550 -24.981 4.802 1.00 43.57 390 ALA A CA 1
ATOM 3027 C C . ALA A 1 390 ? -54.219 -26.482 4.789 1.00 46.76 390 ALA A C 1
ATOM 3028 O O . ALA A 1 390 ? -54.002 -27.064 5.883 1.00 52.87 390 ALA A O 1
ATOM 3030 N N . GLU A 1 391 ? -54.156 -27.098 3.618 1.00 49.57 391 GLU A N 1
ATOM 3031 C CA . GLU A 1 391 ? -54.079 -28.573 3.483 1.00 51.15 391 GLU A CA 1
ATOM 3032 C C . GLU A 1 391 ? -52.620 -28.976 3.419 1.00 50.81 391 GLU A C 1
ATOM 3033 O O . GLU A 1 391 ? -52.310 -30.098 3.770 1.00 56.14 391 GLU A O 1
ATOM 3039 N N . ILE A 1 392 ? -51.756 -28.087 2.957 1.00 45.67 392 ILE A N 1
ATOM 3040 C CA . ILE A 1 392 ? -50.317 -28.422 2.796 1.00 40.23 392 ILE A CA 1
ATOM 3041 C C . ILE A 1 392 ? -49.643 -28.230 4.149 1.00 43.83 392 ILE A C 1
ATOM 3042 O O . ILE A 1 392 ? -49.781 -27.182 4.777 1.00 39.13 392 ILE A O 1
ATOM 3047 N N . PRO A 1 393 ? -48.879 -29.217 4.644 1.00 44.27 393 PRO A N 1
ATOM 3048 C CA . PRO A 1 393 ? -48.151 -29.041 5.899 1.00 42.78 393 PRO A CA 1
ATOM 3049 C C . PRO A 1 393 ? -47.104 -27.932 5.806 1.00 42.90 393 PRO A C 1
ATOM 3050 O O . PRO A 1 393 ? -46.576 -27.640 4.752 1.00 44.34 393 PRO A O 1
ATOM 3054 N N . SER A 1 394 ? -46.834 -27.332 6.960 1.00 48.10 394 SER A N 1
ATOM 3055 C CA . SER A 1 394 ? -45.928 -26.179 7.116 1.00 46.42 394 SER A CA 1
ATOM 3056 C C . SER A 1 394 ? -44.534 -26.579 6.649 1.00 43.84 394 SER A C 1
ATOM 3057 O O . SER A 1 394 ? -43.827 -25.694 6.244 1.00 43.14 394 SER A O 1
ATOM 3060 N N . THR A 1 395 ? -44.187 -27.881 6.709 1.00 41.10 395 THR A N 1
ATOM 3061 C CA . THR A 1 395 ? -42.850 -28.443 6.356 1.00 44.91 395 THR A CA 1
ATOM 3062 C C . THR A 1 395 ? -42.689 -28.674 4.848 1.00 35.95 395 THR A C 1
ATOM 3063 O O . THR A 1 395 ? -41.572 -28.842 4.441 1.00 40.29 395 THR A O 1
ATOM 3067 N N . ALA A 1 396 ? -43.770 -28.686 4.067 1.00 41.65 396 ALA A N 1
ATOM 3068 C CA . ALA A 1 396 ? -43.757 -29.099 2.641 1.00 40.28 396 ALA A CA 1
ATOM 3069 C C . ALA A 1 396 ? -42.779 -28.243 1.846 1.00 38.91 396 ALA A C 1
ATOM 3070 O O . ALA A 1 396 ? -42.199 -28.727 0.860 1.00 43.82 396 ALA A O 1
ATOM 3072 N N . THR A 1 397 ? -42.669 -26.960 2.189 1.00 44.36 397 THR A N 1
ATOM 3073 C CA . THR A 1 397 ? -41.731 -25.996 1.538 1.00 40.35 397 THR A CA 1
ATOM 3074 C C . THR A 1 397 ? -41.118 -25.123 2.610 1.00 38.68 397 THR A C 1
ATOM 3075 O O . THR A 1 397 ? -41.630 -25.068 3.729 1.00 41.00 397 THR A O 1
ATOM 3079 N N . PRO A 1 398 ? -40.030 -24.397 2.315 1.00 41.26 398 PRO A N 1
ATOM 3080 C CA . PRO A 1 398 ? -39.484 -23.452 3.296 1.00 42.23 398 PRO A CA 1
ATOM 3081 C C . PRO A 1 398 ? -40.561 -22.465 3.720 1.00 39.85 398 PRO A C 1
ATOM 3082 O O . PRO A 1 398 ? -40.612 -22.090 4.860 1.00 41.05 398 PRO A O 1
ATOM 3086 N N . PHE A 1 399 ? -41.393 -22.052 2.761 1.00 39.13 399 PHE A N 1
ATOM 3087 C CA . PHE A 1 399 ? -42.589 -21.244 3.052 1.00 39.93 399 PHE A CA 1
ATOM 3088 C C . PHE A 1 399 ? -43.438 -21.988 4.070 1.00 38.37 399 PHE A C 1
ATOM 3089 O O . PHE A 1 399 ? -43.909 -23.075 3.783 1.00 39.71 399 PHE A O 1
ATOM 3097 N N . PRO A 1 400 ? -43.636 -21.462 5.291 1.00 41.42 400 PRO A N 1
ATOM 3098 C CA . PRO A 1 400 ? -44.352 -22.208 6.332 1.00 42.45 400 PRO A CA 1
ATOM 3099 C C . PRO A 1 400 ? -45.810 -21.824 6.585 1.00 41.11 400 PRO A C 1
ATOM 3100 O O . PRO A 1 400 ? -46.460 -22.475 7.356 1.00 38.83 400 PRO A O 1
ATOM 3104 N N . HIS A 1 401 ? -46.305 -20.769 5.950 1.00 41.44 401 HIS A N 1
ATOM 3105 C CA . HIS A 1 401 ? -47.571 -20.125 6.377 1.00 42.17 401 HIS A CA 1
ATOM 3106 C C . HIS A 1 401 ? -48.737 -20.893 5.769 1.00 41.98 401 HIS A C 1
ATOM 3107 O O . HIS A 1 401 ? -49.175 -20.563 4.658 1.00 39.42 401 HIS A O 1
ATOM 3114 N N . ARG A 1 402 ? -49.204 -21.919 6.456 1.00 36.17 402 ARG A N 1
ATOM 3115 C CA . ARG A 1 402 ? -50.281 -22.776 5.909 1.00 41.29 402 ARG A CA 1
ATOM 3116 C C . ARG A 1 402 ? -51.693 -22.874 6.462 1.00 41.59 402 ARG A C 1
ATOM 3117 O O . ARG A 1 402 ? -52.545 -22.130 5.963 1.00 42.94 402 ARG A O 1
ATOM 3125 N N . ALA A 1 403 ? -51.942 -23.790 7.392 1.00 38.49 403 ALA A N 1
ATOM 3126 C CA . ALA A 1 403 ? -53.163 -23.867 8.210 1.00 44.46 403 ALA A CA 1
ATOM 3127 C C . ALA A 1 403 ? -52.999 -22.876 9.365 1.00 41.36 403 ALA A C 1
ATOM 3128 O O . ALA A 1 403 ? -51.846 -22.696 9.832 1.00 38.09 403 ALA A O 1
ATOM 3130 N N . GLY A 1 404 ? -54.112 -22.289 9.802 1.00 43.87 404 GLY A N 1
ATOM 3131 C CA . GLY A 1 404 ? -54.128 -21.353 10.945 1.00 46.94 404 GLY A CA 1
ATOM 3132 C C . GLY A 1 404 ? -54.079 -19.913 10.476 1.00 47.13 404 GLY A C 1
ATOM 3133 O O . GLY A 1 404 ? -54.533 -19.028 11.227 1.00 47.82 404 GLY A O 1
ATOM 3134 N N . ASN A 1 405 ? -53.566 -19.688 9.263 1.00 41.16 405 ASN A N 1
ATOM 3135 C CA . ASN A 1 405 ? -53.555 -18.354 8.625 1.00 41.43 405 ASN A CA 1
ATOM 3136 C C . ASN A 1 405 ? -54.844 -18.156 7.850 1.00 41.43 405 ASN A C 1
ATOM 3137 O O . ASN A 1 405 ? -55.060 -18.912 6.894 1.00 45.78 405 ASN A O 1
ATOM 3142 N N . LEU A 1 406 ? -55.591 -17.113 8.216 1.00 38.59 406 LEU A N 1
ATOM 3143 C CA . LEU A 1 406 ? -56.823 -16.686 7.517 1.00 35.66 406 LEU A CA 1
ATOM 3144 C C . LEU A 1 406 ? -56.399 -15.901 6.283 1.00 37.66 406 LEU A C 1
ATOM 3145 O O . LEU A 1 406 ? -56.976 -16.098 5.190 1.00 39.25 406 LEU A O 1
ATOM 3150 N N . TRP A 1 407 ? -55.444 -14.992 6.450 1.00 37.54 407 TRP A N 1
ATOM 3151 C CA . TRP A 1 407 ? -55.004 -14.183 5.283 1.00 37.18 407 TRP A CA 1
ATOM 3152 C C . TRP A 1 407 ? -53.660 -13.533 5.543 1.00 33.56 407 TRP A C 1
ATOM 3153 O O . TRP A 1 407 ? -53.217 -13.446 6.679 1.00 38.68 407 TRP A O 1
ATOM 3164 N N . LYS A 1 408 ? -53.055 -13.160 4.429 1.00 35.33 408 LYS A N 1
ATOM 3165 C CA . LYS A 1 408 ? -51.797 -12.431 4.336 1.00 38.00 408 LYS A CA 1
ATOM 3166 C C . LYS A 1 408 ? -52.143 -10.983 3.981 1.00 41.27 408 LYS A C 1
ATOM 3167 O O . LYS A 1 408 ? -52.944 -10.732 3.062 1.00 36.44 408 LYS A O 1
ATOM 3173 N N . ILE A 1 409 ? -51.607 -10.081 4.783 1.00 40.43 409 ILE A N 1
ATOM 3174 C CA . ILE A 1 409 ? -51.671 -8.625 4.546 1.00 38.34 409 ILE A CA 1
ATOM 3175 C C . ILE A 1 409 ? -50.418 -8.250 3.796 1.00 35.93 409 ILE A C 1
ATOM 3176 O O . ILE A 1 409 ? -49.289 -8.636 4.220 1.00 38.84 409 ILE A O 1
ATOM 3181 N N . GLN A 1 410 ? -50.610 -7.468 2.748 1.00 37.33 410 GLN A N 1
ATOM 3182 C CA . GLN A 1 410 ? -49.526 -6.662 2.166 1.00 37.97 410 GLN A CA 1
ATOM 3183 C C . GLN A 1 410 ? -49.812 -5.198 2.500 1.00 38.88 410 GLN A C 1
ATOM 3184 O O . GLN A 1 410 ? -50.921 -4.708 2.208 1.00 37.92 410 GLN A O 1
ATOM 3190 N N . TYR A 1 411 ? -48.833 -4.546 3.096 1.00 37.45 411 TYR A N 1
ATOM 3191 C CA . TYR A 1 411 ? -48.843 -3.077 3.313 1.00 37.83 411 TYR A CA 1
ATOM 3192 C C . TYR A 1 411 ? -48.228 -2.468 2.068 1.00 35.54 411 TYR A C 1
ATOM 3193 O O . TYR A 1 411 ? -47.161 -2.892 1.649 1.00 37.91 411 TYR A O 1
ATOM 3202 N N . VAL A 1 412 ? -48.992 -1.600 1.429 1.00 36.72 412 VAL A N 1
ATOM 3203 C CA . VAL A 1 412 ? -48.604 -1.028 0.116 1.00 38.24 412 VAL A CA 1
ATOM 3204 C C . VAL A 1 412 ? -48.554 0.486 0.312 1.00 40.80 412 VAL A C 1
ATOM 3205 O O . VAL A 1 412 ? -49.575 1.098 0.637 1.00 40.87 412 VAL A O 1
ATOM 3209 N N . THR A 1 413 ? -47.364 1.038 0.239 1.00 41.24 413 THR A N 1
ATOM 3210 C CA . THR A 1 413 ? -47.203 2.508 0.227 1.00 45.02 413 THR A CA 1
ATOM 3211 C C . THR A 1 413 ? -46.378 2.826 -1.005 1.00 39.35 413 THR A C 1
ATOM 3212 O O . THR A 1 413 ? -45.295 2.269 -1.137 1.00 37.21 413 THR A O 1
ATOM 3216 N N . ASN A 1 414 ? -46.936 3.668 -1.862 1.00 42.17 414 ASN A N 1
ATOM 3217 C CA . ASN A 1 414 ? -46.257 4.150 -3.083 1.00 45.00 414 ASN A CA 1
ATOM 3218 C C . ASN A 1 414 ? -46.191 5.670 -3.028 1.00 43.86 414 ASN A C 1
ATOM 3219 O O . ASN A 1 414 ? -47.181 6.299 -2.570 1.00 39.70 414 ASN A O 1
ATOM 3224 N N . TRP A 1 415 ? -45.151 6.228 -3.609 1.00 48.51 415 TRP A N 1
ATOM 3225 C CA . TRP A 1 415 ? -45.132 7.690 -3.805 1.00 51.40 415 TRP A CA 1
ATOM 3226 C C . TRP A 1 415 ? -44.301 8.039 -5.030 1.00 46.97 415 TRP A C 1
ATOM 3227 O O . TRP A 1 415 ? -43.652 7.158 -5.596 1.00 42.65 415 TRP A O 1
ATOM 3238 N N . ASN A 1 416 ? -44.334 9.315 -5.391 1.00 54.98 416 ASN A N 1
ATOM 3239 C CA . ASN A 1 416 ? -43.654 9.835 -6.598 1.00 57.49 416 ASN A CA 1
ATOM 3240 C C . ASN A 1 416 ? -42.502 10.767 -6.205 1.00 55.76 416 ASN A C 1
ATOM 3241 O O . ASN A 1 416 ? -41.579 10.854 -7.003 1.00 53.96 416 ASN A O 1
ATOM 3246 N N . GLU A 1 417 ? -42.505 11.358 -5.005 1.00 53.74 417 GLU A N 1
ATOM 3247 C CA . GLU A 1 417 ? -41.512 12.405 -4.644 1.00 58.92 417 GLU A CA 1
ATOM 3248 C C . GLU A 1 417 ? -40.174 11.719 -4.389 1.00 60.52 417 GLU A C 1
ATOM 3249 O O . GLU A 1 417 ? -40.084 10.800 -3.574 1.00 58.01 417 GLU A O 1
ATOM 3255 N N . PRO A 1 418 ? -39.085 12.152 -5.064 1.00 54.22 418 PRO A N 1
ATOM 3256 C CA . PRO A 1 418 ? -37.749 11.616 -4.806 1.00 55.65 418 PRO A CA 1
ATOM 3257 C C . PRO A 1 418 ? -37.104 12.179 -3.534 1.00 53.05 418 PRO A C 1
ATOM 3258 O O . PRO A 1 418 ? -37.628 13.132 -2.984 1.00 48.44 418 PRO A O 1
ATOM 3262 N N . GLY A 1 419 ? -35.990 11.577 -3.102 1.00 53.42 419 GLY A N 1
ATOM 3263 C CA . GLY A 1 419 ? -35.244 12.015 -1.905 1.00 58.31 419 GLY A CA 1
ATOM 3264 C C . GLY A 1 419 ? -35.585 11.222 -0.649 1.00 49.62 419 GLY A C 1
ATOM 3265 O O . GLY A 1 419 ? -36.739 10.841 -0.445 1.00 51.92 419 GLY A O 1
ATOM 3266 N N . THR A 1 420 ? -34.589 11.005 0.182 1.00 55.98 420 THR A N 1
ATOM 3267 C CA . THR A 1 420 ? -34.696 10.330 1.484 1.00 56.83 420 THR A CA 1
ATOM 3268 C C . THR A 1 420 ? -35.727 11.067 2.342 1.00 56.91 420 THR A C 1
ATOM 3269 O O . THR A 1 420 ? -36.532 10.393 2.994 1.00 50.89 420 THR A O 1
ATOM 3273 N N . ASP A 1 421 ? -35.757 12.398 2.334 1.00 54.93 421 ASP A N 1
ATOM 3274 C CA . ASP A 1 421 ? -36.659 13.095 3.282 1.00 51.69 421 ASP A CA 1
ATOM 3275 C C . ASP A 1 421 ? -38.078 12.606 3.007 1.00 51.61 421 ASP A C 1
ATOM 3276 O O . ASP A 1 421 ? -38.780 12.263 3.968 1.00 50.40 421 ASP A O 1
ATOM 3281 N N . ALA A 1 422 ? -38.467 12.602 1.736 1.00 45.07 422 ALA A N 1
ATOM 3282 C CA . ALA A 1 422 ? -39.807 12.204 1.265 1.00 51.81 422 ALA A CA 1
ATOM 3283 C C . ALA A 1 422 ? -40.015 10.710 1.564 1.00 44.94 422 ALA A C 1
ATOM 3284 O O . ALA A 1 422 ? -41.032 10.378 2.188 1.00 50.64 422 ALA A O 1
ATOM 3286 N N . ALA A 1 423 ? -39.034 9.884 1.223 1.00 49.41 423 ALA A N 1
ATOM 3287 C CA . ALA A 1 423 ? -38.977 8.444 1.549 1.00 46.95 423 ALA A CA 1
ATOM 3288 C C . ALA A 1 423 ? -39.255 8.278 3.042 1.00 53.09 423 ALA A C 1
ATOM 3289 O O . ALA A 1 423 ? -40.192 7.540 3.394 1.00 51.41 423 ALA A O 1
ATOM 3291 N N . ASN A 1 424 ? -38.535 8.998 3.902 1.00 48.17 424 ASN A N 1
ATOM 3292 C CA . ASN A 1 424 ? -38.648 8.781 5.358 1.00 47.82 424 ASN A CA 1
ATOM 3293 C C . ASN A 1 424 ? -40.088 9.015 5.748 1.00 48.38 424 ASN A C 1
ATOM 3294 O O . ASN A 1 424 ? -40.570 8.303 6.601 1.00 49.08 424 ASN A O 1
ATOM 3299 N N . ARG A 1 425 ? -40.773 9.908 5.056 1.00 46.51 425 ARG A N 1
ATOM 3300 C CA . ARG A 1 425 ? -42.133 10.275 5.486 1.00 47.97 425 ARG A CA 1
ATOM 3301 C C . ARG A 1 425 ? -43.028 9.061 5.194 1.00 46.99 425 ARG A C 1
ATOM 3302 O O . ARG A 1 425 ? -43.773 8.644 6.073 1.00 44.20 425 ARG A O 1
ATOM 3310 N N . TYR A 1 426 ? -42.912 8.485 4.000 1.00 45.10 426 TYR A N 1
ATOM 3311 C CA . TYR A 1 426 ? -43.822 7.403 3.545 1.00 46.38 426 TYR A CA 1
ATOM 3312 C C . TYR A 1 426 ? -43.489 6.117 4.300 1.00 43.33 426 TYR A C 1
ATOM 3313 O O . TYR A 1 426 ? -44.413 5.380 4.707 1.00 46.22 426 TYR A O 1
ATOM 3322 N N . LEU A 1 427 ? -42.200 5.870 4.503 1.00 44.48 427 LEU A N 1
ATOM 3323 C CA . LEU A 1 427 ? -41.703 4.732 5.312 1.00 49.67 427 LEU A CA 1
ATOM 3324 C C . LEU A 1 427 ? -42.318 4.821 6.700 1.00 50.68 427 LEU A C 1
ATOM 3325 O O . LEU A 1 427 ? -42.905 3.822 7.164 1.00 56.42 427 LEU A O 1
ATOM 3330 N N . ASN A 1 428 ? -42.266 6.012 7.287 1.00 44.11 428 ASN A N 1
ATOM 3331 C CA . ASN A 1 428 ? -42.847 6.294 8.612 1.00 45.62 428 ASN A CA 1
ATOM 3332 C C . ASN A 1 428 ? -44.336 5.995 8.571 1.00 46.41 428 ASN A C 1
ATOM 3333 O O . ASN A 1 428 ? -44.763 5.283 9.473 1.00 43.71 428 ASN A O 1
ATOM 3338 N N . LEU A 1 429 ? -45.092 6.487 7.585 1.00 43.14 429 LEU A N 1
ATOM 3339 C CA . LEU A 1 429 ? -46.556 6.195 7.508 1.00 45.88 429 LEU A CA 1
ATOM 3340 C C . LEU A 1 429 ? -46.758 4.671 7.480 1.00 42.20 429 LEU A C 1
ATOM 3341 O O . LEU A 1 429 ? -47.648 4.184 8.186 1.00 42.35 429 LEU A O 1
ATOM 3346 N N . THR A 1 430 ? -45.977 3.967 6.667 1.00 40.84 430 THR A N 1
ATOM 3347 C CA . THR A 1 430 ? -46.062 2.496 6.480 1.00 47.52 430 THR A CA 1
ATOM 3348 C C . THR A 1 430 ? -45.783 1.782 7.808 1.00 44.38 430 THR A C 1
ATOM 3349 O O . THR A 1 430 ? -46.534 0.866 8.197 1.00 43.60 430 THR A O 1
ATOM 3353 N N . ARG A 1 431 ? -44.735 2.211 8.494 1.00 48.46 431 ARG A N 1
ATOM 3354 C CA . ARG A 1 431 ? -44.344 1.634 9.790 1.00 48.26 431 ARG A CA 1
ATOM 3355 C C . ARG A 1 431 ? -45.410 1.911 10.826 1.00 44.99 431 ARG A C 1
ATOM 3356 O O . ARG A 1 431 ? -45.625 1.007 11.644 1.00 46.19 431 ARG A O 1
ATOM 3364 N N . LYS A 1 432 ? -46.138 3.026 10.721 1.00 45.62 432 LYS A N 1
ATOM 3365 C CA . LYS A 1 432 ? -47.168 3.377 11.729 1.00 48.93 432 LYS A CA 1
ATOM 3366 C C . LYS A 1 432 ? -48.370 2.451 11.549 1.00 46.35 432 LYS A C 1
ATOM 3367 O O . LYS A 1 432 ? -48.897 1.951 12.559 1.00 43.91 432 LYS A O 1
ATOM 3373 N N . LEU A 1 433 ? -48.819 2.254 10.311 1.00 42.09 433 LEU A N 1
ATOM 3374 C CA . LEU A 1 433 ? -49.973 1.359 10.084 1.00 43.69 433 LEU A CA 1
ATOM 3375 C C . LEU A 1 433 ? -49.598 -0.058 10.553 1.00 40.78 433 LEU A C 1
ATOM 3376 O O . LEU A 1 433 ? -50.421 -0.730 11.188 1.00 39.68 433 LEU A O 1
ATOM 3381 N N . TYR A 1 434 ? -48.415 -0.527 10.208 1.00 41.25 434 TYR A N 1
ATOM 3382 C CA . TYR A 1 434 ? -47.922 -1.845 10.666 1.00 41.59 434 TYR A CA 1
ATOM 3383 C C . TYR A 1 434 ? -47.980 -1.879 12.196 1.00 44.66 434 TYR A C 1
ATOM 3384 O O . TYR A 1 434 ? -48.486 -2.863 12.776 1.00 43.68 434 TYR A O 1
ATOM 3393 N N . GLY A 1 435 ? -47.534 -0.788 12.834 1.00 39.30 435 GLY A N 1
ATOM 3394 C CA . GLY A 1 435 ? -47.524 -0.667 14.295 1.00 39.19 435 GLY A CA 1
ATOM 3395 C C . GLY A 1 435 ? -48.914 -0.808 14.841 1.00 41.05 435 GLY A C 1
ATOM 3396 O O . GLY A 1 435 ? -49.101 -1.590 15.766 1.00 42.78 435 GLY A O 1
ATOM 3397 N N . TYR A 1 436 ? -49.868 -0.103 14.249 1.00 39.30 436 TYR A N 1
ATOM 3398 C CA . TYR A 1 436 ? -51.284 -0.136 14.672 1.00 44.51 436 TYR A CA 1
ATOM 3399 C C . TYR A 1 436 ? -51.859 -1.542 14.503 1.00 41.06 436 TYR A C 1
ATOM 3400 O O . TYR A 1 436 ? -52.799 -1.896 15.228 1.00 44.70 436 TYR A O 1
ATOM 3409 N N . MET A 1 437 ? -51.389 -2.277 13.501 1.00 39.23 437 MET A N 1
ATOM 3410 C CA . MET A 1 437 ? -52.014 -3.581 13.163 1.00 42.65 437 MET A CA 1
ATOM 3411 C C . MET A 1 437 ? -51.566 -4.670 14.142 1.00 41.36 437 MET A C 1
ATOM 3412 O O . MET A 1 437 ? -52.159 -5.746 14.112 1.00 41.69 437 MET A O 1
ATOM 3417 N N . THR A 1 438 ? -50.519 -4.413 14.933 1.00 47.81 438 THR A N 1
ATOM 3418 C CA . THR A 1 438 ? -49.813 -5.402 15.792 1.00 42.85 438 THR A CA 1
ATOM 3419 C C . THR A 1 438 ? -50.769 -6.351 16.514 1.00 44.89 438 THR A C 1
ATOM 3420 O O . THR A 1 438 ? -50.608 -7.574 16.438 1.00 47.98 438 THR A O 1
ATOM 3424 N N . PRO A 1 439 ? -51.771 -5.854 17.262 1.00 39.92 439 PRO A N 1
ATOM 3425 C CA . PRO A 1 439 ? -52.606 -6.745 18.068 1.00 40.72 439 PRO A CA 1
ATOM 3426 C C . PRO A 1 439 ? -53.483 -7.654 17.209 1.00 47.98 439 PRO A C 1
ATOM 3427 O O . PRO A 1 439 ? -54.110 -8.550 17.711 1.00 41.24 439 PRO A O 1
ATOM 3431 N N . PHE A 1 440 ? -53.621 -7.338 15.931 1.00 40.40 440 PHE A N 1
ATOM 3432 C CA . PHE A 1 440 ? -54.599 -8.048 15.088 1.00 43.08 440 PHE A CA 1
ATOM 3433 C C . PHE A 1 440 ? -53.899 -9.174 14.345 1.00 41.35 440 PHE A C 1
ATOM 3434 O O . PHE A 1 440 ? -54.602 -10.002 13.760 1.00 40.46 440 PHE A O 1
ATOM 3442 N N . VAL A 1 441 ? -52.576 -9.106 14.265 1.00 38.41 441 VAL A N 1
ATOM 3443 C CA . VAL A 1 441 ? -51.820 -9.983 13.342 1.00 39.68 441 VAL A CA 1
ATOM 3444 C C . VAL A 1 441 ? -51.047 -10.974 14.198 1.00 39.99 441 VAL A C 1
ATOM 3445 O O . VAL A 1 441 ? -51.053 -10.818 15.424 1.00 39.80 441 VAL A O 1
ATOM 3449 N N . SER A 1 442 ? -50.447 -11.971 13.564 1.00 40.98 442 SER A N 1
ATOM 3450 C CA . SER A 1 442 ? -49.730 -13.071 14.244 1.00 38.97 442 SER A CA 1
ATOM 3451 C C . SER A 1 442 ? -48.631 -12.470 15.112 1.00 46.03 442 SER A C 1
ATOM 3452 O O . SER A 1 442 ? -48.152 -11.360 14.834 1.00 43.29 442 SER A O 1
ATOM 3455 N N . LYS A 1 443 ? -48.265 -13.173 16.160 1.00 40.66 443 LYS A N 1
ATOM 3456 C CA . LYS A 1 443 ? -47.250 -12.688 17.116 1.00 49.13 443 LYS A CA 1
ATOM 3457 C C . LYS A 1 443 ? -46.502 -13.916 17.618 1.00 48.05 443 LYS A C 1
ATOM 3458 O O . LYS A 1 443 ? -47.080 -15.019 17.509 1.00 40.50 443 LYS A O 1
ATOM 3464 N N . ASN A 1 444 ? -45.281 -13.721 18.111 1.00 46.41 444 ASN A N 1
ATOM 3465 C CA . ASN A 1 444 ? -44.485 -14.766 18.807 1.00 52.62 444 ASN A CA 1
ATOM 3466 C C . ASN A 1 444 ? -44.270 -15.977 17.909 1.00 47.50 444 ASN A C 1
ATOM 3467 O O . ASN A 1 444 ? -44.638 -17.078 18.294 1.00 48.44 444 ASN A O 1
ATOM 3472 N N . PRO A 1 445 ? -43.635 -15.831 16.727 1.00 51.05 445 PRO A N 1
ATOM 3473 C CA . PRO A 1 445 ? -43.261 -14.532 16.171 1.00 44.08 445 PRO A CA 1
ATOM 3474 C C . PRO A 1 445 ? -44.269 -13.912 15.183 1.00 43.36 445 PRO A C 1
ATOM 3475 O O . PRO A 1 445 ? -45.167 -14.575 14.708 1.00 39.26 445 PRO A O 1
ATOM 3479 N N . ARG A 1 446 ? -44.044 -12.644 14.863 1.00 41.77 446 ARG A N 1
ATOM 3480 C CA . ARG A 1 446 ? -44.810 -11.870 13.857 1.00 43.22 446 ARG A CA 1
ATOM 3481 C C . ARG A 1 446 ? -44.396 -12.398 12.488 1.00 37.73 446 ARG A C 1
ATOM 3482 O O . ARG A 1 446 ? -43.257 -12.206 12.064 1.00 43.40 446 ARG A O 1
ATOM 3490 N N . GLN A 1 447 ? -45.289 -13.136 11.870 1.00 40.22 447 GLN A N 1
ATOM 3491 C CA . GLN A 1 447 ? -45.024 -13.829 10.601 1.00 40.13 447 GLN A CA 1
ATOM 3492 C C . GLN A 1 447 ? -44.860 -12.814 9.491 1.00 41.02 447 GLN A C 1
ATOM 3493 O O . GLN A 1 447 ? -45.517 -11.795 9.510 1.00 38.65 447 GLN A O 1
ATOM 3499 N N . ALA A 1 448 ? -44.027 -13.137 8.523 1.00 40.18 448 ALA A N 1
ATOM 3500 C CA . ALA A 1 448 ? -43.830 -12.282 7.337 1.00 41.22 448 ALA A CA 1
ATOM 3501 C C . ALA A 1 448 ? -43.727 -13.193 6.122 1.00 39.95 448 ALA A C 1
ATOM 3502 O O . ALA A 1 448 ? -43.304 -14.352 6.267 1.00 39.30 448 ALA A O 1
ATOM 3504 N N . PHE A 1 449 ? -44.031 -12.662 4.948 1.00 41.67 449 PHE A N 1
ATOM 3505 C CA . PHE A 1 449 ? -43.937 -13.433 3.686 1.00 39.39 449 PHE A CA 1
ATOM 3506 C C . PHE A 1 449 ? -42.673 -13.045 2.958 1.00 41.88 449 PHE A C 1
ATOM 3507 O O . PHE A 1 449 ? -42.506 -11.855 2.672 1.00 37.80 449 PHE A O 1
ATOM 3515 N N . PHE A 1 450 ? -41.815 -14.020 2.693 1.00 40.00 450 PHE A N 1
ATOM 3516 C CA . PHE A 1 450 ? -40.470 -13.784 2.142 1.00 41.87 450 PHE A CA 1
ATOM 3517 C C . PHE A 1 450 ? -40.534 -12.908 0.881 1.00 43.93 450 PHE A C 1
ATOM 3518 O O . PHE A 1 450 ? -39.717 -11.969 0.763 1.00 44.69 450 PHE A O 1
ATOM 3526 N N . ASN A 1 451 ? -41.484 -13.176 -0.014 1.00 42.96 451 ASN A N 1
ATOM 3527 C CA . ASN A 1 451 ? -41.622 -12.483 -1.319 1.00 39.15 451 ASN A CA 1
ATOM 3528 C C . ASN A 1 451 ? -42.015 -11.015 -1.103 1.00 41.41 451 ASN A C 1
ATOM 3529 O O . ASN A 1 451 ? -41.819 -10.214 -2.000 1.00 44.20 451 ASN A O 1
ATOM 3534 N N . TYR A 1 452 ? -42.588 -10.686 0.041 1.00 41.50 452 TYR A N 1
ATOM 3535 C CA . TYR A 1 452 ? -42.899 -9.298 0.439 1.00 43.03 452 TYR A CA 1
ATOM 3536 C C . TYR A 1 452 ? -41.754 -8.793 1.295 1.00 45.42 452 TYR A C 1
ATOM 3537 O O . TYR A 1 452 ? -41.971 -8.356 2.423 1.00 45.71 452 TYR A O 1
ATOM 3546 N N . ARG A 1 453 ? -40.557 -8.844 0.728 1.00 45.97 453 ARG A N 1
ATOM 3547 C CA . ARG A 1 453 ? -39.310 -8.676 1.498 1.00 46.45 453 ARG A CA 1
ATOM 3548 C C . ARG A 1 453 ? -39.310 -7.324 2.202 1.00 47.05 453 ARG A C 1
ATOM 3549 O O . ARG A 1 453 ? -39.644 -6.324 1.562 1.00 43.43 453 ARG A O 1
ATOM 3557 N N . ASP A 1 454 ? -38.934 -7.320 3.483 1.00 46.72 454 ASP A N 1
ATOM 3558 C CA . ASP A 1 454 ? -38.977 -6.123 4.364 1.00 47.17 454 ASP A CA 1
ATOM 3559 C C . ASP A 1 454 ? -37.655 -6.059 5.143 1.00 46.20 454 ASP A C 1
ATOM 3560 O O . ASP A 1 454 ? -37.505 -6.898 6.081 1.00 42.50 454 ASP A O 1
ATOM 3565 N N . ILE A 1 455 ? -36.703 -5.184 4.781 1.00 48.20 455 ILE A N 1
ATOM 3566 C CA . ILE A 1 455 ? -35.381 -5.152 5.500 1.00 50.29 455 ILE A CA 1
ATOM 3567 C C . ILE A 1 455 ? -35.632 -4.595 6.897 1.00 46.84 455 ILE A C 1
ATOM 3568 O O . ILE A 1 455 ? -34.728 -4.702 7.685 1.00 50.00 455 ILE A O 1
ATOM 3573 N N . ASP A 1 456 ? -36.789 -4.007 7.177 1.00 47.08 456 ASP A N 1
ATOM 3574 C CA . ASP A 1 456 ? -37.074 -3.580 8.570 1.00 49.27 456 ASP A CA 1
ATOM 3575 C C . ASP A 1 456 ? -37.037 -4.807 9.490 1.00 46.44 456 ASP A C 1
ATOM 3576 O O . ASP A 1 456 ? -36.890 -4.605 10.683 1.00 44.90 456 ASP A O 1
ATOM 3581 N N . LEU A 1 457 ? -37.190 -6.032 8.969 1.00 49.62 457 LEU A N 1
ATOM 3582 C CA . LEU A 1 457 ? -37.250 -7.259 9.814 1.00 47.26 457 LEU A CA 1
ATOM 3583 C C . LEU A 1 457 ? -35.828 -7.602 10.251 1.00 51.70 457 LEU A C 1
ATOM 3584 O O . LEU A 1 457 ? -35.655 -8.410 11.180 1.00 51.26 457 LEU A O 1
ATOM 3589 N N . GLY A 1 458 ? -34.844 -7.015 9.590 1.00 49.00 458 GLY A N 1
ATOM 3590 C CA . GLY A 1 458 ? -33.445 -7.207 9.990 1.00 46.94 458 GLY A CA 1
ATOM 3591 C C . GLY A 1 458 ? -32.542 -7.343 8.801 1.00 51.88 458 GLY A C 1
ATOM 3592 O O . GLY A 1 458 ? -33.020 -7.767 7.710 1.00 47.79 458 GLY A O 1
ATOM 3593 N N . ILE A 1 459 ? -31.270 -7.038 9.044 1.00 55.86 459 ILE A N 1
ATOM 3594 C CA . ILE A 1 459 ? -30.162 -7.004 8.051 1.00 55.83 459 ILE A CA 1
ATOM 3595 C C . ILE A 1 459 ? -29.130 -8.019 8.520 1.00 53.79 459 ILE A C 1
ATOM 3596 O O . ILE A 1 459 ? -28.708 -7.983 9.687 1.00 56.93 459 ILE A O 1
ATOM 3601 N N . ASN A 1 460 ? -28.775 -8.925 7.628 1.00 53.41 460 ASN A N 1
ATOM 3602 C CA . ASN A 1 460 ? -27.637 -9.852 7.803 1.00 56.94 460 ASN A CA 1
ATOM 3603 C C . ASN A 1 460 ? -26.400 -9.152 7.243 1.00 60.21 460 ASN A C 1
ATOM 3604 O O . ASN A 1 460 ? -26.418 -8.872 6.048 1.00 50.90 460 ASN A O 1
ATOM 3609 N N . HIS A 1 461 ? -25.401 -8.858 8.082 1.00 62.85 461 HIS A N 1
ATOM 3610 C CA . HIS A 1 461 ? -24.140 -8.186 7.671 1.00 61.44 461 HIS A CA 1
ATOM 3611 C C . HIS A 1 461 ? -23.133 -9.238 7.225 1.00 55.61 461 HIS A C 1
ATOM 3612 O O . HIS A 1 461 ? -22.144 -8.851 6.609 1.00 63.13 461 HIS A O 1
ATOM 3619 N N . ASN A 1 462 ? -23.411 -10.517 7.502 1.00 61.36 462 ASN A N 1
ATOM 3620 C CA . ASN A 1 462 ? -22.696 -11.697 6.938 1.00 64.35 462 ASN A CA 1
ATOM 3621 C C . ASN A 1 462 ? -21.281 -11.781 7.522 1.00 73.96 462 ASN A C 1
ATOM 3622 O O . ASN A 1 462 ? -20.394 -12.306 6.840 1.00 61.91 462 ASN A O 1
ATOM 3627 N N . GLY A 1 463 ? -21.093 -11.314 8.757 1.00 78.89 463 GLY A N 1
ATOM 3628 C CA . GLY A 1 463 ? -19.848 -11.523 9.521 1.00 82.46 463 GLY A CA 1
ATOM 3629 C C . GLY A 1 463 ? -20.048 -12.540 10.626 1.00 83.14 463 GLY A C 1
ATOM 3630 O O . GLY A 1 463 ? -20.816 -13.509 10.432 1.00 80.18 463 GLY A O 1
ATOM 3631 N N . LYS A 1 464 ? -19.387 -12.302 11.756 1.00 79.33 464 LYS A N 1
ATOM 3632 C CA . LYS A 1 464 ? -19.485 -13.103 13.001 1.00 77.85 464 LYS A CA 1
ATOM 3633 C C . LYS A 1 464 ? -20.955 -13.237 13.407 1.00 69.14 464 LYS A C 1
ATOM 3634 O O . LYS A 1 464 ? -21.343 -14.352 13.791 1.00 66.25 464 LYS A O 1
ATOM 3636 N N . ALA A 1 465 ? -21.740 -12.153 13.328 1.00 64.84 465 ALA A N 1
ATOM 3637 C CA . ALA A 1 465 ? -23.097 -12.057 13.936 1.00 72.54 465 ALA A CA 1
ATOM 3638 C C . ALA A 1 465 ? -24.187 -12.652 13.017 1.00 71.11 465 ALA A C 1
ATOM 3639 O O . ALA A 1 465 ? -25.374 -12.644 13.402 1.00 68.81 465 ALA A O 1
ATOM 3641 N N . SER A 1 466 ? -23.814 -13.165 11.845 1.00 73.44 466 SER A N 1
ATOM 3642 C CA . SER A 1 466 ? -24.757 -13.451 10.737 1.00 67.55 466 SER A CA 1
ATOM 3643 C C . SER A 1 466 ? -25.918 -14.327 11.241 1.00 68.18 466 SER A C 1
ATOM 3644 O O . SER A 1 466 ? -27.079 -13.956 10.984 1.00 60.19 466 SER A O 1
ATOM 3647 N N . PHE A 1 467 ? -25.649 -15.421 11.963 1.00 58.94 467 PHE A N 1
ATOM 3648 C CA . PHE A 1 467 ? -26.711 -16.380 12.361 1.00 64.34 467 PHE A CA 1
ATOM 3649 C C . PHE A 1 467 ? -27.694 -15.647 13.280 1.00 68.70 467 PHE A C 1
ATOM 3650 O O . PHE A 1 467 ? -28.922 -15.756 13.068 1.00 60.33 467 PHE A O 1
ATOM 3658 N N . GLU A 1 468 ? -27.159 -14.931 14.274 1.00 67.70 468 GLU A N 1
ATOM 3659 C CA . GLU A 1 468 ? -27.928 -14.092 15.229 1.00 74.20 468 GLU A CA 1
ATOM 3660 C C . GLU A 1 468 ? -28.793 -13.072 14.454 1.00 65.38 468 GLU A C 1
ATOM 3661 O O . GLU A 1 468 ? -29.976 -12.941 14.769 1.00 64.61 468 GLU A O 1
ATOM 3667 N N . GLU A 1 469 ? -28.227 -12.337 13.500 1.00 56.94 469 GLU A N 1
ATOM 3668 C CA . GLU A 1 469 ? -28.962 -11.250 12.796 1.00 64.28 469 GLU A CA 1
ATOM 3669 C C . GLU A 1 469 ? -30.032 -11.886 11.904 1.00 57.00 469 GLU A C 1
ATOM 3670 O O . GLU A 1 469 ? -31.102 -11.292 11.734 1.00 61.49 469 GLU A O 1
ATOM 3676 N N . ALA A 1 470 ? -29.714 -13.047 11.332 1.00 54.02 470 ALA A N 1
ATOM 3677 C CA . ALA A 1 470 ? -30.561 -13.721 10.333 1.00 52.84 470 ALA A CA 1
ATOM 3678 C C . ALA A 1 470 ? -31.797 -14.277 11.039 1.00 53.83 470 ALA A C 1
ATOM 3679 O O . ALA A 1 470 ? -32.872 -14.219 10.448 1.00 54.73 470 ALA A O 1
ATOM 3681 N N . LYS A 1 471 ? -31.670 -14.715 12.289 1.00 53.63 471 LYS A N 1
ATOM 3682 C CA . LYS A 1 471 ? -32.819 -15.205 13.082 1.00 56.82 471 LYS A CA 1
ATOM 3683 C C . LYS A 1 471 ? -33.917 -14.149 13.110 1.00 53.04 471 LYS A C 1
ATOM 3684 O O . LYS A 1 471 ? -35.087 -14.539 13.165 1.00 64.01 471 LYS A O 1
ATOM 3690 N N . ALA A 1 472 ? -33.564 -12.868 13.080 1.00 56.81 472 ALA A N 1
ATOM 3691 C CA . ALA A 1 472 ? -34.521 -11.755 13.271 1.00 55.70 472 ALA A CA 1
ATOM 3692 C C . ALA A 1 472 ? -35.543 -11.739 12.122 1.00 54.96 472 ALA A C 1
ATOM 3693 O O . ALA A 1 472 ? -36.707 -11.434 12.404 1.00 57.12 472 ALA A O 1
ATOM 3695 N N . TYR A 1 473 ? -35.141 -12.040 10.881 1.00 45.25 473 TYR A N 1
ATOM 3696 C CA . TYR A 1 473 ? -36.076 -12.105 9.727 1.00 48.24 473 TYR A CA 1
ATOM 3697 C C . TYR A 1 473 ? -36.413 -13.567 9.396 1.00 48.49 473 TYR A C 1
ATOM 3698 O O . TYR A 1 473 ? -37.572 -13.862 9.022 1.00 49.02 473 TYR A O 1
ATOM 3707 N N . GLY A 1 474 ? -35.454 -14.475 9.577 1.00 47.18 474 GLY A N 1
ATOM 3708 C CA . GLY A 1 474 ? -35.539 -15.885 9.151 1.00 46.86 474 GLY A CA 1
ATOM 3709 C C . GLY A 1 474 ? -36.658 -16.615 9.862 1.00 46.37 474 GLY A C 1
ATOM 3710 O O . GLY A 1 474 ? -37.468 -17.275 9.218 1.00 40.64 474 GLY A O 1
ATOM 3711 N N . ILE A 1 475 ? -36.769 -16.437 11.162 1.00 44.14 475 ILE A N 1
ATOM 3712 C CA . ILE A 1 475 ? -37.880 -17.067 11.923 1.00 44.12 475 ILE A CA 1
ATOM 3713 C C . ILE A 1 475 ? -39.207 -16.437 11.497 1.00 45.62 475 ILE A C 1
ATOM 3714 O O . ILE A 1 475 ? -40.216 -17.147 11.474 1.00 42.09 475 ILE A O 1
ATOM 3719 N N . LYS A 1 476 ? -39.209 -15.158 11.137 1.00 49.15 476 LYS A N 1
ATOM 3720 C CA . LYS A 1 476 ? -40.454 -14.448 10.749 1.00 49.62 476 LYS A CA 1
ATOM 3721 C C . LYS A 1 476 ? -40.897 -14.981 9.377 1.00 44.92 476 LYS A C 1
ATOM 3722 O O . LYS A 1 476 ? -42.083 -15.318 9.218 1.00 37.73 476 LYS A O 1
ATOM 3728 N N . TYR A 1 477 ? -39.952 -15.135 8.451 1.00 41.27 477 TYR A N 1
ATOM 3729 C CA . TYR A 1 477 ? -40.222 -15.642 7.089 1.00 44.92 477 TYR A CA 1
ATOM 3730 C C . TYR A 1 477 ? -40.523 -17.132 7.085 1.00 42.34 477 TYR A C 1
ATOM 3731 O O . TYR A 1 477 ? -41.414 -17.567 6.327 1.00 36.17 477 TYR A O 1
ATOM 3740 N N . PHE A 1 478 ? -39.750 -17.907 7.833 1.00 43.69 478 PHE A N 1
ATOM 3741 C CA . PHE A 1 478 ? -39.696 -19.382 7.652 1.00 40.08 478 PHE A CA 1
ATOM 3742 C C . PHE A 1 478 ? -40.129 -20.129 8.904 1.00 44.85 478 PHE A C 1
ATOM 3743 O O . PHE A 1 478 ? -40.215 -21.325 8.818 1.00 40.32 478 PHE A O 1
ATOM 3751 N N . LEU A 1 479 ? -40.444 -19.439 9.995 1.00 39.05 479 LEU A N 1
ATOM 3752 C CA . LEU A 1 479 ? -40.882 -20.082 11.249 1.00 44.64 479 LEU A CA 1
ATOM 3753 C C . LEU A 1 479 ? -39.934 -21.251 11.542 1.00 41.91 479 LEU A C 1
ATOM 3754 O O . LEU A 1 479 ? -38.709 -21.014 11.495 1.00 43.40 479 LEU A O 1
ATOM 3759 N N . GLY A 1 480 ? -40.449 -22.456 11.773 1.00 42.01 480 GLY A N 1
ATOM 3760 C CA . GLY A 1 480 ? -39.612 -23.585 12.215 1.00 40.61 480 GLY A CA 1
ATOM 3761 C C . GLY A 1 480 ? -38.852 -24.231 11.075 1.00 42.94 480 GLY A C 1
ATOM 3762 O O . GLY A 1 480 ? -38.105 -25.135 11.347 1.00 41.00 480 GLY A O 1
ATOM 3763 N N . ASN A 1 481 ? -39.022 -23.776 9.834 1.00 40.70 481 ASN A N 1
ATOM 3764 C CA . ASN A 1 481 ? -38.292 -24.298 8.656 1.00 40.10 481 ASN A CA 1
ATOM 3765 C C . ASN A 1 481 ? -36.918 -23.612 8.582 1.00 40.05 481 ASN A C 1
ATOM 3766 O O . ASN A 1 481 ? -36.054 -24.062 7.836 1.00 38.20 481 ASN A O 1
ATOM 3771 N N . PHE A 1 482 ? -36.735 -22.526 9.307 1.00 41.73 482 PHE A N 1
ATOM 3772 C CA . PHE A 1 482 ? -35.489 -21.734 9.277 1.00 45.44 482 PHE A CA 1
ATOM 3773 C C . PHE A 1 482 ? -34.305 -22.661 9.576 1.00 46.87 482 PHE A C 1
ATOM 3774 O O . PHE A 1 482 ? -33.272 -22.483 8.927 1.00 44.08 482 PHE A O 1
ATOM 3782 N N . ASN A 1 483 ? -34.464 -23.603 10.515 1.00 44.38 483 ASN A N 1
ATOM 3783 C CA . ASN A 1 483 ? -33.379 -24.530 10.959 1.00 46.61 483 ASN A CA 1
ATOM 3784 C C . ASN A 1 483 ? -33.002 -25.456 9.800 1.00 45.24 483 ASN A C 1
ATOM 3785 O O . ASN A 1 483 ? -31.832 -25.600 9.516 1.00 44.58 483 ASN A O 1
ATOM 3790 N N . ARG A 1 484 ? -33.967 -25.956 9.060 1.00 42.21 484 ARG A N 1
ATOM 3791 C CA . ARG A 1 484 ? -33.638 -26.830 7.915 1.00 49.83 484 ARG A CA 1
ATOM 3792 C C . ARG A 1 484 ? -32.939 -25.964 6.867 1.00 49.81 484 ARG A C 1
ATOM 3793 O O . ARG A 1 484 ? -31.857 -26.339 6.417 1.00 47.57 484 ARG A O 1
ATOM 3801 N N . LEU A 1 485 ? -33.453 -24.780 6.550 1.00 44.68 485 LEU A N 1
ATOM 3802 C CA . LEU A 1 485 ? -32.732 -23.949 5.556 1.00 44.07 485 LEU A CA 1
ATOM 3803 C C . LEU A 1 485 ? -31.284 -23.804 5.994 1.00 45.31 485 LEU A C 1
ATOM 3804 O O . LEU A 1 485 ? -30.411 -23.854 5.135 1.00 46.74 485 LEU A O 1
ATOM 3809 N N . VAL A 1 486 ? -31.054 -23.566 7.281 1.00 48.26 486 VAL A N 1
ATOM 3810 C CA . VAL A 1 486 ? -29.695 -23.217 7.769 1.00 49.00 486 VAL A CA 1
ATOM 3811 C C . VAL A 1 486 ? -28.822 -24.452 7.619 1.00 46.97 486 VAL A C 1
ATOM 3812 O O . VAL A 1 486 ? -27.705 -24.285 7.144 1.00 45.46 486 VAL A O 1
ATOM 3816 N N . LYS A 1 487 ? -29.350 -25.631 7.941 1.00 53.94 487 LYS A N 1
ATOM 3817 C CA . LYS A 1 487 ? -28.605 -26.901 7.803 1.00 57.08 487 LYS A CA 1
ATOM 3818 C C . LYS A 1 487 ? -28.194 -27.042 6.334 1.00 53.31 487 LYS A C 1
ATOM 3819 O O . LYS A 1 487 ? -27.024 -27.353 6.064 1.00 53.66 487 LYS A O 1
ATOM 3825 N N . ILE A 1 488 ? -29.110 -26.778 5.405 1.00 47.28 488 ILE A N 1
ATOM 3826 C CA . ILE A 1 488 ? -28.863 -27.049 3.964 1.00 46.90 488 ILE A CA 1
ATOM 3827 C C . ILE A 1 488 ? -27.859 -26.009 3.464 1.00 50.28 488 ILE A C 1
ATOM 3828 O O . ILE A 1 488 ? -26.906 -26.396 2.771 1.00 50.73 488 ILE A O 1
ATOM 3833 N N . LYS A 1 489 ? -28.006 -24.760 3.892 1.00 47.59 489 LYS A N 1
ATOM 3834 C CA . LYS A 1 489 ? -27.059 -23.685 3.506 1.00 56.63 489 LYS A CA 1
ATOM 3835 C C . LYS A 1 489 ? -25.652 -24.071 3.956 1.00 57.51 489 LYS A C 1
ATOM 3836 O O . LYS A 1 489 ? -24.727 -23.923 3.164 1.00 60.87 489 LYS A O 1
ATOM 3842 N N . THR A 1 490 ? -25.522 -24.596 5.167 1.00 59.16 490 THR A N 1
ATOM 3843 C CA . THR A 1 490 ? -24.190 -24.929 5.722 1.00 67.78 490 THR A CA 1
ATOM 3844 C C . THR A 1 490 ? -23.551 -26.054 4.903 1.00 66.59 490 THR A C 1
ATOM 3845 O O . THR A 1 490 ? -22.326 -26.134 4.869 1.00 63.48 490 THR A O 1
ATOM 3849 N N . LYS A 1 491 ? -24.363 -26.879 4.255 1.00 72.32 491 LYS A N 1
ATOM 3850 C CA . LYS A 1 491 ? -23.832 -28.033 3.495 1.00 70.46 491 LYS A CA 1
ATOM 3851 C C . LYS A 1 491 ? -23.553 -27.632 2.048 1.00 66.32 491 LYS A C 1
ATOM 3852 O O . LYS A 1 491 ? -22.521 -28.054 1.516 1.00 66.98 491 LYS A O 1
ATOM 3858 N N . VAL A 1 492 ? -24.409 -26.807 1.454 1.00 61.77 492 VAL A N 1
ATOM 3859 C CA . VAL A 1 492 ? -24.274 -26.504 0.002 1.00 56.10 492 VAL A CA 1
ATOM 3860 C C . VAL A 1 492 ? -23.417 -25.260 -0.223 1.00 51.86 492 VAL A C 1
ATOM 3861 O O . VAL A 1 492 ? -22.892 -25.121 -1.326 1.00 61.35 492 VAL A O 1
ATOM 3865 N N . ASP A 1 493 ? -23.291 -24.403 0.782 1.00 55.13 493 ASP A N 1
ATOM 3866 C CA . ASP A 1 493 ? -22.507 -23.151 0.644 1.00 58.01 493 ASP A CA 1
ATOM 3867 C C . ASP A 1 493 ? -21.914 -22.814 2.011 1.00 61.82 493 ASP A C 1
ATOM 3868 O O . ASP A 1 493 ? -22.373 -21.850 2.631 1.00 61.69 493 ASP A O 1
ATOM 3873 N N . PRO A 1 494 ? -20.910 -23.566 2.503 1.00 64.04 494 PRO A N 1
ATOM 3874 C CA . PRO A 1 494 ? -20.368 -23.333 3.835 1.00 63.03 494 PRO A CA 1
ATOM 3875 C C . PRO A 1 494 ? -19.601 -22.007 3.909 1.00 55.93 494 PRO A C 1
ATOM 3876 O O . PRO A 1 494 ? -19.482 -21.465 4.977 1.00 58.77 494 PRO A O 1
ATOM 3880 N N . GLY A 1 495 ? -19.116 -21.518 2.770 1.00 56.96 495 GLY A N 1
ATOM 3881 C CA . GLY A 1 495 ? -18.358 -20.259 2.729 1.00 54.50 495 GLY A CA 1
ATOM 3882 C C . GLY A 1 495 ? -19.257 -19.059 2.531 1.00 64.88 495 GLY A C 1
ATOM 3883 O O . GLY A 1 495 ? -18.717 -17.949 2.424 1.00 57.64 495 GLY A O 1
ATOM 3884 N N . ASN A 1 496 ? -20.571 -19.276 2.464 1.00 62.33 496 ASN A N 1
ATOM 3885 C CA . ASN A 1 496 ? -21.547 -18.162 2.346 1.00 60.98 496 ASN A CA 1
ATOM 3886 C C . ASN A 1 496 ? -21.201 -17.299 1.136 1.00 57.24 496 ASN A C 1
ATOM 3887 O O . ASN A 1 496 ? -21.191 -16.075 1.271 1.00 62.26 496 ASN A O 1
ATOM 3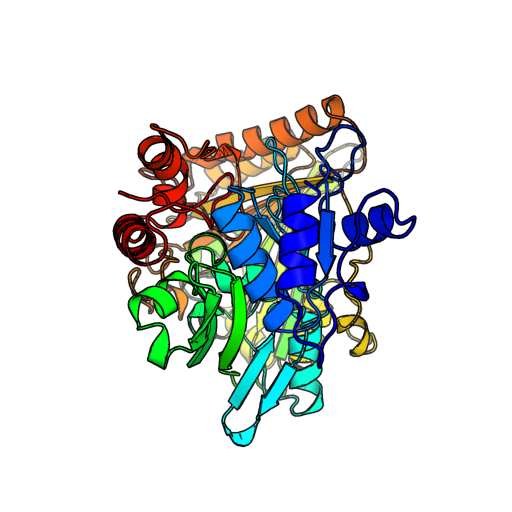892 N N . PHE A 1 497 ? -20.922 -17.921 -0.003 1.00 53.47 497 PHE A N 1
ATOM 3893 C CA . PHE A 1 497 ? -20.704 -17.118 -1.226 1.00 54.84 497 PHE A CA 1
ATOM 3894 C C . PHE A 1 497 ? -22.044 -16.497 -1.607 1.00 59.07 497 PHE A C 1
ATOM 3895 O O . PHE A 1 497 ? -22.098 -15.299 -1.928 1.00 55.33 497 PHE A O 1
ATOM 3903 N N . PHE A 1 498 ? -23.095 -17.306 -1.563 1.00 52.00 498 PHE A N 1
ATOM 3904 C CA . PHE A 1 498 ? -24.437 -16.820 -1.954 1.00 52.48 498 PHE A CA 1
ATOM 3905 C C . PHE A 1 498 ? -25.031 -16.067 -0.775 1.00 48.38 498 PHE A C 1
ATOM 3906 O O . PHE A 1 498 ? -25.696 -16.676 0.053 1.00 57.26 498 PHE A O 1
ATOM 3914 N N . ARG A 1 499 ? -24.803 -14.762 -0.735 1.00 45.87 499 ARG A N 1
ATOM 3915 C CA . ARG A 1 499 ? -25.237 -13.991 0.442 1.00 48.70 499 ARG A CA 1
ATOM 3916 C C . ARG A 1 499 ? -25.916 -12.701 0.022 1.00 48.03 499 ARG A C 1
ATOM 3917 O O . ARG A 1 499 ? -25.691 -12.256 -1.105 1.00 49.46 499 ARG A O 1
ATOM 3925 N N . ASN A 1 500 ? -26.727 -12.155 0.914 1.00 44.54 500 ASN A N 1
ATOM 3926 C CA . ASN A 1 500 ? -27.398 -10.862 0.665 1.00 47.36 500 ASN A CA 1
ATOM 3927 C C . ASN A 1 500 ? -27.805 -10.315 2.028 1.00 43.77 500 ASN A C 1
ATOM 3928 O O . ASN A 1 500 ? -27.510 -10.969 3.028 1.00 50.56 500 ASN A O 1
ATOM 3933 N N . GLU A 1 501 ? -28.506 -9.195 2.048 1.00 48.70 501 GLU A N 1
ATOM 3934 C CA . GLU A 1 501 ? -28.863 -8.531 3.321 1.00 48.65 501 GLU A CA 1
ATOM 3935 C C . GLU A 1 501 ? -29.866 -9.369 4.120 1.00 54.17 501 GLU A C 1
ATOM 3936 O O . GLU A 1 501 ? -30.022 -9.094 5.299 1.00 51.05 501 GLU A O 1
ATOM 3942 N N . GLN A 1 502 ? -30.523 -10.345 3.497 1.00 53.24 502 GLN A N 1
ATOM 3943 C CA . GLN A 1 502 ? -31.450 -11.229 4.242 1.00 50.62 502 GLN A CA 1
ATOM 3944 C C . GLN A 1 502 ? -31.225 -12.681 3.821 1.00 50.48 502 GLN A C 1
ATOM 3945 O O . GLN A 1 502 ? -32.210 -13.394 3.645 1.00 49.18 502 GLN A O 1
ATOM 3951 N N . SER A 1 503 ? -29.967 -13.093 3.698 1.00 47.71 503 SER A N 1
ATOM 3952 C CA . SER A 1 503 ? -29.630 -14.460 3.233 1.00 46.73 503 SER A CA 1
ATOM 3953 C C . SER A 1 503 ? -29.717 -15.481 4.368 1.00 51.76 503 SER A C 1
ATOM 3954 O O . SER A 1 503 ? -29.600 -15.088 5.522 1.00 50.25 503 SER A O 1
ATOM 3957 N N . ILE A 1 504 ? -29.881 -16.756 4.031 1.00 48.59 504 ILE A N 1
ATOM 3958 C CA . ILE A 1 504 ? -29.884 -17.827 5.063 1.00 50.13 504 ILE A CA 1
ATOM 3959 C C . ILE A 1 504 ? -28.437 -17.966 5.525 1.00 48.96 504 ILE A C 1
ATOM 3960 O O . ILE A 1 504 ? -27.558 -18.044 4.667 1.00 46.51 504 ILE A O 1
ATOM 3965 N N . PRO A 1 505 ? -28.154 -17.949 6.840 1.00 46.75 505 PRO A N 1
ATOM 3966 C CA . PRO A 1 505 ? -26.785 -17.984 7.304 1.00 50.35 505 PRO A CA 1
ATOM 3967 C C . PRO A 1 505 ? -26.233 -19.404 7.441 1.00 55.43 505 PRO A C 1
ATOM 3968 O O . PRO A 1 505 ? -26.992 -20.344 7.383 1.00 52.49 505 PRO A O 1
ATOM 3972 N N . VAL A 1 506 ? -24.918 -19.519 7.600 1.00 55.23 506 VAL A N 1
ATOM 3973 C CA . VAL A 1 506 ? -24.329 -20.856 7.875 1.00 59.08 506 VAL A CA 1
ATOM 3974 C C . VAL A 1 506 ? -24.362 -21.048 9.394 1.00 60.89 506 VAL A C 1
ATOM 3975 O O . VAL A 1 506 ? -24.438 -20.045 10.112 1.00 55.03 506 VAL A O 1
ATOM 3979 N N . LEU A 1 507 ? -24.328 -22.293 9.856 1.00 60.15 507 LEU A N 1
ATOM 3980 C CA . LEU A 1 507 ? -24.350 -22.583 11.309 1.00 67.54 507 LEU A CA 1
ATOM 3981 C C . LEU A 1 507 ? -23.058 -22.070 11.956 1.00 64.21 507 LEU A C 1
ATOM 3982 O O . LEU A 1 507 ? -22.025 -22.108 11.272 1.00 66.17 507 LEU A O 1
#

Organism: Citrus clementina (NCBI:txid85681)

B-factor: mean 53.54, std 14.01, range [20.0, 119.37]